Protein 9A7W (pdb70)

B-factor: mean 0.93, std 0.07, range [0.27, 0.99]

Solvent-accessible surface area: 30756 Å² total; per-residue (Å²): 247,124,96,151,191,76,37,8,45,24,38,33,127,125,60,147,96,16,48,107,22,9,188,48,5,38,110,19,1,101,118,61,50,14,70,45,23,144,113,54,62,82,1,44,20,0,4,1,1,17,20,34,37,24,0,10,16,0,0,31,82,2,98,13,43,64,95,2,35,1,19,1,9,9,97,133,76,157,37,30,28,11,2,6,9,29,24,84,36,150,146,82,10,44,66,16,33,77,104,128,89,24,63,68,68,126,22,6,0,0,28,0,27,2,56,176,17,37,66,30,35,0,0,15,17,0,8,0,93,24,54,93,195,75,30,0,12,0,38,0,11,27,62,116,127,95,83,11,36,0,65,0,72,0,0,0,0,0,0,1,2,0,0,17,37,76,0,74,94,38,86,7,58,40,11,39,17,122,103,66,8,2,3,0,1,20,18,72,37,81,97,74,141,113,48,170,13,94,37,60,46,25,80,16,57,41,131,111,71,0,7,0,119,8,58,85,66,54,3,38,72,3,67,4,10,3,20,51,23,12,16,6,58,38,54,0,125,33,0,58,0,86,19,7,155,82,86,0,58,8,12,16,15,115,108,15,41,24,129,88,8,19,128,123,63,82,184,179,30,35,4,0,2,2,45,4,26,91,35,37,0,87,1,20,0,0,36,8,114,70,58,67,63,58,4,110,12,58,0,78,112,8,53,89,68,92,0,36,2,30,1,21,23,155,71,131,170,53,86,66,96,48,110,0,81,64,11,29,57,0,0,101,25,0,2,100,27,0,48,118,70,59,28,2,186,64,61,132,46,3,66,0,2,0,3,45,0,20,0,0,1,81,125,14,74,58,12,35,72,22,61,107,126,17,11,131,33,0,65,100,28,13,143,36,7,89,150,85,0,56,10,6,10,71,0,2,100,7,1,79,126,33,11,94,144,26,44,16,0,0,7,4,5,0,9,27,0,29,64,7,46,81,148,10,26,52,78,127,96,75,107,93,93,42,121,134,126,22,48,8,32,4,0,10,26,0,8,0,0,50,31,0,1,49,79,0,6,112,55,35,59,28,46,45,148,28,2,28,0,0,0,0,14,0,9,104,18,0,0,0,0,0,0,69,29,24,121,0,22,20,1,6,0,1,62,58,35,26,28,1,0,5,0,1,33,66,19,4,90,65,86,100,62,74,53,80,129,47,61,127,127,81,68,50,76,53,117,85,0,90,78,35,12,41,134,132,18,6,1,51,33,53,5,49,92,16,33,49,10,179,68,0,15,113,13,26,149,147,59,56,146,128,0,59,71,0,2,75,39,0,1,38,88,0,51,135,38,0,26,64,6,5,80,102,5,90,21,5,3,0,0,0,0,0,8,49,18,0,22,53,11,20,34,1,0,48,55,0,0,159,40,2,70,171,42,9,0,86,37,16,73,73,64,0,118,29,144,38,112,70,24,51,0,9,66,43,102,0,23,4,18,0,0,1,1,37,34,44,27,29,8,6,4,0,81,9,0,43,116,52,32,228

Radius of gyration: 29.08 Å; Cα contacts (8 Å, |Δi|>4): 1491; chains: 2; bounding box: 64×82×67 Å

Secondary structure (DSSP, 8-state):
---TT-EEEEEE-SSHHHHHHHHHHHHHHHHTT-EE-SSGGG-SEEEEESSHHHHHHHHHHTT--SSSEEEEEE-TTS--SSEEEETT-HHHHHHHHTTSSEEEEEEEEEEEEETTSPPEEESSEEEEE-SSSS-EEEEEEETTEEEEEEEESEEEEE-TTGGGTHHHHTTPPP--TTS-EEEEEEES---SSS-----S-EEEETT-EEEEEE--SS----EEEETTEEPPP---SEEEEEEEEEEEEEEEETT--HHHHHHHHH-/-EEEEEEEEETTEEEEEEEEETTTEEEEEEEEESTTSSSEEEEEEETTEEEEEEE---SHHHHHHHHHHHHHHTTS-SSGGGEEEEEEEES--TTT-SS-EE--HHHHHHHHHTGGGSTTTHHHHHHHHHHHHHH-TTS-EEEEETTGGGGG--HHHH--SS-THHHHHH--S---S-HHHHHHHHHHHHHHHTS-GGG-EEEEEEESSSEEEEEEETTEEEEES--SSTTSSS--SS---S--TTHHHHHHHHH---HHHHHHHHHHS-HHHHHHSS-S-HHHHHHHHHTT-HHHHHHHHHHHHHHHHHHHHHHHHTTS-SEEEEEHHHHHH-HHHHHHHHTT-GGGT--B-HHHH---SS-EE-B-TT-SSEEEE----HHHHHHHHHHHH--

Foldseek 3Di:
DQPQLQEEEEQEDPDPVQVVLVVLVCVLSVVLRHHYDHDLVSHQEYEYEAAPLSQQVSCVVSPVDQNHAYEYEYDPDAQGQQHAHYSVPSVVVSVVSVVPFKDKDWFWWKWKDFPNPDIDTARFKKWWFFPDPAWWWKQKDKQNHGDFTWTGGTKIKTGLSNCLPVVVVQVRDNHARVFAKIKIADHGTDDDPVGHDPNDIDIGHQVMKIKIATDPPPRQFIFIDRHPDTDDTDRTGMMIMHIDPRIHMYMHGPPCHSVNSSVVNPD/DAKEKEWEFAPFKIWIWIADPPVRDTLKTWMWGRALHAQIKTWMAHPNDIDIDTDHHRALLSVVVVVQVVCCVSPSDVHPVSHQEYFFEAADPALPALFKDWDDPVVLVSLVVCCVLPVRGSVRSSSNVVSCCVVPVPHIYMYGYQQNLQSLADPVAWDDPDPCVCCVVPVFTFRDGNSLQVLQVLCVVCVVVVHQLQCFFEWEWAADLQTKIFTAHRSGTHHMQGISHSLAGAFHLQAAHDDDPVVQVVVCVVPVDDSVVSVCNRRGCHQLCVQQVHGSDLVVLVVVVVVPRPSSVVSLLSRLVRLLVVVVVSCVVNVAGQEYEFEHDCSQAPLPSVCSNQPPCVVRQFAFASVQSPHHPDWGWGHDPSGSYTYIYDYTDSSSSSRVVRVVHSD

Nearest PDB structures (foldseek):
  5eji-assembly1_A  TM=9.200E-01  e=9.888E-30  Listeria monocytogenes
  5dhp-assembly1_B  TM=9.185E-01  e=3.950E-29  Listeria monocytogenes EGD-e
  5ejh-assembly1_A  TM=9.186E-01  e=4.732E-29  Listeria monocytogenes
  6rc1-assembly1_A  TM=9.201E-01  e=4.392E-28  Listeria monocytogenes EGD-e
  5dhq-assembly1_D  TM=9.274E-01  e=1.084E-27  Listeria monocytogenes EGD-e

Sequence (662 aa):
MTDQRRNVYFFHKQDQETNEQARSLTQLAEEHGFTVVNQHSDANIIASIGGDGTFLQAVRKTNFRDDCLYVGITKKGKAHLYCDFHSDEREKMVDAMTFEQIEVRKYPLIEVTVDQASPFHCLNEVSIRSSIIKTFVMDVLIDDLHFETFRGDGMIISTPTGSTAYNKSVAGAVVDPLLPCMQVSELASLNNNTYRTLGSPFVLSSDRKLTLRVVQDGNEHPIIGLDNEALSTRNVKTIEIKLSNKKIKTVKLKDNSFWEKVKRTFLMSKIIAINAGSSSLKFQLFEMPSETVLTKGLVERIGIADSVFTISVNGEKNTEVTDIPDHAVAVKMLLNKLTEFGIIKDLNEIDGIGHRVVHGGEKFSDSVLLTDETIKEIEDISELAPLHNPANIVGIKAFKEVLPNVPAVAVFDTAFHQTMPEQSYLYSLPYEYYEKFGIRKYGFHGTSHKYVTERAAELLGRPLKDLRLISCHLGNGASIAAVEGGKSIDTSMGFTPLAGVAMGTRSGNIDPALIPYIMEKTGQTADEVLNTLNKKSGLLGISGFSSDLRDIVEATKEGNERAETALEVFASRIHKYIGSYAARMSGVDAIIFTAGIGENSVEVRERVLRGLEFMGVYWDPALNNVRGEEAFISYPHSPVKVMIIPTDEEVMIARDVVRLAK

Structure (mmCIF, N/CA/C/O backbone):
data_9A7W
#
_entry.id   9A7W
#
loop_
_entity.id
_entity.type
_entity.pdbx_description
1 POLYMER NADK2_BACSU
2 POLYMER ACKA_BACSU
#
loop_
_atom_site.group_PDB
_atom_site.id
_atom_site.type_symbol
_atom_site.label_atom_id
_atom_site.label_alt_id
_atom_site.label_comp_id
_atom_site.label_asym_id
_atom_site.label_entity_id
_atom_site.label_seq_id
_atom_site.pdbx_PDB_ins_code
_atom_site.Cartn_x
_atom_site.Cartn_y
_atom_site.Cartn_z
_atom_site.occupancy
_atom_site.B_iso_or_equiv
_atom_site.auth_seq_id
_atom_site.auth_comp_id
_atom_site.auth_asym_id
_atom_site.auth_atom_id
_atom_site.pdbx_PDB_model_num
ATOM 1 N N . MET A 1 1 ? 31.461 -1.788 -27.219 1.000 0.270 1 MET A N 1
ATOM 2 C CA . MET A 1 1 ? 30.002 -2.011 -27.221 1.000 0.270 1 MET A CA 1
ATOM 3 C C . MET A 1 1 ? 29.746 -3.213 -26.343 1.000 0.270 1 MET A C 1
ATOM 4 O O . MET A 1 1 ? 30.092 -4.313 -26.749 1.000 0.270 1 MET A O 1
ATOM 20 N N . THR A 1 2 ? 29.272 -2.998 -25.119 1.000 0.350 2 THR A N 1
ATOM 21 C CA . THR A 1 2 ? 28.808 -4.085 -24.252 1.000 0.350 2 THR A CA 1
ATOM 22 C C . THR A 1 2 ? 27.640 -4.776 -24.941 1.000 0.350 2 THR A C 1
ATOM 23 O O . THR A 1 2 ? 26.720 -4.112 -25.421 1.000 0.350 2 THR A O 1
ATOM 34 N N . ASP A 1 3 ? 27.713 -6.098 -25.061 1.000 0.440 3 ASP A N 1
ATOM 35 C CA . ASP A 1 3 ? 26.648 -6.885 -25.668 1.000 0.440 3 ASP A CA 1
ATOM 36 C C . ASP A 1 3 ? 25.416 -6.827 -24.747 1.000 0.440 3 ASP A C 1
ATOM 37 O O . ASP A 1 3 ? 25.366 -7.498 -23.715 1.000 0.440 3 ASP A O 1
ATOM 46 N N . GLN A 1 4 ? 24.443 -5.972 -25.095 1.000 0.560 4 GLN A N 1
ATOM 47 C CA . GLN A 1 4 ? 23.254 -5.605 -24.299 1.000 0.560 4 GLN A CA 1
ATOM 48 C C . GLN A 1 4 ? 22.314 -6.778 -23.953 1.000 0.560 4 GLN A C 1
ATOM 49 O O . GLN A 1 4 ? 21.232 -6.555 -23.424 1.000 0.560 4 GLN A O 1
ATOM 63 N N . ARG A 1 5 ? 22.686 -8.024 -24.270 1.000 0.750 5 ARG A N 1
ATOM 64 C CA . ARG A 1 5 ? 21.918 -9.245 -23.976 1.000 0.750 5 ARG A CA 1
ATOM 65 C C . ARG A 1 5 ? 22.420 -10.023 -22.759 1.000 0.750 5 ARG A C 1
ATOM 66 O O . ARG A 1 5 ? 21.892 -11.099 -22.484 1.000 0.750 5 ARG A O 1
ATOM 87 N N . ARG A 1 6 ? 23.436 -9.519 -22.053 1.000 0.860 6 ARG A N 1
ATOM 88 C CA . ARG A 1 6 ? 24.092 -10.204 -20.925 1.000 0.860 6 ARG A CA 1
ATOM 89 C C . ARG A 1 6 ? 23.812 -9.567 -19.557 1.000 0.860 6 ARG A C 1
ATOM 90 O O . ARG A 1 6 ? 24.588 -9.766 -18.624 1.000 0.860 6 ARG A O 1
ATOM 111 N N . ASN A 1 7 ? 22.704 -8.839 -19.411 1.000 0.930 7 ASN A N 1
ATOM 112 C CA . ASN A 1 7 ? 22.296 -8.302 -18.113 1.000 0.930 7 ASN A CA 1
ATOM 113 C C . ASN A 1 7 ? 21.485 -9.339 -17.325 1.000 0.930 7 ASN A C 1
ATOM 114 O O . ASN A 1 7 ? 20.478 -9.856 -17.826 1.000 0.930 7 ASN A O 1
ATOM 125 N N . VAL A 1 8 ? 21.899 -9.612 -16.087 1.000 0.940 8 VAL A N 1
ATOM 126 C CA . VAL A 1 8 ? 21.297 -10.613 -15.194 1.000 0.940 8 VAL A CA 1
ATOM 127 C C . VAL A 1 8 ? 20.761 -9.936 -13.936 1.000 0.940 8 VAL A C 1
ATOM 128 O O . VAL A 1 8 ? 21.474 -9.176 -13.292 1.000 0.940 8 VAL A O 1
ATOM 141 N N . TYR A 1 9 ? 19.527 -10.246 -13.552 1.000 0.960 9 TYR A N 1
ATOM 142 C CA . TYR A 1 9 ? 18.951 -9.889 -12.255 1.000 0.960 9 TYR A CA 1
ATOM 143 C C . TYR A 1 9 ? 18.752 -11.159 -11.429 1.000 0.960 9 TYR A C 1
ATOM 144 O O . TYR A 1 9 ? 18.101 -12.101 -11.891 1.000 0.960 9 TYR A O 1
ATOM 162 N N . PHE A 1 10 ? 19.294 -11.192 -10.213 1.000 0.950 10 PHE A N 1
ATOM 163 C CA . PHE A 1 10 ? 19.084 -12.299 -9.286 1.000 0.950 10 PHE A CA 1
ATOM 164 C C . PHE A 1 10 ? 17.891 -12.013 -8.379 1.000 0.950 10 PHE A C 1
ATOM 165 O O . PHE A 1 10 ? 17.871 -11.028 -7.649 1.000 0.950 10 PHE A O 1
ATOM 182 N N . PHE A 1 11 ? 16.910 -12.908 -8.396 1.000 0.950 11 PHE A N 1
ATOM 183 C CA . PHE A 1 11 ? 15.784 -12.887 -7.476 1.000 0.950 11 PHE A CA 1
ATOM 184 C C . PHE A 1 11 ? 15.940 -14.007 -6.453 1.000 0.950 11 PHE A C 1
ATOM 185 O O . PHE A 1 11 ? 16.007 -15.183 -6.814 1.000 0.950 11 PHE A O 1
ATOM 202 N N . HIS A 1 12 ? 15.940 -13.670 -5.171 1.000 0.900 12 HIS A N 1
ATOM 203 C CA . HIS A 1 12 ? 16.059 -14.649 -4.098 1.000 0.900 12 HIS A CA 1
ATOM 204 C C . HIS A 1 12 ? 15.364 -14.161 -2.831 1.000 0.900 12 HIS A C 1
ATOM 205 O O . HIS A 1 12 ? 15.030 -12.982 -2.698 1.000 0.900 12 HIS A O 1
ATOM 219 N N . LYS A 1 13 ? 15.126 -15.085 -1.897 1.000 0.830 13 LYS A N 1
ATOM 220 C CA . LYS A 1 13 ? 14.732 -14.696 -0.542 1.000 0.830 13 LYS A CA 1
ATOM 221 C C . LYS A 1 13 ? 15.895 -13.983 0.140 1.000 0.830 13 LYS A C 1
ATOM 222 O O . LYS A 1 13 ? 17.049 -14.247 -0.157 1.000 0.830 13 LYS A O 1
ATOM 241 N N . GLN A 1 14 ? 15.589 -13.062 1.042 1.000 0.780 14 GLN A N 1
ATOM 242 C CA . GLN A 1 14 ? 16.606 -12.347 1.808 1.000 0.780 14 GLN A CA 1
ATOM 243 C C . GLN A 1 14 ? 16.916 -13.129 3.087 1.000 0.780 14 GLN A C 1
ATOM 244 O O . GLN A 1 14 ? 16.458 -12.781 4.171 1.000 0.780 14 GLN A O 1
ATOM 258 N N . ASP A 1 15 ? 17.661 -14.222 2.951 1.000 0.800 15 ASP A N 1
ATOM 259 C CA . ASP A 1 15 ? 18.197 -14.988 4.076 1.000 0.800 15 ASP A CA 1
ATOM 260 C C . ASP A 1 15 ? 19.702 -15.219 3.903 1.000 0.800 15 ASP A C 1
ATOM 261 O O . ASP A 1 15 ? 20.262 -15.030 2.824 1.000 0.800 15 ASP A O 1
ATOM 270 N N . GLN A 1 16 ? 20.389 -15.582 4.988 1.000 0.800 16 GLN A N 1
ATOM 271 C CA . GLN A 1 16 ? 21.846 -15.716 4.980 1.000 0.800 16 GLN A CA 1
ATOM 272 C C . GLN A 1 16 ? 22.332 -16.742 3.940 1.000 0.800 16 GLN A C 1
ATOM 273 O O . GLN A 1 16 ? 23.320 -16.491 3.252 1.000 0.800 16 GLN A O 1
ATOM 287 N N . GLU A 1 17 ? 21.607 -17.854 3.782 1.000 0.830 17 GLU A N 1
ATOM 288 C CA . GLU A 1 17 ? 21.967 -18.951 2.880 1.000 0.830 17 GLU A CA 1
ATOM 289 C C . GLU A 1 17 ? 21.874 -18.532 1.407 1.000 0.830 17 GLU A C 1
ATOM 290 O O . GLU A 1 17 ? 22.830 -18.689 0.643 1.000 0.830 17 GLU A O 1
ATOM 302 N N . THR A 1 18 ? 20.740 -17.968 0.999 1.000 0.840 18 THR A N 1
ATOM 303 C CA . THR A 1 18 ? 20.533 -17.522 -0.383 1.000 0.840 18 THR A CA 1
ATOM 304 C C . THR A 1 18 ? 21.339 -16.269 -0.716 1.000 0.840 18 THR A C 1
ATOM 305 O O . THR A 1 18 ? 21.795 -16.141 -1.852 1.000 0.840 18 THR A O 1
ATOM 316 N N . ASN A 1 19 ? 21.627 -15.401 0.260 1.000 0.850 19 ASN A N 1
ATOM 317 C CA . ASN A 1 19 ? 22.523 -14.255 0.078 1.000 0.850 19 ASN A CA 1
ATOM 318 C C . ASN A 1 19 ? 23.969 -14.683 -0.223 1.000 0.850 19 ASN A C 1
ATOM 319 O O . ASN A 1 19 ? 24.618 -14.099 -1.094 1.000 0.850 19 ASN A O 1
ATOM 330 N N . GLU A 1 20 ? 24.486 -15.709 0.460 1.000 0.870 20 GLU A N 1
ATOM 331 C CA . GLU A 1 20 ? 25.814 -16.267 0.166 1.000 0.870 20 GLU A CA 1
ATOM 332 C C . GLU A 1 20 ? 25.869 -16.880 -1.239 1.000 0.870 20 GLU A C 1
ATOM 333 O O . GLU A 1 20 ? 26.818 -16.635 -1.991 1.000 0.870 20 GLU A O 1
ATOM 345 N N . GLN A 1 21 ? 24.826 -17.617 -1.635 1.000 0.870 21 GLN A N 1
ATOM 346 C CA . GLN A 1 21 ? 24.724 -18.151 -2.994 1.000 0.870 21 GLN A CA 1
ATOM 347 C C . GLN A 1 21 ? 24.664 -17.041 -4.043 1.000 0.870 21 GLN A C 1
ATOM 348 O O . GLN A 1 21 ? 25.380 -17.120 -5.040 1.000 0.870 21 GLN A O 1
ATOM 362 N N . ALA A 1 22 ? 23.860 -16.000 -3.812 1.000 0.880 22 ALA A N 1
ATOM 363 C CA . ALA A 1 22 ? 23.746 -14.859 -4.712 1.000 0.880 22 ALA A CA 1
ATOM 364 C C . ALA A 1 22 ? 25.101 -14.172 -4.913 1.000 0.880 22 ALA A C 1
ATOM 365 O O . ALA A 1 22 ? 25.499 -13.959 -6.052 1.000 0.880 22 ALA A O 1
ATOM 372 N N . ARG A 1 23 ? 25.878 -13.931 -3.845 1.000 0.900 23 ARG A N 1
ATOM 373 C CA . ARG A 1 23 ? 27.240 -13.371 -3.962 1.000 0.900 23 ARG A CA 1
ATOM 374 C C . ARG A 1 23 ? 28.167 -14.251 -4.792 1.000 0.900 23 ARG A C 1
ATOM 375 O O . ARG A 1 23 ? 28.875 -13.741 -5.658 1.000 0.900 23 ARG A O 1
ATOM 396 N N . SER A 1 24 ? 28.150 -15.564 -4.556 1.000 0.890 24 SER A N 1
ATOM 397 C CA . SER A 1 24 ? 28.978 -16.484 -5.341 1.000 0.890 24 SER A CA 1
ATOM 398 C C . SER A 1 24 ? 28.566 -16.519 -6.813 1.000 0.890 24 SER A C 1
ATOM 399 O O . SER A 1 24 ? 29.430 -16.677 -7.673 1.000 0.890 24 SER A O 1
ATOM 407 N N . LEU A 1 25 ? 27.270 -16.422 -7.109 1.000 0.900 25 LEU A N 1
ATOM 408 C CA . LEU A 1 25 ? 26.751 -16.418 -8.475 1.000 0.900 25 LEU A CA 1
ATOM 409 C C . LEU A 1 25 ? 27.024 -15.091 -9.183 1.000 0.900 25 LEU A C 1
ATOM 410 O O . LEU A 1 25 ? 27.358 -15.115 -10.363 1.000 0.900 25 LEU A O 1
ATOM 426 N N . THR A 1 26 ? 26.953 -13.965 -8.469 1.000 0.910 26 THR A N 1
ATOM 427 C CA . THR A 1 26 ? 27.352 -12.642 -8.967 1.000 0.910 26 THR A CA 1
ATOM 428 C C . THR A 1 26 ? 28.810 -12.649 -9.401 1.000 0.910 26 THR A C 1
ATOM 429 O O . THR A 1 26 ? 29.095 -12.314 -10.546 1.000 0.910 26 THR A O 1
ATOM 440 N N . GLN A 1 27 ? 29.719 -13.128 -8.543 1.000 0.900 27 GLN A N 1
ATOM 441 C CA . GLN A 1 27 ? 31.137 -13.212 -8.894 1.000 0.900 27 GLN A CA 1
ATOM 442 C C . GLN A 1 27 ? 31.364 -14.113 -10.120 1.000 0.900 27 GLN A C 1
ATOM 443 O O . GLN A 1 27 ? 32.074 -13.729 -11.047 1.000 0.900 27 GLN A O 1
ATOM 457 N N . LEU A 1 28 ? 30.712 -15.284 -10.168 1.000 0.870 28 LEU A N 1
ATOM 458 C CA . LEU A 1 28 ? 30.826 -16.190 -11.313 1.000 0.870 28 LEU A CA 1
ATOM 459 C C . LEU A 1 28 ? 30.305 -15.549 -12.610 1.000 0.870 28 LEU A C 1
ATOM 460 O O . LEU A 1 28 ? 30.907 -15.730 -13.666 1.000 0.870 28 LEU A O 1
ATOM 476 N N . ALA A 1 29 ? 29.198 -14.808 -12.544 1.000 0.880 29 ALA A N 1
ATOM 477 C CA . ALA A 1 29 ? 28.598 -14.140 -13.693 1.000 0.880 29 ALA A CA 1
ATOM 478 C C . ALA A 1 29 ? 29.511 -13.027 -14.239 1.000 0.880 29 ALA A C 1
ATOM 479 O O . ALA A 1 29 ? 29.728 -12.950 -15.450 1.000 0.880 29 ALA A O 1
ATOM 486 N N . GLU A 1 30 ? 30.094 -12.211 -13.360 1.000 0.890 30 GLU A N 1
ATOM 487 C CA . GLU A 1 30 ? 31.019 -11.134 -13.733 1.000 0.890 30 GLU A CA 1
ATOM 488 C C . GLU A 1 30 ? 32.319 -11.676 -14.345 1.000 0.890 30 GLU A C 1
ATOM 489 O O . GLU A 1 30 ? 32.757 -11.181 -15.386 1.000 0.890 30 GLU A O 1
ATOM 501 N N . GLU A 1 31 ? 32.885 -12.752 -13.781 1.000 0.870 31 GLU A N 1
ATOM 502 C CA . GLU A 1 31 ? 34.056 -13.452 -14.338 1.000 0.870 31 GLU A CA 1
ATOM 503 C C . GLU A 1 31 ? 33.807 -13.982 -15.764 1.000 0.870 31 GLU A C 1
ATOM 504 O O . GLU A 1 31 ? 34.737 -14.076 -16.564 1.000 0.870 31 GLU A O 1
ATOM 516 N N . HIS A 1 32 ? 32.547 -14.268 -16.112 1.000 0.860 32 HIS A N 1
ATOM 517 C CA . HIS A 1 32 ? 32.133 -14.756 -17.434 1.000 0.860 32 HIS A CA 1
ATOM 518 C C . HIS A 1 32 ? 31.461 -13.671 -18.300 1.000 0.860 32 HIS A C 1
ATOM 519 O O . HIS A 1 32 ? 30.814 -13.970 -19.312 1.000 0.860 32 HIS A O 1
ATOM 533 N N . GLY A 1 33 ? 31.641 -12.395 -17.943 1.000 0.860 33 GLY A N 1
ATOM 534 C CA . GLY A 1 33 ? 31.249 -11.245 -18.758 1.000 0.860 33 GLY A CA 1
ATOM 535 C C . GLY A 1 33 ? 29.753 -10.920 -18.759 1.000 0.860 33 GLY A C 1
ATOM 536 O O . GLY A 1 33 ? 29.275 -10.310 -19.717 1.000 0.860 33 GLY A O 1
ATOM 540 N N . PHE A 1 34 ? 29.003 -11.335 -17.737 1.000 0.900 34 PHE A N 1
ATOM 541 C CA . PHE A 1 34 ? 27.648 -10.839 -17.480 1.000 0.900 34 PHE A CA 1
ATOM 542 C C . PHE A 1 34 ? 27.691 -9.587 -16.605 1.000 0.900 34 PHE A C 1
ATOM 543 O O . PHE A 1 34 ? 28.619 -9.378 -15.830 1.000 0.900 34 PHE A O 1
ATOM 560 N N . THR A 1 35 ? 26.665 -8.748 -16.722 1.000 0.930 35 THR A N 1
ATOM 561 C CA . THR A 1 35 ? 26.486 -7.574 -15.862 1.000 0.930 35 THR A CA 1
ATOM 562 C C . THR A 1 35 ? 25.319 -7.827 -14.920 1.000 0.930 35 THR A C 1
ATOM 563 O O . THR A 1 35 ? 24.193 -8.041 -15.376 1.000 0.930 35 THR A O 1
ATOM 574 N N . VAL A 1 36 ? 25.573 -7.816 -13.610 1.000 0.940 36 VAL A N 1
ATOM 575 C CA . VAL A 1 36 ? 24.508 -7.943 -12.610 1.000 0.940 36 VAL A CA 1
ATOM 576 C C . VAL A 1 36 ? 23.825 -6.590 -12.430 1.000 0.940 36 VAL A C 1
ATOM 577 O O . VAL A 1 36 ? 24.472 -5.593 -12.120 1.000 0.940 36 VAL A O 1
ATOM 590 N N . VAL A 1 37 ? 22.515 -6.550 -12.659 1.000 0.940 37 VAL A N 1
ATOM 591 C CA . VAL A 1 37 ? 21.690 -5.340 -12.542 1.000 0.940 37 VAL A CA 1
ATOM 592 C C . VAL A 1 37 ? 20.792 -5.413 -11.310 1.000 0.940 37 VAL A C 1
ATOM 593 O O . VAL A 1 37 ? 20.386 -6.495 -10.892 1.000 0.940 37 VAL A O 1
ATOM 606 N N . ASN A 1 38 ? 20.449 -4.254 -10.743 1.000 0.910 38 ASN A N 1
ATOM 607 C CA . ASN A 1 38 ? 19.623 -4.160 -9.530 1.000 0.910 38 ASN A CA 1
ATOM 608 C C . ASN A 1 38 ? 18.123 -4.095 -9.819 1.000 0.910 38 ASN A C 1
ATOM 609 O O . ASN A 1 38 ? 17.311 -4.401 -8.949 1.000 0.910 38 ASN A O 1
ATOM 620 N N . GLN A 1 39 ? 17.745 -3.686 -11.028 1.000 0.920 39 GLN A N 1
ATOM 621 C CA . GLN A 1 39 ? 16.355 -3.645 -11.444 1.000 0.920 39 GLN A CA 1
ATOM 622 C C . GLN A 1 39 ? 16.093 -4.742 -12.454 1.000 0.920 39 GLN A C 1
ATOM 623 O O . GLN A 1 39 ? 16.822 -4.911 -13.433 1.000 0.920 39 GLN A O 1
ATOM 637 N N . HIS A 1 40 ? 15.005 -5.473 -12.237 1.000 0.930 40 HIS A N 1
ATOM 638 C CA . HIS A 1 40 ? 14.623 -6.514 -13.171 1.000 0.930 40 HIS A CA 1
ATOM 639 C C . HIS A 1 40 ? 14.330 -5.936 -14.557 1.000 0.930 40 HIS A C 1
ATOM 640 O O . HIS A 1 40 ? 14.561 -6.657 -15.515 1.000 0.930 40 HIS A O 1
ATOM 654 N N . SER A 1 41 ? 13.849 -4.687 -14.682 1.000 0.930 41 SER A N 1
ATOM 655 C CA . SER A 1 41 ? 13.558 -3.984 -15.949 1.000 0.930 41 SER A CA 1
ATOM 656 C C . SER A 1 41 ? 14.750 -3.972 -16.906 1.000 0.930 41 SER A C 1
ATOM 657 O O . SER A 1 41 ? 14.574 -4.261 -18.089 1.000 0.930 41 SER A O 1
ATOM 665 N N . ASP A 1 42 ? 15.959 -3.777 -16.385 1.000 0.940 42 ASP A N 1
ATOM 666 C CA . ASP A 1 42 ? 17.195 -3.691 -17.174 1.000 0.940 42 ASP A CA 1
ATOM 667 C C . ASP A 1 42 ? 17.797 -5.061 -17.524 1.000 0.940 42 ASP A C 1
ATOM 668 O O . ASP A 1 42 ? 18.802 -5.154 -18.236 1.000 0.940 42 ASP A O 1
ATOM 677 N N . ALA A 1 43 ? 17.195 -6.139 -17.014 1.000 0.950 43 ALA A N 1
ATOM 678 C CA . ALA A 1 43 ? 17.684 -7.494 -17.186 1.000 0.950 43 ALA A CA 1
ATOM 679 C C . ALA A 1 43 ? 17.146 -8.154 -18.457 1.000 0.950 43 ALA A C 1
ATOM 680 O O . ALA A 1 43 ? 15.961 -8.072 -18.789 1.000 0.950 43 ALA A O 1
ATOM 687 N N . ASN A 1 44 ? 18.016 -8.917 -19.112 1.000 0.940 44 ASN A N 1
ATOM 688 C CA . ASN A 1 44 ? 17.635 -9.863 -20.159 1.000 0.940 44 ASN A CA 1
ATOM 689 C C . ASN A 1 44 ? 17.499 -11.280 -19.604 1.000 0.940 44 ASN A C 1
ATOM 690 O O . ASN A 1 44 ? 16.906 -12.137 -20.256 1.000 0.940 44 ASN A O 1
ATOM 701 N N . ILE A 1 45 ? 18.057 -11.528 -18.419 1.000 0.930 45 ILE A N 1
ATOM 702 C CA . ILE A 1 45 ? 18.027 -12.811 -17.732 1.000 0.930 45 ILE A CA 1
ATOM 703 C C . ILE A 1 45 ? 17.607 -12.568 -16.281 1.000 0.930 45 ILE A C 1
ATOM 704 O O . ILE A 1 45 ? 18.231 -11.789 -15.569 1.000 0.930 45 ILE A O 1
ATOM 720 N N . ILE A 1 46 ? 16.558 -13.244 -15.832 1.000 0.960 46 ILE A N 1
ATOM 721 C CA . ILE A 1 46 ? 16.077 -13.218 -14.452 1.000 0.960 46 ILE A CA 1
ATOM 722 C C . ILE A 1 46 ? 16.374 -14.584 -13.843 1.000 0.960 46 ILE A C 1
ATOM 723 O O . ILE A 1 46 ? 15.737 -15.587 -14.175 1.000 0.960 46 ILE A O 1
ATOM 739 N N . ALA A 1 47 ? 17.370 -14.626 -12.968 1.000 0.950 47 ALA A N 1
ATOM 740 C CA . ALA A 1 47 ? 17.821 -15.836 -12.303 1.000 0.950 47 ALA A CA 1
ATOM 741 C C . ALA A 1 47 ? 17.197 -15.936 -10.905 1.000 0.950 47 ALA A C 1
ATOM 742 O O . ALA A 1 47 ? 17.501 -15.147 -10.016 1.000 0.950 47 ALA A O 1
ATOM 749 N N . SER A 1 48 ? 16.314 -16.910 -10.700 1.000 0.950 48 SER A N 1
ATOM 750 C CA . SER A 1 48 ? 15.723 -17.212 -9.399 1.000 0.950 48 SER A CA 1
ATOM 751 C C . SER A 1 48 ? 16.615 -18.171 -8.616 1.000 0.950 48 SER A C 1
ATOM 752 O O . SER A 1 48 ? 16.915 -19.252 -9.117 1.000 0.950 48 SER A O 1
ATOM 760 N N . ILE A 1 49 ? 17.009 -17.806 -7.394 1.000 0.930 49 ILE A N 1
ATOM 761 C CA . ILE A 1 49 ? 17.791 -18.669 -6.498 1.000 0.930 49 ILE A CA 1
ATOM 762 C C . ILE A 1 49 ? 16.864 -19.213 -5.406 1.000 0.930 49 ILE A C 1
ATOM 763 O O . ILE A 1 49 ? 16.379 -18.469 -4.551 1.000 0.930 49 ILE A O 1
ATOM 779 N N . GLY A 1 50 ? 16.592 -20.516 -5.451 1.000 0.900 50 GLY A N 1
ATOM 780 C CA . GLY A 1 50 ? 15.707 -21.219 -4.529 1.000 0.900 50 GLY A CA 1
ATOM 781 C C . GLY A 1 50 ? 15.044 -22.440 -5.167 1.000 0.900 50 GLY A C 1
ATOM 782 O O . GLY A 1 50 ? 15.613 -23.108 -6.027 1.000 0.900 50 GLY A O 1
ATOM 786 N N . GLY A 1 51 ? 13.832 -22.769 -4.724 1.000 0.900 51 GLY A N 1
ATOM 787 C CA . GLY A 1 51 ? 13.028 -23.845 -5.318 1.000 0.900 51 GLY A CA 1
ATOM 788 C C . GLY A 1 51 ? 11.975 -23.323 -6.295 1.000 0.900 51 GLY A C 1
ATOM 789 O O . GLY A 1 51 ? 11.866 -22.120 -6.533 1.000 0.900 51 GLY A O 1
ATOM 793 N N . ASP A 1 52 ? 11.114 -24.223 -6.773 1.000 0.920 52 ASP A N 1
ATOM 794 C CA . ASP A 1 52 ? 9.998 -23.883 -7.673 1.000 0.920 52 ASP A CA 1
ATOM 795 C C . ASP A 1 52 ? 9.084 -22.782 -7.107 1.000 0.920 52 ASP A C 1
ATOM 796 O O . ASP A 1 52 ? 8.630 -21.906 -7.838 1.000 0.920 52 ASP A O 1
ATOM 805 N N . GLY A 1 53 ? 8.855 -22.769 -5.789 1.000 0.930 53 GLY A N 1
ATOM 806 C CA . GLY A 1 53 ? 8.090 -21.702 -5.136 1.000 0.930 53 GLY A CA 1
ATOM 807 C C . GLY A 1 53 ? 8.740 -20.319 -5.273 1.000 0.930 53 GLY A C 1
ATOM 808 O O . GLY A 1 53 ? 8.039 -19.328 -5.486 1.000 0.930 53 GLY A O 1
ATOM 812 N N . THR A 1 54 ? 10.072 -20.243 -5.198 1.000 0.930 54 THR A N 1
ATOM 813 C CA . THR A 1 54 ? 10.820 -18.998 -5.428 1.000 0.930 54 THR A CA 1
ATOM 814 C C . THR A 1 54 ? 10.791 -18.619 -6.904 1.000 0.930 54 THR A C 1
ATOM 815 O O . THR A 1 54 ? 10.629 -17.443 -7.215 1.000 0.930 54 THR A O 1
ATOM 826 N N . PHE A 1 55 ? 10.862 -19.600 -7.808 1.000 0.950 55 PHE A N 1
ATOM 827 C CA . PHE A 1 55 ? 10.766 -19.368 -9.248 1.000 0.950 55 PHE A CA 1
ATOM 828 C C . PHE A 1 55 ? 9.420 -18.748 -9.641 1.000 0.950 55 PHE A C 1
ATOM 829 O O . PHE A 1 55 ? 9.386 -17.749 -10.357 1.000 0.950 55 PHE A O 1
ATOM 846 N N . LEU A 1 56 ? 8.311 -19.278 -9.114 1.000 0.960 56 LEU A N 1
ATOM 847 C CA . LEU A 1 56 ? 6.972 -18.713 -9.326 1.000 0.960 56 LEU A CA 1
ATOM 848 C C . LEU A 1 56 ? 6.888 -17.259 -8.840 1.000 0.960 56 LEU A C 1
ATOM 849 O O . LEU A 1 56 ? 6.349 -16.400 -9.538 1.000 0.960 56 LEU A O 1
ATOM 865 N N . GLN A 1 57 ? 7.477 -16.963 -7.677 1.000 0.940 57 GLN A N 1
ATOM 866 C CA . GLN A 1 57 ? 7.555 -15.596 -7.159 1.000 0.940 57 GLN A CA 1
ATOM 867 C C . GLN A 1 57 ? 8.438 -14.699 -8.033 1.000 0.940 57 GLN A C 1
ATOM 868 O O . GLN A 1 57 ? 8.034 -13.579 -8.320 1.000 0.940 57 GLN A O 1
ATOM 882 N N . ALA A 1 58 ? 9.583 -15.181 -8.525 1.000 0.960 58 ALA A N 1
ATOM 883 C CA . ALA A 1 58 ? 10.450 -14.419 -9.423 1.000 0.960 58 ALA A CA 1
ATOM 884 C C . ALA A 1 58 ? 9.713 -14.029 -10.711 1.000 0.960 58 ALA A C 1
ATOM 885 O O . ALA A 1 58 ? 9.721 -12.864 -11.104 1.000 0.960 58 ALA A O 1
ATOM 892 N N . VAL A 1 59 ? 9.023 -14.983 -11.342 1.000 0.960 59 VAL A N 1
ATOM 893 C CA . VAL A 1 59 ? 8.217 -14.745 -12.548 1.000 0.960 59 VAL A CA 1
ATOM 894 C C . VAL A 1 59 ? 7.117 -13.715 -12.273 1.000 0.960 59 VAL A C 1
ATOM 895 O O . VAL A 1 59 ? 6.946 -12.769 -13.044 1.000 0.960 59 VAL A O 1
ATOM 908 N N . ARG A 1 60 ? 6.409 -13.856 -11.146 1.000 0.950 60 ARG A N 1
ATOM 909 C CA . ARG A 1 60 ? 5.316 -12.959 -10.758 1.000 0.950 60 ARG A CA 1
ATOM 910 C C . ARG A 1 60 ? 5.791 -11.546 -10.430 1.000 0.950 60 ARG A C 1
ATOM 911 O O . ARG A 1 60 ? 5.266 -10.593 -10.994 1.000 0.950 60 ARG A O 1
ATOM 932 N N . LYS A 1 61 ? 6.795 -11.398 -9.561 1.000 0.920 61 LYS A N 1
ATOM 933 C CA . LYS A 1 61 ? 7.334 -10.097 -9.115 1.000 0.920 61 LYS A CA 1
ATOM 934 C C . LYS A 1 61 ? 8.046 -9.325 -10.223 1.000 0.920 61 LYS A C 1
ATOM 935 O O . LYS A 1 61 ? 8.236 -8.126 -10.097 1.000 0.920 61 LYS A O 1
ATOM 954 N N . THR A 1 62 ? 8.395 -9.994 -11.319 1.000 0.950 62 THR A N 1
ATOM 955 C CA . THR A 1 62 ? 8.966 -9.363 -12.515 1.000 0.950 62 THR A CA 1
ATOM 956 C C . THR A 1 62 ? 7.962 -9.260 -13.669 1.000 0.950 62 THR A C 1
ATOM 957 O O . THR A 1 62 ? 8.363 -9.029 -14.806 1.000 0.950 62 THR A O 1
ATOM 968 N N . ASN A 1 63 ? 6.658 -9.382 -13.382 1.000 0.930 63 ASN A N 1
ATOM 969 C CA . ASN A 1 63 ? 5.534 -9.140 -14.297 1.000 0.930 63 ASN A CA 1
ATOM 970 C C . ASN A 1 63 ? 5.427 -10.080 -15.512 1.000 0.930 63 ASN A C 1
ATOM 971 O O . ASN A 1 63 ? 4.938 -9.665 -16.568 1.000 0.930 63 ASN A O 1
ATOM 982 N N . PHE A 1 64 ? 5.825 -11.352 -15.367 1.000 0.960 64 PHE A N 1
ATOM 983 C CA . PHE A 1 64 ? 5.677 -12.377 -16.413 1.000 0.960 64 PHE A CA 1
ATOM 984 C C . PHE A 1 64 ? 6.219 -11.901 -17.774 1.000 0.960 64 PHE A C 1
ATOM 985 O O . PHE A 1 64 ? 5.524 -11.934 -18.796 1.000 0.960 64 PHE A O 1
ATOM 1002 N N . ARG A 1 65 ? 7.448 -11.380 -17.770 1.000 0.950 65 ARG A N 1
ATOM 1003 C CA . ARG A 1 65 ? 8.087 -10.798 -18.953 1.000 0.950 65 ARG A CA 1
ATOM 1004 C C . ARG A 1 65 ? 8.312 -11.844 -20.045 1.000 0.950 65 ARG A C 1
ATOM 1005 O O . ARG A 1 65 ? 8.753 -12.961 -19.785 1.000 0.950 65 ARG A O 1
ATOM 1026 N N . ASP A 1 66 ? 8.016 -11.478 -21.286 1.000 0.940 66 ASP A N 1
ATOM 1027 C CA . ASP A 1 66 ? 8.198 -12.320 -22.474 1.000 0.940 66 ASP A CA 1
ATOM 1028 C C . ASP A 1 66 ? 9.410 -11.897 -23.325 1.000 0.940 66 ASP A C 1
ATOM 1029 O O . ASP A 1 66 ? 9.767 -12.572 -24.297 1.000 0.940 66 ASP A O 1
ATOM 1038 N N . ASP A 1 67 ? 10.088 -10.817 -22.943 1.000 0.940 67 ASP A N 1
ATOM 1039 C CA . ASP A 1 67 ? 11.264 -10.233 -23.589 1.000 0.940 67 ASP A CA 1
ATOM 1040 C C . ASP A 1 67 ? 12.601 -10.654 -22.947 1.000 0.940 67 ASP A C 1
ATOM 1041 O O . ASP A 1 67 ? 13.657 -10.419 -23.533 1.000 0.940 67 ASP A O 1
ATOM 1050 N N . CYS A 1 68 ? 12.567 -11.345 -21.805 1.000 0.950 68 CYS A N 1
ATOM 1051 C CA . CYS A 1 68 ? 13.738 -11.863 -21.093 1.000 0.950 68 CYS A CA 1
ATOM 1052 C C . CYS A 1 68 ? 13.732 -13.404 -20.982 1.000 0.950 68 CYS A C 1
ATOM 1053 O O . CYS A 1 68 ? 12.821 -14.085 -21.463 1.000 0.950 68 CYS A O 1
ATOM 1061 N N . LEU A 1 69 ? 14.784 -13.963 -20.382 1.000 0.940 69 LEU A N 1
ATOM 1062 C CA . LEU A 1 69 ? 14.928 -15.379 -20.051 1.000 0.940 69 LEU A CA 1
ATOM 1063 C C . LEU A 1 69 ? 14.835 -15.583 -18.539 1.000 0.940 69 LEU A C 1
ATOM 1064 O O . LEU A 1 69 ? 15.522 -14.908 -17.784 1.000 0.940 69 LEU A O 1
ATOM 1080 N N . TYR A 1 70 ? 14.058 -16.562 -18.098 1.000 0.960 70 TYR A N 1
ATOM 1081 C CA . TYR A 1 70 ? 14.021 -17.004 -16.709 1.000 0.960 70 TYR A CA 1
ATOM 1082 C C . TYR A 1 70 ? 14.915 -18.225 -16.499 1.000 0.960 70 TYR A C 1
ATOM 1083 O O . TYR A 1 70 ? 14.903 -19.171 -17.293 1.000 0.960 70 TYR A O 1
ATOM 1101 N N . VAL A 1 71 ? 15.665 -18.222 -15.403 1.000 0.930 71 VAL A N 1
ATOM 1102 C CA . VAL A 1 71 ? 16.555 -19.319 -15.007 1.000 0.930 71 VAL A CA 1
ATOM 1103 C C . VAL A 1 71 ? 16.259 -19.687 -13.561 1.000 0.930 71 VAL A C 1
ATOM 1104 O O . VAL A 1 71 ? 16.242 -18.813 -12.703 1.000 0.930 71 VAL A O 1
ATOM 1117 N N . GLY A 1 72 ? 16.010 -20.964 -13.280 1.000 0.920 72 GLY A N 1
ATOM 1118 C CA . GLY A 1 72 ? 15.883 -21.456 -11.909 1.000 0.920 72 GLY A CA 1
ATOM 1119 C C . GLY A 1 72 ? 17.184 -22.107 -11.444 1.000 0.920 72 GLY A C 1
ATOM 1120 O O . GLY A 1 72 ? 17.672 -23.045 -12.080 1.000 0.920 72 GLY A O 1
ATOM 1124 N N . ILE A 1 73 ? 17.727 -21.612 -10.335 1.000 0.910 73 ILE A N 1
ATOM 1125 C CA . ILE A 1 73 ? 18.951 -22.084 -9.689 1.000 0.910 73 ILE A CA 1
ATOM 1126 C C . ILE A 1 73 ? 18.585 -22.567 -8.288 1.000 0.910 73 ILE A C 1
ATOM 1127 O O . ILE A 1 73 ? 17.928 -21.857 -7.534 1.000 0.910 73 ILE A O 1
ATOM 1143 N N . THR A 1 74 ? 19.011 -23.769 -7.920 1.000 0.880 74 THR A N 1
ATOM 1144 C CA . THR A 1 74 ? 18.715 -24.379 -6.618 1.000 0.880 74 THR A CA 1
ATOM 1145 C C . THR A 1 74 ? 19.962 -25.022 -6.004 1.000 0.880 74 THR A C 1
ATOM 1146 O O . THR A 1 74 ? 21.022 -25.051 -6.628 1.000 0.880 74 THR A O 1
ATOM 1157 N N . LYS A 1 75 ? 19.875 -25.522 -4.768 1.000 0.800 75 LYS A N 1
ATOM 1158 C CA . LYS A 1 75 ? 20.902 -26.421 -4.214 1.000 0.800 75 LYS A CA 1
ATOM 1159 C C . LYS A 1 75 ? 20.603 -27.852 -4.627 1.000 0.800 75 LYS A C 1
ATOM 1160 O O . LYS A 1 75 ? 19.445 -28.249 -4.734 1.000 0.800 75 LYS A O 1
ATOM 1179 N N . LYS A 1 76 ? 21.641 -28.660 -4.798 1.000 0.700 76 LYS A N 1
ATOM 1180 C CA . LYS A 1 76 ? 21.485 -30.091 -5.057 1.000 0.700 76 LYS A CA 1
ATOM 1181 C C . LYS A 1 76 ? 20.731 -30.813 -3.932 1.000 0.700 76 LYS A C 1
ATOM 1182 O O . LYS A 1 76 ? 20.854 -30.482 -2.757 1.000 0.700 76 LYS A O 1
ATOM 1201 N N . GLY A 1 77 ? 19.967 -31.840 -4.309 1.000 0.670 77 GLY A N 1
ATOM 1202 C CA . GLY A 1 77 ? 19.307 -32.774 -3.386 1.000 0.670 77 GLY A CA 1
ATOM 1203 C C . GLY A 1 77 ? 17.784 -32.843 -3.513 1.000 0.670 77 GLY A C 1
ATOM 1204 O O . GLY A 1 77 ? 17.219 -33.907 -3.266 1.000 0.670 77 GLY A O 1
ATOM 1208 N N . LYS A 1 78 ? 17.111 -31.766 -3.946 1.000 0.680 78 LYS A N 1
ATOM 1209 C CA . LYS A 1 78 ? 15.672 -31.797 -4.257 1.000 0.680 78 LYS A CA 1
ATOM 1210 C C . LYS A 1 78 ? 15.425 -31.621 -5.748 1.000 0.680 78 LYS A C 1
ATOM 1211 O O . LYS A 1 78 ? 16.001 -30.749 -6.389 1.000 0.680 78 LYS A O 1
ATOM 1230 N N . ALA A 1 79 ? 14.562 -32.475 -6.291 1.000 0.700 79 ALA A N 1
ATOM 1231 C CA . ALA A 1 79 ? 14.114 -32.362 -7.666 1.000 0.700 79 ALA A CA 1
ATOM 1232 C C . ALA A 1 79 ? 13.107 -31.212 -7.782 1.000 0.700 79 ALA A C 1
ATOM 1233 O O . ALA A 1 79 ? 12.127 -31.149 -7.039 1.000 0.700 79 ALA A O 1
ATOM 1240 N N . HIS A 1 80 ? 13.370 -30.324 -8.730 1.000 0.820 80 HIS A N 1
ATOM 1241 C CA . HIS A 1 80 ? 12.537 -29.177 -9.052 1.000 0.820 80 HIS A CA 1
ATOM 1242 C C . HIS A 1 80 ? 12.154 -29.225 -10.532 1.000 0.820 80 HIS A C 1
ATOM 1243 O O . HIS A 1 80 ? 12.876 -29.804 -11.351 1.000 0.820 80 HIS A O 1
ATOM 1257 N N . LEU A 1 81 ? 10.995 -28.663 -10.873 1.000 0.860 81 LEU A N 1
ATOM 1258 C CA . LEU A 1 81 ? 10.509 -28.644 -12.255 1.000 0.860 81 LEU A CA 1
ATOM 1259 C C . LEU A 1 81 ? 11.081 -27.453 -13.039 1.000 0.860 81 LEU A C 1
ATOM 1260 O O . LEU A 1 81 ? 11.438 -27.598 -14.214 1.000 0.860 81 LEU A O 1
ATOM 1276 N N . TYR A 1 82 ? 11.178 -26.292 -12.388 1.000 0.900 82 TYR A N 1
ATOM 1277 C CA . TYR A 1 82 ? 11.609 -25.027 -12.984 1.000 0.900 82 TYR A CA 1
ATOM 1278 C C . TYR A 1 82 ? 13.082 -24.693 -12.729 1.000 0.900 82 TYR A C 1
ATOM 1279 O O . TYR A 1 82 ? 13.657 -23.895 -13.469 1.000 0.900 82 TYR A O 1
ATOM 1297 N N . CYS A 1 83 ? 13.707 -25.305 -11.723 1.000 0.870 83 CYS A N 1
ATOM 1298 C CA . CYS A 1 83 ? 15.135 -25.137 -11.463 1.000 0.870 83 CYS A CA 1
ATOM 1299 C C . CYS A 1 83 ? 15.946 -26.255 -12.121 1.000 0.870 83 CYS A C 1
ATOM 1300 O O . CYS A 1 83 ? 15.831 -27.413 -11.727 1.000 0.870 83 CYS A O 1
ATOM 1308 N N . ASP A 1 84 ? 16.778 -25.897 -13.100 1.000 0.820 84 ASP A N 1
ATOM 1309 C CA . ASP A 1 84 ? 17.650 -26.842 -13.816 1.000 0.820 84 ASP A CA 1
ATOM 1310 C C . ASP A 1 84 ? 19.121 -26.737 -13.444 1.000 0.820 84 ASP A C 1
ATOM 1311 O O . ASP A 1 84 ? 19.901 -27.630 -13.773 1.000 0.820 84 ASP A O 1
ATOM 1320 N N . PHE A 1 85 ? 19.495 -25.670 -12.748 1.000 0.860 85 PHE A N 1
ATOM 1321 C CA . PHE A 1 85 ? 20.875 -25.403 -12.392 1.000 0.860 85 PHE A CA 1
ATOM 1322 C C . PHE A 1 85 ? 21.078 -25.588 -10.898 1.000 0.860 85 PHE A C 1
ATOM 1323 O O . PHE A 1 85 ? 20.240 -25.190 -10.086 1.000 0.860 85 PHE A O 1
ATOM 1340 N N . HIS A 1 86 ? 22.221 -26.166 -10.545 1.000 0.840 86 HIS A N 1
ATOM 1341 C CA . HIS A 1 86 ? 22.635 -26.329 -9.162 1.000 0.840 86 HIS A CA 1
ATOM 1342 C C . HIS A 1 86 ? 23.818 -25.412 -8.879 1.000 0.840 86 HIS A C 1
ATOM 1343 O O . HIS A 1 86 ? 24.807 -25.436 -9.610 1.000 0.840 86 HIS A O 1
ATOM 1357 N N . SER A 1 87 ? 23.741 -24.617 -7.812 1.000 0.780 87 SER A N 1
ATOM 1358 C CA . SER A 1 87 ? 24.805 -23.660 -7.465 1.000 0.780 87 SER A CA 1
ATOM 1359 C C . SER A 1 87 ? 26.159 -24.329 -7.190 1.000 0.780 87 SER A C 1
ATOM 1360 O O . SER A 1 87 ? 27.208 -23.710 -7.340 1.000 0.780 87 SER A O 1
ATOM 1368 N N . ASP A 1 88 ? 26.132 -25.590 -6.762 1.000 0.780 88 ASP A N 1
ATOM 1369 C CA . ASP A 1 88 ? 27.301 -26.427 -6.502 1.000 0.780 88 ASP A CA 1
ATOM 1370 C C . ASP A 1 88 ? 27.868 -27.095 -7.769 1.000 0.780 88 ASP A C 1
ATOM 1371 O O . ASP A 1 88 ? 29.023 -27.515 -7.774 1.000 0.780 88 ASP A O 1
ATOM 1380 N N . GLU A 1 89 ? 27.115 -27.136 -8.873 1.000 0.780 89 GLU A N 1
ATOM 1381 C CA . GLU A 1 89 ? 27.578 -27.651 -10.169 1.000 0.780 89 GLU A CA 1
ATOM 1382 C C . GLU A 1 89 ? 28.171 -26.521 -11.029 1.000 0.780 89 GLU A C 1
ATOM 1383 O O . GLU A 1 89 ? 27.623 -26.150 -12.070 1.000 0.780 89 GLU A O 1
ATOM 1395 N N . ARG A 1 90 ? 29.314 -25.971 -10.589 1.000 0.750 90 ARG A N 1
ATOM 1396 C CA . ARG A 1 90 ? 29.977 -24.830 -11.253 1.000 0.750 90 ARG A CA 1
ATOM 1397 C C . ARG A 1 90 ? 30.244 -25.058 -12.740 1.000 0.750 90 ARG A C 1
ATOM 1398 O O . ARG A 1 90 ? 29.895 -24.189 -13.528 1.000 0.750 90 ARG A O 1
ATOM 1419 N N . GLU A 1 91 ? 30.803 -26.205 -13.126 1.000 0.750 91 GLU A N 1
ATOM 1420 C CA . GLU A 1 91 ? 31.099 -26.514 -14.537 1.000 0.750 91 GLU A CA 1
ATOM 1421 C C . GLU A 1 91 ? 29.850 -26.392 -15.423 1.000 0.750 91 GLU A C 1
ATOM 1422 O O . GLU A 1 91 ? 29.873 -25.679 -16.419 1.000 0.750 91 GLU A O 1
ATOM 1434 N N . LYS A 1 92 ? 28.710 -26.960 -15.002 1.000 0.750 92 LYS A N 1
ATOM 1435 C CA . LYS A 1 92 ? 27.455 -26.873 -15.770 1.000 0.750 92 LYS A CA 1
ATOM 1436 C C . LYS A 1 92 ? 26.919 -25.451 -15.895 1.000 0.750 92 LYS A C 1
ATOM 1437 O O . LYS A 1 92 ? 26.293 -25.126 -16.901 1.000 0.750 92 LYS A O 1
ATOM 1456 N N . MET A 1 93 ? 27.114 -24.608 -14.881 1.000 0.770 93 MET A N 1
ATOM 1457 C CA . MET A 1 93 ? 26.739 -23.196 -14.990 1.000 0.770 93 MET A CA 1
ATOM 1458 C C . MET A 1 93 ? 27.649 -22.452 -15.966 1.000 0.770 93 MET A C 1
ATOM 1459 O O . MET A 1 93 ? 27.146 -21.661 -16.760 1.000 0.770 93 MET A O 1
ATOM 1473 N N . VAL A 1 94 ? 28.952 -22.744 -15.953 1.000 0.750 94 VAL A N 1
ATOM 1474 C CA . VAL A 1 94 ? 29.910 -22.189 -16.920 1.000 0.750 94 VAL A CA 1
ATOM 1475 C C . VAL A 1 94 ? 29.546 -22.624 -18.349 1.000 0.750 94 VAL A C 1
ATOM 1476 O O . VAL A 1 94 ? 29.450 -21.776 -19.235 1.000 0.750 94 VAL A O 1
ATOM 1489 N N . ASP A 1 95 ? 29.203 -23.896 -18.565 1.000 0.750 95 ASP A N 1
ATOM 1490 C CA . ASP A 1 95 ? 28.753 -24.410 -19.871 1.000 0.750 95 ASP A CA 1
ATOM 1491 C C . ASP A 1 95 ? 27.423 -23.794 -20.336 1.000 0.750 95 ASP A C 1
ATOM 1492 O O . ASP A 1 95 ? 27.155 -23.643 -21.532 1.000 0.750 95 ASP A O 1
ATOM 1501 N N . ALA A 1 96 ? 26.554 -23.419 -19.395 1.000 0.730 96 ALA A N 1
ATOM 1502 C CA . ALA A 1 96 ? 25.305 -22.738 -19.712 1.000 0.730 96 ALA A CA 1
ATOM 1503 C C . ALA A 1 96 ? 25.532 -21.285 -20.144 1.000 0.730 96 ALA A C 1
ATOM 1504 O O . ALA A 1 96 ? 24.838 -20.775 -21.027 1.000 0.730 96 ALA A O 1
ATOM 1511 N N . MET A 1 97 ? 26.535 -20.636 -19.552 1.000 0.730 97 MET A N 1
ATOM 1512 C CA . MET A 1 97 ? 26.935 -19.261 -19.846 1.000 0.730 97 MET A CA 1
ATOM 1513 C C . MET A 1 97 ? 27.570 -19.098 -21.238 1.000 0.730 97 MET A C 1
ATOM 1514 O O . MET A 1 97 ? 27.527 -18.003 -21.803 1.000 0.730 97 MET A O 1
ATOM 1528 N N . THR A 1 98 ? 28.112 -20.170 -21.824 1.000 0.700 98 THR A N 1
ATOM 1529 C CA . THR A 1 98 ? 28.688 -20.174 -23.183 1.000 0.700 98 THR A CA 1
ATOM 1530 C C . THR A 1 98 ? 27.677 -20.507 -24.288 1.000 0.700 98 THR A C 1
ATOM 1531 O O . THR A 1 98 ? 28.035 -20.491 -25.462 1.000 0.700 98 THR A O 1
ATOM 1542 N N . PHE A 1 99 ? 26.403 -20.746 -23.948 1.000 0.660 99 PHE A N 1
ATOM 1543 C CA . PHE A 1 99 ? 25.311 -21.126 -24.863 1.000 0.660 99 PHE A CA 1
ATOM 1544 C C . PHE A 1 99 ? 25.460 -22.492 -25.566 1.000 0.660 99 PHE A C 1
ATOM 1545 O O . PHE A 1 99 ? 24.587 -22.862 -26.355 1.000 0.660 99 PHE A O 1
ATOM 1562 N N . GLU A 1 100 ? 26.493 -23.289 -25.277 1.000 0.660 100 GLU A N 1
ATOM 1563 C CA . GLU A 1 100 ? 26.700 -24.574 -25.964 1.000 0.660 100 GLU A CA 1
ATOM 1564 C C . GLU A 1 100 ? 25.697 -25.660 -25.526 1.000 0.660 100 GLU A C 1
ATOM 1565 O O . GLU A 1 100 ? 25.223 -26.441 -26.361 1.000 0.660 100 GLU A O 1
ATOM 1577 N N . GLN A 1 101 ? 25.302 -25.696 -24.245 1.000 0.730 101 GLN A N 1
ATOM 1578 C CA . GLN A 1 101 ? 24.501 -26.787 -23.651 1.000 0.730 101 GLN A CA 1
ATOM 1579 C C . GLN A 1 101 ? 23.075 -26.408 -23.217 1.000 0.730 101 GLN A C 1
ATOM 1580 O O . GLN A 1 101 ? 22.415 -27.163 -22.499 1.000 0.730 101 GLN A O 1
ATOM 1594 N N . ILE A 1 102 ? 22.556 -25.271 -23.688 1.000 0.790 102 ILE A N 1
ATOM 1595 C CA . ILE A 1 102 ? 21.231 -24.786 -23.278 1.000 0.790 102 ILE A CA 1
ATOM 1596 C C . ILE A 1 102 ? 20.188 -24.846 -24.393 1.000 0.790 102 ILE A C 1
ATOM 1597 O O . ILE A 1 102 ? 20.501 -24.781 -25.582 1.000 0.790 102 ILE A O 1
ATOM 1613 N N . GLU A 1 103 ? 18.922 -24.934 -23.992 1.000 0.860 103 GLU A N 1
ATOM 1614 C CA . GLU A 1 103 ? 17.756 -24.790 -24.862 1.000 0.860 103 GLU A CA 1
ATOM 1615 C C . GLU A 1 103 ? 16.744 -23.829 -24.212 1.000 0.860 103 GLU A C 1
ATOM 1616 O O . GLU A 1 103 ? 16.488 -23.908 -23.008 1.000 0.860 103 GLU A O 1
ATOM 1628 N N . VAL A 1 104 ? 16.150 -22.922 -24.998 1.000 0.890 104 VAL A N 1
ATOM 1629 C CA . VAL A 1 104 ? 15.087 -22.020 -24.527 1.000 0.890 104 VAL A CA 1
ATOM 1630 C C . VAL A 1 104 ? 13.732 -22.684 -24.731 1.000 0.890 104 VAL A C 1
ATOM 1631 O O . VAL A 1 104 ? 13.354 -23.025 -25.852 1.000 0.890 104 VAL A O 1
ATOM 1644 N N . ARG A 1 105 ? 12.958 -22.811 -23.658 1.000 0.890 105 ARG A N 1
ATOM 1645 C CA . ARG A 1 105 ? 11.580 -23.304 -23.693 1.000 0.890 105 ARG A CA 1
ATOM 1646 C C . ARG A 1 105 ? 10.605 -22.180 -23.421 1.000 0.890 105 ARG A C 1
ATOM 1647 O O . ARG A 1 105 ? 10.919 -21.238 -22.708 1.000 0.890 105 ARG A O 1
ATOM 1668 N N . LYS A 1 106 ? 9.424 -22.272 -24.025 1.000 0.930 106 LYS A N 1
ATOM 1669 C CA . LYS A 1 106 ? 8.342 -21.310 -23.828 1.000 0.930 106 LYS A CA 1
ATOM 1670 C C . LYS A 1 106 ? 7.216 -22.006 -23.094 1.000 0.930 106 LYS A C 1
ATOM 1671 O O . LYS A 1 106 ? 6.676 -22.967 -23.637 1.000 0.930 106 LYS A O 1
ATOM 1690 N N . TYR A 1 107 ? 6.853 -21.510 -21.920 1.000 0.930 107 TYR A N 1
ATOM 1691 C CA . TYR A 1 107 ? 5.711 -22.041 -21.186 1.000 0.930 107 TYR A CA 1
ATOM 1692 C C . TYR A 1 107 ? 4.494 -21.137 -21.344 1.000 0.930 107 TYR A C 1
ATOM 1693 O O . TYR A 1 107 ? 4.639 -19.908 -21.312 1.000 0.930 107 TYR A O 1
ATOM 1711 N N . PRO A 1 108 ? 3.307 -21.727 -21.570 1.000 0.940 108 PRO A N 1
ATOM 1712 C CA . PRO A 1 108 ? 2.073 -20.968 -21.590 1.000 0.940 108 PRO A CA 1
ATOM 1713 C C . PRO A 1 108 ? 1.733 -20.487 -20.178 1.000 0.940 108 PRO A C 1
ATOM 1714 O O . PRO A 1 108 ? 2.083 -21.125 -19.187 1.000 0.940 108 PRO A O 1
ATOM 1725 N N . LEU A 1 109 ? 1.022 -19.369 -20.112 1.000 0.960 109 LEU A N 1
ATOM 1726 C CA . LEU A 1 109 ? 0.417 -18.864 -18.888 1.000 0.960 109 LEU A CA 1
ATOM 1727 C C . LEU A 1 109 ? -1.096 -19.000 -19.001 1.000 0.960 109 LEU A C 1
ATOM 1728 O O . LEU A 1 109 ? -1.645 -18.955 -20.102 1.000 0.960 109 LEU A O 1
ATOM 1744 N N . ILE A 1 110 ? -1.770 -19.110 -17.869 1.000 0.960 110 ILE A N 1
ATOM 1745 C CA . ILE A 1 110 ? -3.214 -18.905 -17.806 1.000 0.960 110 ILE A CA 1
ATOM 1746 C C . ILE A 1 110 ? -3.469 -17.445 -17.439 1.000 0.960 110 ILE A C 1
ATOM 1747 O O . ILE A 1 110 ? -2.780 -16.894 -16.582 1.000 0.960 110 ILE A O 1
ATOM 1763 N N . GLU A 1 111 ? -4.447 -16.832 -18.095 1.000 0.970 111 GLU A N 1
ATOM 1764 C CA . GLU A 1 111 ? -5.015 -15.536 -17.744 1.000 0.970 111 GLU A CA 1
ATOM 1765 C C . GLU A 1 111 ? -6.321 -15.758 -16.970 1.000 0.970 111 GLU A C 1
ATOM 1766 O O . GLU A 1 111 ? -7.189 -16.505 -17.425 1.000 0.970 111 GLU A O 1
ATOM 1778 N N . VAL A 1 112 ? -6.444 -15.124 -15.804 1.000 0.970 112 VAL A N 1
ATOM 1779 C CA . VAL A 1 112 ? -7.584 -15.250 -14.888 1.000 0.970 112 VAL A CA 1
ATOM 1780 C C . VAL A 1 112 ? -8.180 -13.874 -14.626 1.000 0.970 112 VAL A C 1
ATOM 1781 O O . VAL A 1 112 ? -7.509 -13.000 -14.080 1.000 0.970 112 VAL A O 1
ATOM 1794 N N . THR A 1 113 ? -9.454 -13.692 -14.944 1.000 0.970 113 THR A N 1
ATOM 1795 C CA . THR A 1 113 ? -10.201 -12.454 -14.700 1.000 0.970 113 THR A CA 1
ATOM 1796 C C . THR A 1 113 ? -11.322 -12.723 -13.703 1.000 0.970 113 THR A C 1
ATOM 1797 O O . THR A 1 113 ? -12.169 -13.576 -13.945 1.000 0.970 113 THR A O 1
ATOM 1808 N N . VAL A 1 114 ? -11.353 -11.987 -12.590 1.000 0.950 114 VAL A N 1
ATOM 1809 C CA . VAL A 1 114 ? -12.393 -12.100 -11.551 1.000 0.950 114 VAL A CA 1
ATOM 1810 C C . VAL A 1 114 ? -13.308 -10.882 -11.638 1.000 0.950 114 VAL A C 1
ATOM 1811 O O . VAL A 1 114 ? -12.816 -9.763 -11.532 1.000 0.950 114 VAL A O 1
ATOM 1824 N N . ASP A 1 115 ? -14.612 -11.081 -11.838 1.000 0.920 115 ASP A N 1
ATOM 1825 C CA . ASP A 1 115 ? -15.639 -10.021 -11.866 1.000 0.920 115 ASP A CA 1
ATOM 1826 C C . ASP A 1 115 ? -15.258 -8.758 -12.667 1.000 0.920 115 ASP A C 1
ATOM 1827 O O . ASP A 1 115 ? -15.446 -7.634 -12.211 1.000 0.920 115 ASP A O 1
ATOM 1836 N N . GLN A 1 116 ? -14.718 -8.930 -13.879 1.000 0.830 116 GLN A N 1
ATOM 1837 C CA . GLN A 1 116 ? -14.292 -7.837 -14.778 1.000 0.830 116 GLN A CA 1
ATOM 1838 C C . GLN A 1 116 ? -13.143 -6.950 -14.259 1.000 0.830 116 GLN A C 1
ATOM 1839 O O . GLN A 1 116 ? -12.820 -5.936 -14.885 1.000 0.830 116 GLN A O 1
ATOM 1853 N N . ALA A 1 117 ? -12.502 -7.324 -13.151 1.000 0.890 117 ALA A N 1
ATOM 1854 C CA . ALA A 1 117 ? -11.278 -6.680 -12.694 1.000 0.890 117 ALA A CA 1
ATOM 1855 C C . ALA A 1 117 ? -10.115 -6.938 -13.667 1.000 0.890 117 ALA A C 1
ATOM 1856 O O . ALA A 1 117 ? -10.207 -7.751 -14.593 1.000 0.890 117 ALA A O 1
ATOM 1863 N N . SER A 1 118 ? -8.984 -6.271 -13.441 1.000 0.890 118 SER A N 1
ATOM 1864 C CA . SER A 1 118 ? -7.772 -6.549 -14.219 1.000 0.890 118 SER A CA 1
ATOM 1865 C C . SER A 1 118 ? -7.353 -8.030 -14.159 1.000 0.890 118 SER A C 1
ATOM 1866 O O . SER A 1 118 ? -7.419 -8.647 -13.092 1.000 0.890 118 SER A O 1
ATOM 1874 N N . PRO A 1 119 ? -6.895 -8.607 -15.286 1.000 0.930 119 PRO A N 1
ATOM 1875 C CA . PRO A 1 119 ? -6.512 -10.009 -15.361 1.000 0.930 119 PRO A CA 1
ATOM 1876 C C . PRO A 1 119 ? -5.215 -10.306 -14.602 1.000 0.930 119 PRO A C 1
ATOM 1877 O O . PRO A 1 119 ? -4.261 -9.526 -14.615 1.000 0.930 119 PRO A O 1
ATOM 1888 N N . PHE A 1 120 ? -5.151 -11.498 -14.021 1.000 0.950 120 PHE A N 1
ATOM 1889 C CA . PHE A 1 120 ? -3.957 -12.081 -13.426 1.000 0.950 120 PHE A CA 1
ATOM 1890 C C . PHE A 1 120 ? -3.355 -13.134 -14.343 1.000 0.950 120 PHE A C 1
ATOM 1891 O O . PHE A 1 120 ? -4.065 -13.797 -15.093 1.000 0.950 120 PHE A O 1
ATOM 1908 N N . HIS A 1 121 ? -2.048 -13.338 -14.223 1.000 0.970 121 HIS A N 1
ATOM 1909 C CA . HIS A 1 121 ? -1.365 -14.451 -14.869 1.000 0.970 121 HIS A CA 1
ATOM 1910 C C . HIS A 1 121 ? -0.989 -15.522 -13.845 1.000 0.970 121 HIS A C 1
ATOM 1911 O O . HIS A 1 121 ? -0.711 -15.218 -12.677 1.000 0.970 121 HIS A O 1
ATOM 1925 N N . CYS A 1 122 ? -0.988 -16.776 -14.286 1.000 0.970 122 CYS A N 1
ATOM 1926 C CA . CYS A 1 122 ? -0.502 -17.923 -13.524 1.000 0.970 122 CYS A CA 1
ATOM 1927 C C . CYS A 1 122 ? 0.403 -18.786 -14.397 1.000 0.970 122 CYS A C 1
ATOM 1928 O O . CYS A 1 122 ? 0.106 -19.017 -15.573 1.000 0.970 122 CYS A O 1
ATOM 1936 N N . LEU A 1 123 ? 1.502 -19.258 -13.810 1.000 0.970 123 LEU A N 1
ATOM 1937 C CA . LEU A 1 123 ? 2.419 -20.189 -14.465 1.000 0.970 123 LEU A CA 1
ATOM 1938 C C . LEU A 1 123 ? 2.078 -21.649 -14.149 1.000 0.970 123 LEU A C 1
ATOM 1939 O O . LEU A 1 123 ? 2.239 -22.505 -15.012 1.000 0.970 123 LEU A O 1
ATOM 1955 N N . ASN A 1 124 ? 1.613 -21.940 -12.939 1.000 0.960 124 ASN A N 1
ATOM 1956 C CA . ASN A 1 124 ? 1.169 -23.261 -12.522 1.000 0.960 124 ASN A CA 1
ATOM 1957 C C . ASN A 1 124 ? -0.337 -23.394 -12.674 1.000 0.960 124 ASN A C 1
ATOM 1958 O O . ASN A 1 124 ? -0.813 -24.154 -13.510 1.000 0.960 124 ASN A O 1
ATOM 1969 N N . GLU A 1 125 ? -1.088 -22.703 -11.829 1.000 0.970 125 GLU A N 1
ATOM 1970 C CA . GLU A 1 125 ? -2.504 -22.988 -11.660 1.000 0.970 125 GLU A CA 1
ATOM 1971 C C . GLU A 1 125 ? -3.232 -21.833 -10.985 1.000 0.970 125 GLU A C 1
ATOM 1972 O O . GLU A 1 125 ? -2.642 -21.042 -10.246 1.000 0.970 125 GLU A O 1
ATOM 1984 N N . VAL A 1 126 ? -4.538 -21.784 -11.215 1.000 0.980 126 VAL A N 1
ATOM 1985 C CA . VAL A 1 126 ? -5.472 -21.095 -10.333 1.000 0.980 126 VAL A CA 1
ATOM 1986 C C . VAL A 1 126 ? -6.258 -22.134 -9.547 1.000 0.980 126 VAL A C 1
ATOM 1987 O O . VAL A 1 126 ? -6.733 -23.126 -10.101 1.000 0.980 126 VAL A O 1
ATOM 2000 N N . SER A 1 127 ? -6.385 -21.910 -8.245 1.000 0.970 127 SER A N 1
ATOM 2001 C CA . SER A 1 127 ? -7.184 -22.738 -7.346 1.000 0.970 127 SER A CA 1
ATOM 2002 C C . SER A 1 127 ? -8.294 -21.900 -6.734 1.000 0.970 127 SER A C 1
ATOM 2003 O O . SER A 1 127 ? -8.054 -20.786 -6.277 1.000 0.970 127 SER A O 1
ATOM 2011 N N . ILE A 1 128 ? -9.508 -22.433 -6.725 1.000 0.960 128 ILE A N 1
ATOM 2012 C CA . ILE A 1 128 ? -10.697 -21.784 -6.169 1.000 0.960 128 ILE A CA 1
ATOM 2013 C C . ILE A 1 128 ? -11.267 -22.743 -5.142 1.000 0.960 128 ILE A C 1
ATOM 2014 O O . ILE A 1 128 ? -11.533 -23.896 -5.475 1.000 0.960 128 ILE A O 1
ATOM 2030 N N . ARG A 1 129 ? -11.408 -22.301 -3.892 1.000 0.950 129 ARG A N 1
ATOM 2031 C CA . ARG A 1 129 ? -11.789 -23.173 -2.774 1.000 0.950 129 ARG A CA 1
ATOM 2032 C C . ARG A 1 129 ? -12.765 -22.502 -1.824 1.000 0.950 129 ARG A C 1
ATOM 2033 O O . ARG A 1 129 ? -12.737 -21.285 -1.645 1.000 0.950 129 ARG A O 1
ATOM 2054 N N . SER A 1 130 ? -13.573 -23.322 -1.161 1.000 0.930 130 SER A N 1
ATOM 2055 C CA . SER A 1 130 ? -14.391 -22.888 -0.030 1.000 0.930 130 SER A CA 1
ATOM 2056 C C . SER A 1 130 ? -13.549 -22.339 1.117 1.000 0.930 130 SER A C 1
ATOM 2057 O O . SER A 1 130 ? -12.517 -22.905 1.473 1.000 0.930 130 SER A O 1
ATOM 2065 N N . SER A 1 131 ? -14.005 -21.230 1.698 1.000 0.880 131 SER A N 1
ATOM 2066 C CA . SER A 1 131 ? -13.454 -20.650 2.928 1.000 0.880 131 SER A CA 1
ATOM 2067 C C . SER A 1 131 ? -14.153 -21.169 4.191 1.000 0.880 131 SER A C 1
ATOM 2068 O O . SER A 1 131 ? -13.698 -20.899 5.300 1.000 0.880 131 SER A O 1
ATOM 2076 N N . ILE A 1 132 ? -15.248 -21.923 4.040 1.000 0.900 132 ILE A N 1
ATOM 2077 C CA . ILE A 1 132 ? -16.106 -22.407 5.130 1.000 0.900 132 ILE A CA 1
ATOM 2078 C C . ILE A 1 132 ? -16.459 -23.890 4.945 1.000 0.900 132 ILE A C 1
ATOM 2079 O O . ILE A 1 132 ? -16.303 -24.448 3.861 1.000 0.900 132 ILE A O 1
ATOM 2095 N N . ILE A 1 133 ? -16.991 -24.542 5.988 1.000 0.910 133 ILE A N 1
ATOM 2096 C CA . ILE A 1 133 ? -17.471 -25.942 5.940 1.000 0.910 133 ILE A CA 1
ATOM 2097 C C . ILE A 1 133 ? -18.836 -26.008 5.221 1.000 0.910 133 ILE A C 1
ATOM 2098 O O . ILE A 1 133 ? -19.858 -26.411 5.774 1.000 0.910 133 ILE A O 1
ATOM 2114 N N . LYS A 1 134 ? -18.862 -25.535 3.975 1.000 0.900 134 LYS A N 1
ATOM 2115 C CA . LYS A 1 134 ? -19.989 -25.588 3.045 1.000 0.900 134 LYS A CA 1
ATOM 2116 C C . LYS A 1 134 ? -19.426 -25.774 1.642 1.000 0.900 134 LYS A C 1
ATOM 2117 O O . LYS A 1 134 ? -18.448 -25.130 1.272 1.000 0.900 134 LYS A O 1
ATOM 2136 N N . THR A 1 135 ? -20.070 -26.624 0.855 1.000 0.880 135 THR A N 1
ATOM 2137 C CA . THR A 1 135 ? -19.711 -26.830 -0.551 1.000 0.880 135 THR A CA 1
ATOM 2138 C C . THR A 1 135 ? -20.018 -25.590 -1.385 1.000 0.880 135 THR A C 1
ATOM 2139 O O . THR A 1 135 ? -21.058 -24.961 -1.186 1.000 0.880 135 THR A O 1
ATOM 2150 N N . PHE A 1 136 ? -19.159 -25.288 -2.350 1.000 0.860 136 PHE A N 1
ATOM 2151 C CA . PHE A 1 136 ? -19.412 -24.363 -3.448 1.000 0.860 136 PHE A CA 1
ATOM 2152 C C . PHE A 1 136 ? -20.442 -24.926 -4.421 1.000 0.860 136 PHE A C 1
ATOM 2153 O O . PHE A 1 136 ? -20.496 -26.139 -4.613 1.000 0.860 136 PHE A O 1
ATOM 2170 N N . VAL A 1 137 ? -21.208 -24.045 -5.065 1.000 0.900 137 VAL A N 1
ATOM 2171 C CA . VAL A 1 137 ? -21.992 -24.361 -6.264 1.000 0.900 137 VAL A CA 1
ATOM 2172 C C . VAL A 1 137 ? -21.557 -23.398 -7.368 1.000 0.900 137 VAL A C 1
ATOM 2173 O O . VAL A 1 137 ? -21.606 -22.181 -7.177 1.000 0.900 137 VAL A O 1
ATOM 2186 N N . MET A 1 138 ? -21.097 -23.930 -8.498 1.000 0.930 138 MET A N 1
ATOM 2187 C CA . MET A 1 138 ? -20.630 -23.143 -9.639 1.000 0.930 138 MET A CA 1
ATOM 2188 C C . MET A 1 138 ? -21.155 -23.728 -10.945 1.000 0.930 138 MET A C 1
ATOM 2189 O O . MET A 1 138 ? -21.038 -24.928 -11.176 1.000 0.930 138 MET A O 1
ATOM 2203 N N . ASP A 1 139 ? -21.681 -22.879 -11.820 1.000 0.950 139 ASP A N 1
ATOM 2204 C CA . ASP A 1 139 ? -21.926 -23.261 -13.207 1.000 0.950 139 ASP A CA 1
ATOM 2205 C C . ASP A 1 139 ? -20.620 -23.153 -13.995 1.000 0.950 139 ASP A C 1
ATOM 2206 O O . ASP A 1 139 ? -19.957 -22.111 -13.986 1.000 0.950 139 ASP A O 1
ATOM 2215 N N . VAL A 1 140 ? -20.257 -24.238 -14.674 1.000 0.970 140 VAL A N 1
ATOM 2216 C CA . VAL A 1 140 ? -19.057 -24.356 -15.501 1.000 0.970 140 VAL A CA 1
ATOM 2217 C C . VAL A 1 140 ? -19.477 -24.159 -16.949 1.000 0.970 140 VAL A C 1
ATOM 2218 O O . VAL A 1 140 ? -20.238 -24.958 -17.494 1.000 0.970 140 VAL A O 1
ATOM 2231 N N . LEU A 1 141 ? -18.995 -23.092 -17.580 1.000 0.980 141 LEU A N 1
ATOM 2232 C CA . LEU A 1 141 ? -19.263 -22.795 -18.982 1.000 0.980 141 LEU A CA 1
ATOM 2233 C C . LEU A 1 141 ? -17.973 -22.911 -19.802 1.000 0.980 141 LEU A C 1
ATOM 2234 O O . LEU A 1 141 ? -16.939 -22.371 -19.411 1.000 0.980 141 LEU A O 1
ATOM 2250 N N . ILE A 1 142 ? -18.043 -23.581 -20.952 1.000 0.980 142 ILE A N 1
ATOM 2251 C CA . ILE A 1 142 ? -16.960 -23.686 -21.942 1.000 0.980 142 ILE A CA 1
ATOM 2252 C C . ILE A 1 142 ? -17.430 -22.958 -23.205 1.000 0.980 142 ILE A C 1
ATOM 2253 O O . ILE A 1 142 ? -18.422 -23.367 -23.795 1.000 0.980 142 ILE A O 1
ATOM 2269 N N . ASP A 1 143 ? -16.747 -21.889 -23.623 1.000 0.970 143 ASP A N 1
ATOM 2270 C CA . ASP A 1 143 ? -17.149 -21.039 -24.762 1.000 0.970 143 ASP A CA 1
ATOM 2271 C C . ASP A 1 143 ? -18.638 -20.623 -24.699 1.000 0.970 143 ASP A C 1
ATOM 2272 O O . ASP A 1 143 ? -19.400 -20.817 -25.644 1.000 0.970 143 ASP A O 1
ATOM 2281 N N . ASP A 1 144 ? -19.068 -20.113 -23.537 1.000 0.950 144 ASP A N 1
ATOM 2282 C CA . ASP A 1 144 ? -20.452 -19.719 -23.204 1.000 0.950 144 ASP A CA 1
ATOM 2283 C C . ASP A 1 144 ? -21.495 -20.856 -23.171 1.000 0.950 144 ASP A C 1
ATOM 2284 O O . ASP A 1 144 ? -22.636 -20.635 -22.754 1.000 0.950 144 ASP A O 1
ATOM 2293 N N . LEU A 1 145 ? -21.117 -22.090 -23.519 1.000 0.970 145 LEU A N 1
ATOM 2294 C CA . LEU A 1 145 ? -21.956 -23.274 -23.359 1.000 0.970 145 LEU A CA 1
ATOM 2295 C C . LEU A 1 145 ? -21.893 -23.766 -21.912 1.000 0.970 145 LEU A C 1
ATOM 2296 O O . LEU A 1 145 ? -20.823 -24.133 -21.429 1.000 0.970 145 LEU A O 1
ATOM 2312 N N . HIS A 1 146 ? -23.043 -23.831 -21.237 1.000 0.960 146 HIS A N 1
ATOM 2313 C CA . HIS A 1 146 ? -23.154 -24.522 -19.948 1.000 0.960 146 HIS A CA 1
ATOM 2314 C C . HIS A 1 146 ? -22.767 -25.993 -20.123 1.000 0.960 146 HIS A C 1
ATOM 2315 O O . HIS A 1 146 ? -23.379 -26.713 -20.912 1.000 0.960 146 HIS A O 1
ATOM 2329 N N . PHE A 1 147 ? -21.710 -26.399 -19.427 1.000 0.950 147 PHE A N 1
ATOM 2330 C CA . PHE A 1 147 ? -21.162 -27.746 -19.481 1.000 0.950 147 PHE A CA 1
ATOM 2331 C C . PHE A 1 147 ? -21.682 -28.592 -18.316 1.000 0.950 147 PHE A C 1
ATOM 2332 O O . PHE A 1 147 ? -22.214 -29.678 -18.535 1.000 0.950 147 PHE A O 1
ATOM 2349 N N . GLU A 1 148 ? -21.576 -28.078 -17.089 1.000 0.920 148 GLU A N 1
ATOM 2350 C CA . GLU A 1 148 ? -22.069 -28.733 -15.876 1.000 0.920 148 GLU A CA 1
ATOM 2351 C C . GLU A 1 148 ? -22.332 -27.722 -14.748 1.000 0.920 148 GLU A C 1
ATOM 2352 O O . GLU A 1 148 ? -21.888 -26.574 -14.801 1.000 0.920 148 GLU A O 1
ATOM 2364 N N . THR A 1 149 ? -23.018 -28.170 -13.693 1.000 0.930 149 THR A N 1
ATOM 2365 C CA . THR A 1 149 ? -23.134 -27.434 -12.425 1.000 0.930 149 THR A CA 1
ATOM 2366 C C . THR A 1 149 ? -22.359 -28.194 -11.351 1.000 0.930 149 THR A C 1
ATOM 2367 O O . THR A 1 149 ? -22.841 -29.190 -10.805 1.000 0.930 149 THR A O 1
ATOM 2378 N N . PHE A 1 150 ? -21.152 -27.717 -11.045 1.000 0.930 150 PHE A N 1
ATOM 2379 C CA . PHE A 1 150 ? -20.276 -28.287 -10.029 1.000 0.930 150 PHE A CA 1
ATOM 2380 C C . PHE A 1 150 ? -20.780 -27.965 -8.624 1.000 0.930 150 PHE A C 1
ATOM 2381 O O . PHE A 1 150 ? -21.076 -26.811 -8.304 1.000 0.930 150 PHE A O 1
ATOM 2398 N N . ARG A 1 151 ? -20.810 -28.981 -7.755 1.000 0.920 151 ARG A N 1
ATOM 2399 C CA . ARG A 1 151 ? -20.973 -28.806 -6.312 1.000 0.920 151 ARG A CA 1
ATOM 2400 C C . ARG A 1 151 ? -19.890 -29.567 -5.561 1.000 0.920 151 ARG A C 1
ATOM 2401 O O . ARG A 1 151 ? -19.828 -30.782 -5.683 1.000 0.920 151 ARG A O 1
ATOM 2422 N N . GLY A 1 152 ? -19.085 -28.889 -4.751 1.000 0.930 152 GLY A N 1
ATOM 2423 C CA . GLY A 1 152 ? -17.970 -29.520 -4.033 1.000 0.930 152 GLY A CA 1
ATOM 2424 C C . GLY A 1 152 ? -17.101 -28.512 -3.293 1.000 0.930 152 GLY A C 1
ATOM 2425 O O . GLY A 1 152 ? -17.561 -27.414 -2.987 1.000 0.930 152 GLY A O 1
ATOM 2429 N N . ASP A 1 153 ? -15.851 -28.859 -3.009 1.000 0.940 153 ASP A N 1
ATOM 2430 C CA . ASP A 1 153 ? -14.947 -27.996 -2.236 1.000 0.940 153 ASP A CA 1
ATOM 2431 C C . ASP A 1 153 ? -14.285 -26.908 -3.088 1.000 0.940 153 ASP A C 1
ATOM 2432 O O . ASP A 1 153 ? -13.914 -25.854 -2.563 1.000 0.940 153 ASP A O 1
ATOM 2441 N N . GLY A 1 154 ? -14.139 -27.139 -4.396 1.000 0.950 154 GLY A N 1
ATOM 2442 C CA . GLY A 1 154 ? -13.476 -26.199 -5.292 1.000 0.950 154 GLY A CA 1
ATOM 2443 C C . GLY A 1 154 ? -13.037 -26.773 -6.638 1.000 0.950 154 GLY A C 1
ATOM 2444 O O . GLY A 1 154 ? -13.372 -27.899 -6.995 1.000 0.950 154 GLY A O 1
ATOM 2448 N N . MET A 1 155 ? -12.250 -25.993 -7.374 1.000 0.960 155 MET A N 1
ATOM 2449 C CA . MET A 1 155 ? -11.676 -26.374 -8.667 1.000 0.960 155 MET A CA 1
ATOM 2450 C C . MET A 1 155 ? -10.238 -25.882 -8.804 1.000 0.960 155 MET A C 1
ATOM 2451 O O . MET A 1 155 ? -9.847 -24.867 -8.222 1.000 0.960 155 MET A O 1
ATOM 2465 N N . ILE A 1 156 ? -9.461 -26.607 -9.602 1.000 0.980 156 ILE A N 1
ATOM 2466 C CA . ILE A 1 156 ? -8.094 -26.262 -9.982 1.000 0.980 156 ILE A CA 1
ATOM 2467 C C . ILE A 1 156 ? -8.022 -26.223 -11.502 1.000 0.980 156 ILE A C 1
ATOM 2468 O O . ILE A 1 156 ? -8.472 -27.152 -12.172 1.000 0.980 156 ILE A O 1
ATOM 2484 N N . ILE A 1 157 ? -7.446 -25.148 -12.039 1.000 0.980 157 ILE A N 1
ATOM 2485 C CA . ILE A 1 157 ? -7.189 -25.002 -13.465 1.000 0.980 157 ILE A CA 1
ATOM 2486 C C . ILE A 1 157 ? -5.693 -24.804 -13.645 1.000 0.980 157 ILE A C 1
ATOM 2487 O O . ILE A 1 157 ? -5.155 -23.773 -13.242 1.000 0.980 157 ILE A O 1
ATOM 2503 N N . SER A 1 158 ? -5.018 -25.795 -14.224 1.000 0.980 158 SER A N 1
ATOM 2504 C CA . SER A 1 158 ? -3.560 -25.814 -14.338 1.000 0.980 158 SER A CA 1
ATOM 2505 C C . SER A 1 158 ? -3.081 -25.662 -15.778 1.000 0.980 158 SER A C 1
ATOM 2506 O O . SER A 1 158 ? -3.694 -26.165 -16.724 1.000 0.980 158 SER A O 1
ATOM 2514 N N . THR A 1 159 ? -1.925 -25.022 -15.944 1.000 0.970 159 THR A N 1
ATOM 2515 C CA . THR A 1 159 ? -1.120 -25.118 -17.164 1.000 0.970 159 THR A CA 1
ATOM 2516 C C . THR A 1 159 ? -0.556 -26.543 -17.293 1.000 0.970 159 THR A C 1
ATOM 2517 O O . 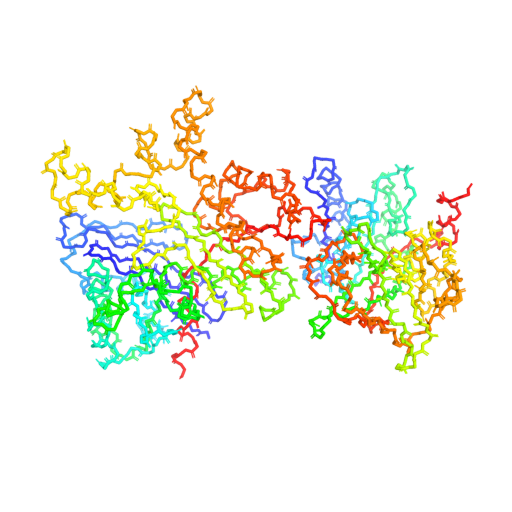THR A 1 159 ? -0.617 -27.338 -16.344 1.000 0.970 159 THR A O 1
ATOM 2528 N N . PRO A 1 160 ? 0.057 -26.894 -18.435 1.000 0.960 160 PRO A N 1
ATOM 2529 C CA . PRO A 1 160 ? 0.768 -28.156 -18.577 1.000 0.960 160 PRO A CA 1
ATOM 2530 C C . PRO A 1 160 ? 1.913 -28.318 -17.574 1.000 0.960 160 PRO A C 1
ATOM 2531 O O . PRO A 1 160 ? 2.070 -29.383 -16.989 1.000 0.960 160 PRO A O 1
ATOM 2542 N N . THR A 1 161 ? 2.687 -27.265 -17.302 1.000 0.930 161 THR A N 1
ATOM 2543 C CA . THR A 1 161 ? 3.763 -27.327 -16.302 1.000 0.930 161 THR A CA 1
ATOM 2544 C C . THR A 1 161 ? 3.211 -27.394 -14.879 1.000 0.930 161 THR A C 1
ATOM 2545 O O . THR A 1 161 ? 3.744 -28.130 -14.054 1.000 0.930 161 THR A O 1
ATOM 2556 N N . GLY A 1 162 ? 2.086 -26.729 -14.602 1.000 0.960 162 GLY A N 1
ATOM 2557 C CA . GLY A 1 162 ? 1.355 -26.871 -13.341 1.000 0.960 162 GLY A CA 1
ATOM 2558 C C . GLY A 1 162 ? 0.723 -28.249 -13.132 1.000 0.960 162 GLY A C 1
ATOM 2559 O O . GLY A 1 162 ? 0.421 -28.616 -11.999 1.000 0.960 162 GLY A O 1
ATOM 2563 N N . SER A 1 163 ? 0.579 -29.063 -14.186 1.000 0.960 163 SER A N 1
ATOM 2564 C CA . SER A 1 163 ? -0.063 -30.381 -14.099 1.000 0.960 163 SER A CA 1
ATOM 2565 C C . SER A 1 163 ? 0.631 -31.345 -13.131 1.000 0.960 163 SER A C 1
ATOM 2566 O O . SER A 1 163 ? -0.024 -32.238 -12.601 1.000 0.960 163 SER A O 1
ATOM 2574 N N . THR A 1 164 ? 1.927 -31.147 -12.857 1.000 0.940 164 THR A N 1
ATOM 2575 C CA . THR A 1 164 ? 2.717 -31.950 -11.910 1.000 0.940 164 THR A CA 1
ATOM 2576 C C . THR A 1 164 ? 2.597 -31.488 -10.457 1.000 0.940 164 THR A C 1
ATOM 2577 O O . THR A 1 164 ? 3.121 -32.164 -9.574 1.000 0.940 164 THR A O 1
ATOM 2588 N N . ALA A 1 165 ? 1.982 -30.331 -10.205 1.000 0.940 165 ALA A N 1
ATOM 2589 C CA . ALA A 1 165 ? 1.875 -29.719 -8.886 1.000 0.940 165 ALA A CA 1
ATOM 2590 C C . ALA A 1 165 ? 0.578 -30.155 -8.182 1.000 0.940 165 ALA A C 1
ATOM 2591 O O . ALA A 1 165 ? 0.321 -31.355 -8.047 1.000 0.940 165 ALA A O 1
ATOM 2598 N N . TYR A 1 166 ? -0.243 -29.208 -7.716 1.000 0.940 166 TYR A N 1
ATOM 2599 C CA . TYR A 1 166 ? -1.457 -29.521 -6.964 1.000 0.940 166 TYR A CA 1
ATOM 2600 C C . TYR A 1 166 ? -2.433 -30.344 -7.809 1.000 0.940 166 TYR A C 1
ATOM 2601 O O . TYR A 1 166 ? -3.012 -31.312 -7.317 1.000 0.940 166 TYR A O 1
ATOM 2619 N N . ASN A 1 167 ? -2.520 -30.039 -9.103 1.000 0.950 167 ASN A N 1
ATOM 2620 C CA . ASN A 1 167 ? -3.333 -30.786 -10.054 1.000 0.950 167 ASN A CA 1
ATOM 2621 C C . ASN A 1 167 ? -3.052 -32.310 -10.050 1.000 0.950 167 ASN A C 1
ATOM 2622 O O . ASN A 1 167 ? -3.991 -33.103 -10.046 1.000 0.950 167 ASN A O 1
ATOM 2633 N N . LYS A 1 168 ? -1.789 -32.757 -9.956 1.000 0.940 168 LYS A N 1
ATOM 2634 C CA . LYS A 1 168 ? -1.452 -34.194 -9.854 1.000 0.940 168 LYS A CA 1
ATOM 2635 C C . LYS A 1 168 ? -1.959 -34.820 -8.552 1.000 0.940 168 LYS A C 1
ATOM 2636 O O . LYS A 1 168 ? -2.371 -35.979 -8.546 1.000 0.940 168 LYS A O 1
ATOM 2655 N N . SER A 1 169 ? -1.923 -34.074 -7.447 1.000 0.940 169 SER A N 1
ATOM 2656 C CA . SER A 1 169 ? -2.386 -34.540 -6.130 1.000 0.940 169 SER A CA 1
ATOM 2657 C C . SER A 1 169 ? -3.896 -34.786 -6.076 1.000 0.940 169 SER A C 1
ATOM 2658 O O . SER A 1 169 ? -4.364 -35.465 -5.168 1.000 0.940 169 SER A O 1
ATOM 2666 N N . VAL A 1 170 ? -4.646 -34.272 -7.052 1.000 0.940 170 VAL A N 1
ATOM 2667 C CA . VAL A 1 170 ? -6.100 -34.453 -7.190 1.000 0.940 170 VAL A CA 1
ATOM 2668 C C . VAL A 1 170 ? -6.451 -35.303 -8.412 1.000 0.940 170 VAL A C 1
ATOM 2669 O O . VAL A 1 170 ? -7.509 -35.153 -9.008 1.000 0.940 170 VAL A O 1
ATOM 2682 N N . ALA A 1 171 ? -5.536 -36.204 -8.782 1.000 0.930 171 ALA A N 1
ATOM 2683 C CA . ALA A 1 171 ? -5.675 -37.152 -9.886 1.000 0.930 171 ALA A CA 1
ATOM 2684 C C . ALA A 1 171 ? -5.776 -36.530 -11.291 1.000 0.930 171 ALA A C 1
ATOM 2685 O O . ALA A 1 171 ? -6.133 -37.224 -12.242 1.000 0.930 171 ALA A O 1
ATOM 2692 N N . GLY A 1 172 ? -5.388 -35.263 -11.448 1.000 0.950 172 GLY A N 1
ATOM 2693 C CA . GLY A 1 172 ? -5.123 -34.673 -12.752 1.000 0.950 172 GLY A CA 1
ATOM 2694 C C . GLY A 1 172 ? -3.985 -35.395 -13.479 1.000 0.950 172 GLY A C 1
ATOM 2695 O O . GLY A 1 172 ? -3.014 -35.860 -12.872 1.000 0.950 172 GLY A O 1
ATOM 2699 N N . ALA A 1 173 ? -4.093 -35.484 -14.801 1.000 0.960 173 ALA A N 1
ATOM 2700 C CA . ALA A 1 173 ? -3.053 -36.052 -15.644 1.000 0.960 173 ALA A CA 1
ATOM 2701 C C . ALA A 1 173 ? -1.807 -35.156 -15.645 1.000 0.960 173 ALA A C 1
ATOM 2702 O O . ALA A 1 173 ? -1.916 -33.930 -15.618 1.000 0.960 173 ALA A O 1
ATOM 2709 N N . VAL A 1 174 ? -0.625 -35.767 -15.755 1.000 0.960 174 VAL A N 1
ATOM 2710 C CA . VAL A 1 174 ? 0.599 -35.039 -16.110 1.000 0.960 174 VAL A CA 1
ATOM 2711 C C . VAL A 1 174 ? 0.568 -34.768 -17.611 1.000 0.960 174 VAL A C 1
ATOM 2712 O O . VAL A 1 174 ? 0.472 -35.699 -18.411 1.000 0.960 174 VAL A O 1
ATOM 2725 N N . VAL A 1 175 ? 0.632 -33.495 -17.987 1.000 0.960 175 VAL A N 1
ATOM 2726 C CA . VAL A 1 175 ? 0.450 -33.027 -19.364 1.000 0.960 175 VAL A CA 1
ATOM 2727 C C . VAL A 1 175 ? 1.783 -32.570 -19.945 1.000 0.960 175 VAL A C 1
ATOM 2728 O O . VAL A 1 175 ? 2.539 -31.851 -19.293 1.000 0.960 175 VAL A O 1
ATOM 2741 N N . ASP A 1 176 ? 2.060 -32.970 -21.189 1.000 0.930 176 ASP A N 1
ATOM 2742 C CA . ASP A 1 176 ? 3.265 -32.547 -21.904 1.000 0.930 176 ASP A CA 1
ATOM 2743 C C . ASP A 1 176 ? 3.271 -31.016 -22.099 1.000 0.930 176 ASP A C 1
ATOM 2744 O O . ASP A 1 176 ? 2.300 -30.462 -22.626 1.000 0.930 176 ASP A O 1
ATOM 2753 N N . PRO A 1 177 ? 4.351 -30.306 -21.722 1.000 0.900 177 PRO A N 1
ATOM 2754 C CA . PRO A 1 177 ? 4.420 -28.851 -21.814 1.000 0.900 177 PRO A CA 1
ATOM 2755 C C . PRO A 1 177 ? 4.399 -28.293 -23.241 1.000 0.900 177 PRO A C 1
ATOM 2756 O O . PRO A 1 177 ? 4.259 -27.082 -23.410 1.000 0.900 177 PRO A O 1
ATOM 2767 N N . LEU A 1 178 ? 4.539 -29.138 -24.268 1.000 0.880 178 LEU A N 1
ATOM 2768 C CA . LEU A 1 178 ? 4.404 -28.744 -25.671 1.000 0.880 178 LEU A CA 1
ATOM 2769 C C . LEU A 1 178 ? 2.952 -28.646 -26.137 1.000 0.880 178 LEU A C 1
ATOM 2770 O O . LEU A 1 178 ? 2.710 -28.083 -27.205 1.000 0.880 178 LEU A O 1
ATOM 2786 N N . LEU A 1 179 ? 1.996 -29.154 -25.356 1.000 0.920 179 LEU A N 1
ATOM 2787 C CA . LEU A 1 179 ? 0.573 -29.053 -25.653 1.000 0.920 179 LEU A CA 1
ATOM 2788 C C . LEU A 1 179 ? 0.021 -27.739 -25.075 1.000 0.920 179 LEU A C 1
ATOM 2789 O O . LEU A 1 179 ? -0.055 -27.593 -23.857 1.000 0.920 179 LEU A O 1
ATOM 2805 N N . PRO A 1 180 ? -0.365 -26.754 -25.908 1.000 0.930 180 PRO A N 1
ATOM 2806 C CA . PRO A 1 180 ? -0.935 -25.505 -25.425 1.000 0.930 180 PRO A CA 1
ATOM 2807 C C . PRO A 1 180 ? -2.387 -25.742 -25.005 1.000 0.930 180 PRO A C 1
ATOM 2808 O O . PRO A 1 180 ? -3.318 -25.683 -25.809 1.000 0.930 180 PRO A O 1
ATOM 2819 N N . CYS A 1 181 ? -2.571 -26.042 -23.732 1.000 0.970 181 CYS A N 1
ATOM 2820 C CA . CYS A 1 181 ? -3.867 -26.361 -23.167 1.000 0.970 181 CYS A CA 1
ATOM 2821 C C . CYS A 1 181 ? -3.945 -25.929 -21.705 1.000 0.970 181 CYS A C 1
ATOM 2822 O O . CYS A 1 181 ? -2.950 -25.532 -21.098 1.000 0.970 181 CYS A O 1
ATOM 2830 N N . MET A 1 182 ? -5.130 -26.062 -21.133 1.000 0.980 182 MET A N 1
ATOM 2831 C CA . MET A 1 182 ? -5.360 -25.982 -19.697 1.000 0.980 182 MET A CA 1
ATOM 2832 C C . MET A 1 182 ? -6.142 -27.210 -19.250 1.000 0.980 182 MET A C 1
ATOM 2833 O O . MET A 1 182 ? -6.972 -27.726 -19.999 1.000 0.980 182 MET A O 1
ATOM 2847 N N . GLN A 1 183 ? -5.859 -27.687 -18.045 1.000 0.980 183 GLN A N 1
ATOM 2848 C CA . GLN A 1 183 ? -6.555 -28.822 -17.453 1.000 0.980 183 GLN A CA 1
ATOM 2849 C C . GLN A 1 183 ? -7.428 -28.344 -16.306 1.000 0.980 183 GLN A C 1
ATOM 2850 O O . GLN A 1 183 ? -6.962 -27.576 -15.468 1.000 0.980 183 GLN A O 1
ATOM 2864 N N . VAL A 1 184 ? -8.669 -28.816 -16.280 1.000 0.980 184 VAL A N 1
ATOM 2865 C CA . VAL A 1 184 ? -9.633 -28.541 -15.219 1.000 0.980 184 VAL A CA 1
ATOM 2866 C C . VAL A 1 184 ? -9.790 -29.796 -14.378 1.000 0.980 184 VAL A C 1
ATOM 2867 O O . VAL A 1 184 ? -10.061 -30.873 -14.912 1.000 0.980 184 VAL A O 1
ATOM 2880 N N . SER A 1 185 ? -9.621 -29.633 -13.070 1.000 0.970 185 SER A N 1
ATOM 2881 C CA . SER A 1 185 ? -9.755 -30.689 -12.072 1.000 0.970 185 SER A CA 1
ATOM 2882 C C . SER A 1 185 ? -10.675 -30.231 -10.943 1.000 0.970 185 SER A C 1
ATOM 2883 O O . SER A 1 185 ? -10.580 -29.107 -10.444 1.000 0.970 185 SER A O 1
ATOM 2891 N N . GLU A 1 186 ? -11.565 -31.119 -10.526 1.000 0.950 186 GLU A N 1
ATOM 2892 C CA . GLU A 1 186 ? -12.536 -30.901 -9.455 1.000 0.950 186 GLU A CA 1
ATOM 2893 C C . GLU A 1 186 ? -11.945 -31.252 -8.079 1.000 0.950 186 GLU A C 1
ATOM 2894 O O . GLU A 1 186 ? -11.141 -32.173 -7.947 1.000 0.950 186 GLU A O 1
ATOM 2906 N N . LEU A 1 187 ? -12.378 -30.554 -7.026 1.000 0.940 187 LEU A N 1
ATOM 2907 C CA . LEU A 1 187 ? -12.061 -30.890 -5.637 1.000 0.940 187 LEU A CA 1
ATOM 2908 C C . LEU A 1 187 ? -13.313 -31.398 -4.929 1.000 0.940 187 LEU A C 1
ATOM 2909 O O . LEU A 1 187 ? -14.239 -30.627 -4.679 1.000 0.940 187 LEU A O 1
ATOM 2925 N N . ALA A 1 188 ? -13.314 -32.683 -4.574 1.000 0.890 188 ALA A N 1
ATOM 2926 C CA . ALA A 1 188 ? -14.374 -33.318 -3.788 1.000 0.890 188 ALA A CA 1
ATOM 2927 C C . ALA A 1 188 ? -15.795 -33.015 -4.314 1.000 0.890 188 ALA A C 1
ATOM 2928 O O . ALA A 1 188 ? -16.661 -32.550 -3.570 1.000 0.890 188 ALA A O 1
ATOM 2935 N N . SER A 1 189 ? -16.041 -33.259 -5.606 1.000 0.890 189 SER A N 1
ATOM 2936 C CA . SER A 1 189 ? -17.380 -33.107 -6.177 1.000 0.890 189 SER A CA 1
ATOM 2937 C C . SER A 1 189 ? -18.390 -34.058 -5.540 1.000 0.890 189 SER A C 1
ATOM 2938 O O . SER A 1 189 ? -18.173 -35.261 -5.390 1.000 0.890 189 SER A O 1
ATOM 2946 N N . LEU A 1 190 ? -19.552 -33.508 -5.201 1.000 0.840 190 LEU A N 1
ATOM 2947 C CA . LEU A 1 190 ? -20.748 -34.268 -4.885 1.000 0.840 190 LEU A CA 1
ATOM 2948 C C . LEU A 1 190 ? -21.419 -34.684 -6.190 1.000 0.840 190 LEU A C 1
ATOM 2949 O O . LEU A 1 190 ? -21.933 -33.839 -6.918 1.000 0.840 190 LEU A O 1
ATOM 2965 N N . ASN A 1 191 ? -21.475 -35.988 -6.443 1.000 0.810 191 ASN A N 1
ATOM 2966 C CA . ASN A 1 191 ? -22.135 -36.537 -7.622 1.000 0.810 191 ASN A CA 1
ATOM 2967 C C . ASN A 1 191 ? -23.384 -37.319 -7.199 1.000 0.810 191 ASN A C 1
ATOM 2968 O O . ASN A 1 191 ? -23.300 -38.377 -6.573 1.000 0.810 191 ASN A O 1
ATOM 2979 N N . ASN A 1 192 ? -24.559 -36.759 -7.470 1.000 0.780 192 ASN A N 1
ATOM 2980 C CA . ASN A 1 192 ? -25.848 -37.348 -7.125 1.000 0.780 192 ASN A CA 1
ATOM 2981 C C . ASN A 1 192 ? -26.921 -37.009 -8.178 1.000 0.780 192 ASN A C 1
ATOM 2982 O O . ASN A 1 192 ? -26.639 -36.455 -9.236 1.000 0.780 192 ASN A O 1
ATOM 2993 N N . ASN A 1 193 ? -28.182 -37.373 -7.918 1.000 0.710 193 ASN A N 1
ATOM 2994 C CA . ASN A 1 193 ? -29.264 -37.159 -8.886 1.000 0.710 193 ASN A CA 1
ATOM 2995 C C . ASN A 1 193 ? -29.567 -35.676 -9.187 1.000 0.710 193 ASN A C 1
ATOM 2996 O O . ASN A 1 193 ? -30.152 -35.410 -10.232 1.000 0.710 193 ASN A O 1
ATOM 3007 N N . THR A 1 194 ? -29.175 -34.734 -8.320 1.000 0.710 194 THR A N 1
ATOM 3008 C CA . THR A 1 194 ? -29.401 -33.285 -8.498 1.000 0.710 194 THR A CA 1
ATOM 3009 C C . THR A 1 194 ? -28.180 -32.576 -9.084 1.000 0.710 194 THR A C 1
ATOM 3010 O O . THR A 1 194 ? -28.335 -31.656 -9.880 1.000 0.710 194 THR A O 1
ATOM 3021 N N . TYR A 1 195 ? -26.976 -33.007 -8.702 1.000 0.740 195 TYR A N 1
ATOM 3022 C CA . TYR A 1 195 ? -25.709 -32.439 -9.163 1.000 0.740 195 TYR A CA 1
ATOM 3023 C C . TYR A 1 195 ? -24.884 -33.525 -9.832 1.000 0.740 195 TYR A C 1
ATOM 3024 O O . TYR A 1 195 ? -24.467 -34.479 -9.177 1.000 0.740 195 TYR A O 1
ATOM 3042 N N . ARG A 1 196 ? -24.664 -33.375 -11.137 1.000 0.770 196 ARG A N 1
ATOM 3043 C CA . ARG A 1 196 ? -23.840 -34.281 -11.932 1.000 0.770 196 ARG A CA 1
ATOM 3044 C C . ARG A 1 196 ? -22.688 -33.494 -12.522 1.000 0.770 196 ARG A C 1
ATOM 3045 O O . ARG A 1 196 ? -22.920 -32.530 -13.247 1.000 0.770 196 ARG A O 1
ATOM 3066 N N . THR A 1 197 ? -21.483 -33.939 -12.214 1.000 0.870 197 THR A N 1
ATOM 3067 C CA . THR A 1 197 ? -20.246 -33.448 -12.814 1.000 0.870 197 THR A CA 1
ATOM 3068 C C . THR A 1 197 ? -19.603 -34.570 -13.608 1.000 0.870 197 THR A C 1
ATOM 3069 O O . THR A 1 197 ? -19.904 -35.753 -13.390 1.000 0.870 197 THR A O 1
ATOM 3080 N N . LEU A 1 198 ? -18.734 -34.209 -14.545 1.000 0.870 198 LEU A N 1
ATOM 3081 C CA . LEU A 1 198 ? -17.921 -35.166 -15.277 1.000 0.870 198 LEU A CA 1
ATOM 3082 C C . LEU A 1 198 ? -17.039 -35.965 -14.307 1.000 0.870 198 LEU A C 1
ATOM 3083 O O . LEU A 1 198 ? -16.857 -37.169 -14.501 1.000 0.870 198 LEU A O 1
ATOM 3099 N N . GLY A 1 199 ? -16.512 -35.312 -13.263 1.000 0.870 199 GLY A N 1
ATOM 3100 C CA . GLY A 1 199 ? -15.715 -35.913 -12.192 1.000 0.870 199 GLY A CA 1
ATOM 3101 C C . GLY A 1 199 ? -14.295 -36.297 -12.613 1.000 0.870 199 GLY A C 1
ATOM 3102 O O . GLY A 1 199 ? -13.361 -36.187 -11.820 1.000 0.870 199 GLY A O 1
ATOM 3106 N N . SER A 1 200 ? -14.101 -36.733 -13.860 1.000 0.910 200 SER A N 1
ATOM 3107 C CA . SER A 1 200 ? -12.773 -36.888 -14.445 1.000 0.910 200 SER A CA 1
ATOM 3108 C C . SER A 1 200 ? -12.203 -35.526 -14.851 1.000 0.910 200 SER A C 1
ATOM 3109 O O . SER A 1 200 ? -12.929 -34.748 -15.475 1.000 0.910 200 SER A O 1
ATOM 3117 N N . PRO A 1 201 ? -10.906 -35.266 -14.614 1.000 0.960 201 PRO A N 1
ATOM 3118 C CA . PRO A 1 201 ? -10.231 -34.107 -15.178 1.000 0.960 201 PRO A CA 1
ATOM 3119 C C . PRO A 1 201 ? -10.380 -34.053 -16.697 1.000 0.960 201 PRO A C 1
ATOM 3120 O O . PRO A 1 201 ? -10.392 -35.086 -17.374 1.000 0.960 201 PRO A O 1
ATOM 3131 N N . PHE A 1 202 ? -10.447 -32.848 -17.246 1.000 0.960 202 PHE A N 1
ATOM 3132 C CA . PHE A 1 202 ? -10.583 -32.639 -18.684 1.000 0.960 202 PHE A CA 1
ATOM 3133 C C . PHE A 1 202 ? -9.658 -31.530 -19.180 1.000 0.960 202 PHE A C 1
ATOM 3134 O O . PHE A 1 202 ? -9.222 -30.667 -18.419 1.000 0.960 202 PHE A O 1
ATOM 3151 N N . VAL A 1 203 ? -9.326 -31.569 -20.474 1.000 0.980 203 VAL A N 1
ATOM 3152 C CA . VAL A 1 203 ? -8.329 -30.687 -21.096 1.000 0.980 203 VAL A CA 1
ATOM 3153 C C . VAL A 1 203 ? -8.982 -29.830 -22.171 1.000 0.980 203 VAL A C 1
ATOM 3154 O O . VAL A 1 203 ? -9.635 -30.338 -23.082 1.000 0.980 203 VAL A O 1
ATOM 3167 N N . LEU A 1 204 ? -8.768 -28.523 -22.077 1.000 0.970 204 LEU A N 1
ATOM 3168 C CA . LEU A 1 204 ? -9.254 -27.527 -23.022 1.000 0.970 204 LEU A CA 1
ATOM 3169 C C . LEU A 1 204 ? -8.083 -26.976 -23.842 1.000 0.970 204 LEU A C 1
ATOM 3170 O O . LEU A 1 204 ? -7.011 -26.714 -23.298 1.000 0.970 204 LEU A O 1
ATOM 3186 N N . SER A 1 205 ? -8.272 -26.813 -25.153 1.000 0.950 205 SER A N 1
ATOM 3187 C CA . SER A 1 205 ? -7.245 -26.271 -26.054 1.000 0.950 205 SER A CA 1
ATOM 3188 C C . SER A 1 205 ? -7.024 -24.770 -25.849 1.000 0.950 205 SER A C 1
ATOM 3189 O O . SER A 1 205 ? -7.802 -24.100 -25.173 1.000 0.950 205 SER A O 1
ATOM 3197 N N . SER A 1 206 ? -5.971 -24.238 -26.471 1.000 0.920 206 SER A N 1
ATOM 3198 C CA . SER A 1 206 ? -5.573 -22.827 -26.383 1.000 0.920 206 SER A CA 1
ATOM 3199 C C . SER A 1 206 ? -6.681 -21.812 -26.659 1.000 0.920 206 SER A C 1
ATOM 3200 O O . SER A 1 206 ? -6.657 -20.733 -26.079 1.000 0.920 206 SER A O 1
ATOM 3208 N N . ASP A 1 207 ? -7.635 -22.152 -27.523 1.000 0.940 207 ASP A N 1
ATOM 3209 C CA . ASP A 1 207 ? -8.640 -21.209 -28.026 1.000 0.940 207 ASP A CA 1
ATOM 3210 C C . ASP A 1 207 ? -9.933 -21.226 -27.194 1.000 0.940 207 ASP A C 1
ATOM 3211 O O . ASP A 1 207 ? -10.877 -20.503 -27.500 1.000 0.940 207 ASP A O 1
ATOM 3220 N N . ARG A 1 208 ? -9.987 -22.072 -26.156 1.000 0.960 208 ARG A N 1
ATOM 3221 C CA . ARG A 1 208 ? -11.158 -22.234 -25.292 1.000 0.960 208 ARG A CA 1
ATOM 3222 C C . ARG A 1 208 ? -11.147 -21.214 -24.165 1.000 0.960 208 ARG A C 1
ATOM 3223 O O . ARG A 1 208 ? -10.110 -20.961 -23.547 1.000 0.960 208 ARG A O 1
ATOM 3244 N N . LYS A 1 209 ? -12.331 -20.714 -23.828 1.000 0.980 209 LYS A N 1
ATOM 3245 C CA . LYS A 1 209 ? -12.574 -19.913 -22.628 1.000 0.980 209 LYS A CA 1
ATOM 3246 C C . LYS A 1 209 ? -13.392 -20.727 -21.633 1.000 0.980 209 LYS A C 1
ATOM 3247 O O . LYS A 1 209 ? -14.486 -21.188 -21.950 1.000 0.980 209 LYS A O 1
ATOM 3266 N N . LEU A 1 210 ? -12.878 -20.872 -20.418 1.000 0.990 210 LEU A N 1
ATOM 3267 C CA . LEU A 1 210 ? -13.613 -21.424 -19.287 1.000 0.990 210 LEU A CA 1
ATOM 3268 C C . LEU A 1 210 ? -14.191 -20.266 -18.471 1.000 0.990 210 LEU A C 1
ATOM 3269 O O . LEU A 1 210 ? -13.480 -19.321 -18.138 1.000 0.990 210 LEU A O 1
ATOM 3285 N N . THR A 1 211 ? -15.471 -20.332 -18.139 1.000 0.980 211 THR A N 1
ATOM 3286 C CA . THR A 1 211 ? -16.130 -19.359 -17.267 1.000 0.980 211 THR A CA 1
ATOM 3287 C C . THR A 1 211 ? -16.784 -20.099 -16.116 1.000 0.980 211 THR A C 1
ATOM 3288 O O . THR A 1 211 ? -17.614 -20.976 -16.334 1.000 0.980 211 THR A O 1
ATOM 3299 N N . LEU A 1 212 ? -16.420 -19.741 -14.891 1.000 0.970 212 LEU A N 1
ATOM 3300 C CA . LEU A 1 212 ? -17.002 -20.282 -13.670 1.000 0.970 212 LEU A CA 1
ATOM 3301 C C . LEU A 1 212 ? -17.919 -19.224 -13.074 1.000 0.970 212 LEU A C 1
ATOM 3302 O O . LEU A 1 212 ? -17.443 -18.165 -12.662 1.000 0.970 212 LEU A O 1
ATOM 3318 N N . ARG A 1 213 ? -19.225 -19.488 -13.035 1.000 0.960 213 ARG A N 1
ATOM 3319 C CA . ARG A 1 213 ? -20.200 -18.606 -12.384 1.000 0.960 213 ARG A CA 1
ATOM 3320 C C . ARG A 1 213 ? -20.542 -19.154 -11.011 1.000 0.960 213 ARG A C 1
ATOM 3321 O O . ARG A 1 213 ? -21.149 -20.212 -10.894 1.000 0.960 213 ARG A O 1
ATOM 3342 N N . VAL A 1 214 ? -20.159 -18.423 -9.976 1.000 0.950 214 VAL A N 1
ATOM 3343 C CA . VAL A 1 214 ? -20.447 -18.758 -8.584 1.000 0.950 214 VAL A CA 1
ATOM 3344 C C . VAL A 1 214 ? -21.905 -18.448 -8.282 1.000 0.950 214 VAL A C 1
ATOM 3345 O O . VAL A 1 214 ? -22.360 -17.304 -8.397 1.000 0.950 214 VAL A O 1
ATOM 3358 N N . VAL A 1 215 ? -22.638 -19.466 -7.848 1.000 0.920 215 VAL A N 1
ATOM 3359 C CA . VAL A 1 215 ? -24.023 -19.295 -7.423 1.000 0.920 215 VAL A CA 1
ATOM 3360 C C . VAL A 1 215 ? -24.052 -18.548 -6.090 1.000 0.920 215 VAL A C 1
ATOM 3361 O O . VAL A 1 215 ? -23.376 -18.926 -5.134 1.000 0.920 215 VAL A O 1
ATOM 3374 N N . GLN A 1 216 ? -24.859 -17.489 -6.028 1.000 0.910 216 GLN A N 1
ATOM 3375 C CA . GLN A 1 216 ? -24.974 -16.606 -4.865 1.000 0.910 216 GLN A CA 1
ATOM 3376 C C . GLN A 1 216 ? -25.918 -17.212 -3.807 1.000 0.910 216 GLN A C 1
ATOM 3377 O O . GLN A 1 216 ? -27.051 -16.767 -3.622 1.000 0.910 216 GLN A O 1
ATOM 3391 N N . ASP A 1 217 ? -25.484 -18.311 -3.178 1.000 0.860 217 ASP A N 1
ATOM 3392 C CA . ASP A 1 217 ? -26.257 -19.093 -2.193 1.000 0.860 217 ASP A CA 1
ATOM 3393 C C . ASP A 1 217 ? -25.741 -18.948 -0.741 1.000 0.860 217 ASP A C 1
ATOM 3394 O O . ASP A 1 217 ? -26.143 -19.696 0.161 1.000 0.860 217 ASP A O 1
ATOM 3403 N N . GLY A 1 218 ? -24.806 -18.019 -0.518 1.000 0.890 218 GLY A N 1
ATOM 3404 C CA . GLY A 1 218 ? -24.151 -17.770 0.768 1.000 0.890 218 GLY A CA 1
ATOM 3405 C C . GLY A 1 218 ? -22.719 -18.309 0.904 1.000 0.890 218 GLY A C 1
ATOM 3406 O O . GLY A 1 218 ? -22.074 -18.002 1.902 1.000 0.890 218 GLY A O 1
ATOM 3410 N N . ASN A 1 219 ? -22.187 -19.068 -0.065 1.000 0.890 219 ASN A N 1
ATOM 3411 C CA . ASN A 1 219 ? -20.747 -19.371 -0.154 1.000 0.890 219 ASN A CA 1
ATOM 3412 C C . ASN A 1 219 ? -20.118 -18.685 -1.368 1.000 0.890 219 ASN A C 1
ATOM 3413 O O . ASN A 1 219 ? -19.775 -19.309 -2.361 1.000 0.890 219 ASN A O 1
ATOM 3424 N N . GLU A 1 220 ? -20.024 -17.368 -1.290 1.000 0.900 220 GLU A N 1
ATOM 3425 C CA . GLU A 1 220 ? -19.654 -16.502 -2.414 1.000 0.900 220 GLU A CA 1
ATOM 3426 C C . GLU A 1 220 ? -18.328 -15.766 -2.183 1.000 0.900 220 GLU A C 1
ATOM 3427 O O . GLU A 1 220 ? -17.949 -14.908 -2.969 1.000 0.900 220 GLU A O 1
ATOM 3439 N N . HIS A 1 221 ? -17.594 -16.141 -1.128 1.000 0.910 221 HIS A N 1
ATOM 3440 C CA . HIS A 1 221 ? -16.283 -15.591 -0.768 1.000 0.910 221 HIS A CA 1
ATOM 3441 C C . HIS A 1 221 ? -15.196 -16.680 -0.834 1.000 0.910 221 HIS A C 1
ATOM 3442 O O . HIS A 1 221 ? -14.714 -17.134 0.213 1.000 0.910 221 HIS A O 1
ATOM 3456 N N . PRO A 1 222 ? -14.838 -17.157 -2.044 1.000 0.930 222 PRO A N 1
ATOM 3457 C CA . PRO A 1 222 ? -13.838 -18.203 -2.206 1.000 0.930 222 PRO A CA 1
ATOM 3458 C C . PRO A 1 222 ? -12.450 -17.727 -1.791 1.000 0.930 222 PRO A C 1
ATOM 3459 O O . PRO A 1 222 ? -12.096 -16.554 -1.920 1.000 0.930 222 PRO A O 1
ATOM 3470 N N . ILE A 1 223 ? -11.617 -18.685 -1.402 1.000 0.940 223 ILE A N 1
ATOM 3471 C CA . ILE A 1 223 ? -10.168 -18.514 -1.411 1.000 0.940 223 ILE A CA 1
ATOM 3472 C C . ILE A 1 223 ? -9.698 -18.777 -2.837 1.000 0.940 223 ILE A C 1
ATOM 3473 O O . ILE A 1 223 ? -9.864 -19.888 -3.348 1.000 0.940 223 ILE A O 1
ATOM 3489 N N . ILE A 1 224 ? -9.090 -17.770 -3.459 1.000 0.960 224 ILE A N 1
ATOM 3490 C CA . ILE A 1 224 ? -8.489 -17.888 -4.788 1.000 0.960 224 ILE A CA 1
ATOM 3491 C C . ILE A 1 224 ? -6.967 -17.847 -4.642 1.000 0.960 224 ILE A C 1
ATOM 3492 O O . ILE A 1 224 ? -6.404 -16.857 -4.171 1.000 0.960 224 ILE A O 1
ATOM 3508 N N . GLY A 1 225 ? -6.303 -18.930 -5.036 1.000 0.970 225 GLY A N 1
ATOM 3509 C CA . GLY A 1 225 ? -4.849 -19.011 -5.150 1.000 0.970 225 GLY A CA 1
ATOM 3510 C C . GLY A 1 225 ? -4.417 -18.866 -6.605 1.000 0.970 225 GLY A C 1
ATOM 3511 O O . GLY A 1 225 ? -4.906 -19.600 -7.458 1.000 0.970 225 GLY A O 1
ATOM 3515 N N . LEU A 1 226 ? -3.507 -17.935 -6.875 1.000 0.970 226 LEU A N 1
ATOM 3516 C CA . LEU A 1 226 ? -2.865 -17.695 -8.164 1.000 0.970 226 LEU A CA 1
ATOM 3517 C C . LEU A 1 226 ? -1.399 -18.120 -8.037 1.000 0.970 226 LEU A C 1
ATOM 3518 O O . LEU A 1 226 ? -0.583 -17.403 -7.454 1.000 0.970 226 LEU A O 1
ATOM 3534 N N . ASP A 1 227 ? -1.064 -19.306 -8.538 1.000 0.970 227 ASP A N 1
ATOM 3535 C CA . ASP A 1 227 ? 0.170 -20.006 -8.181 1.000 0.970 227 ASP A CA 1
ATOM 3536 C C . ASP A 1 227 ? 0.311 -20.139 -6.647 1.000 0.970 227 ASP A C 1
ATOM 3537 O O . ASP A 1 227 ? -0.567 -20.673 -5.973 1.000 0.970 227 ASP A O 1
ATOM 3546 N N . ASN A 1 228 ? 1.403 -19.632 -6.070 1.000 0.940 228 ASN A N 1
ATOM 3547 C CA . ASN A 1 228 ? 1.637 -19.585 -4.628 1.000 0.940 228 ASN A CA 1
ATOM 3548 C C . ASN A 1 228 ? 1.266 -18.237 -3.989 1.000 0.940 228 ASN A C 1
ATOM 3549 O O . ASN A 1 228 ? 1.758 -17.915 -2.905 1.000 0.940 228 ASN A O 1
ATOM 3560 N N . GLU A 1 229 ? 0.419 -17.449 -4.650 1.000 0.940 229 GLU A N 1
ATOM 3561 C CA . GLU A 1 229 ? -0.043 -16.159 -4.156 1.000 0.940 229 GLU A CA 1
ATOM 3562 C C . GLU A 1 229 ? -1.552 -16.167 -3.910 1.000 0.940 229 GLU A C 1
ATOM 3563 O O . GLU A 1 229 ? -2.338 -16.510 -4.789 1.000 0.940 229 GLU A O 1
ATOM 3575 N N . ALA A 1 230 ? -1.972 -15.776 -2.708 1.000 0.950 230 ALA A N 1
ATOM 3576 C CA . ALA A 1 230 ? -3.391 -15.640 -2.400 1.000 0.950 230 ALA A CA 1
ATOM 3577 C C . ALA A 1 230 ? -3.929 -14.297 -2.909 1.000 0.950 230 ALA A C 1
ATOM 3578 O O . ALA A 1 230 ? -3.280 -13.257 -2.736 1.000 0.950 230 ALA A O 1
ATOM 3585 N N . LEU A 1 231 ? -5.124 -14.328 -3.499 1.000 0.940 231 LEU A N 1
ATOM 3586 C CA . LEU A 1 231 ? -5.929 -13.140 -3.760 1.000 0.940 231 LEU A CA 1
ATOM 3587 C C . LEU A 1 231 ? -6.737 -12.774 -2.506 1.000 0.940 231 LEU A C 1
ATOM 3588 O O . LEU A 1 231 ? -7.075 -13.638 -1.694 1.000 0.940 231 LEU A O 1
ATOM 3604 N N . SER A 1 232 ? -7.056 -11.491 -2.355 1.000 0.900 232 SER A N 1
ATOM 3605 C CA . SER A 1 232 ? -7.874 -11.007 -1.246 1.000 0.900 232 SER A CA 1
ATOM 3606 C C . SER A 1 232 ? -9.296 -11.562 -1.301 1.000 0.900 232 SER A C 1
ATOM 3607 O O . SER A 1 232 ? -9.896 -11.710 -2.370 1.000 0.900 232 SER A O 1
ATOM 3615 N N . THR A 1 233 ? -9.863 -11.815 -0.124 1.000 0.870 233 THR A N 1
ATOM 3616 C CA . THR A 1 233 ? -11.243 -12.278 0.005 1.000 0.870 233 THR A CA 1
ATOM 3617 C C . THR A 1 233 ? -12.217 -11.210 -0.488 1.000 0.870 233 THR A C 1
ATOM 3618 O O . THR A 1 233 ? -12.126 -10.031 -0.126 1.000 0.870 233 THR A O 1
ATOM 3629 N N . ARG A 1 234 ? -13.176 -11.622 -1.316 1.000 0.900 234 ARG A N 1
ATOM 3630 C CA . ARG A 1 234 ? -14.241 -10.775 -1.864 1.000 0.900 234 ARG A CA 1
ATOM 3631 C C . ARG A 1 234 ? -15.414 -11.637 -2.301 1.000 0.900 234 ARG A C 1
ATOM 3632 O O . ARG A 1 234 ? -15.227 -12.831 -2.522 1.000 0.900 234 ARG A O 1
ATOM 3653 N N . ASN A 1 235 ? -16.584 -11.020 -2.438 1.000 0.920 235 ASN A N 1
ATOM 3654 C CA . ASN A 1 235 ? -17.675 -11.644 -3.171 1.000 0.920 235 ASN A CA 1
ATOM 3655 C C . ASN A 1 235 ? -17.205 -11.861 -4.616 1.000 0.920 235 ASN A C 1
ATOM 3656 O O . ASN A 1 235 ? -16.637 -10.945 -5.213 1.000 0.920 235 ASN A O 1
ATOM 3667 N N . VAL A 1 236 ? -17.388 -13.076 -5.124 1.000 0.950 236 VAL A N 1
ATOM 3668 C CA . VAL A 1 236 ? -17.060 -13.444 -6.499 1.000 0.950 236 VAL A CA 1
ATOM 3669 C C . VAL A 1 236 ? -18.319 -13.937 -7.189 1.000 0.950 236 VAL A C 1
ATOM 3670 O O . VAL A 1 236 ? -18.993 -14.833 -6.678 1.000 0.950 236 VAL A O 1
ATOM 3683 N N . LYS A 1 237 ? -18.620 -13.391 -8.370 1.000 0.960 237 LYS A N 1
ATOM 3684 C CA . LYS A 1 237 ? -19.726 -13.865 -9.217 1.000 0.960 237 LYS A CA 1
ATOM 3685 C C . LYS A 1 237 ? -19.226 -14.692 -10.384 1.000 0.960 237 LYS A C 1
ATOM 3686 O O . LYS A 1 237 ? -19.822 -15.713 -10.707 1.000 0.960 237 LYS A O 1
ATOM 3705 N N . THR A 1 238 ? -18.165 -14.248 -11.047 1.000 0.970 238 THR A N 1
ATOM 3706 C CA . THR A 1 238 ? -17.633 -14.876 -12.256 1.000 0.970 238 THR A CA 1
ATOM 3707 C C . THR A 1 238 ? -16.112 -14.876 -12.256 1.000 0.970 238 THR A C 1
ATOM 3708 O O . THR A 1 238 ? -15.473 -13.867 -11.955 1.000 0.970 238 THR A O 1
ATOM 3719 N N . ILE A 1 239 ? -15.535 -16.005 -12.658 1.000 0.970 239 ILE A N 1
ATOM 3720 C CA . ILE A 1 239 ? -14.107 -16.156 -12.927 1.000 0.970 239 ILE A CA 1
ATOM 3721 C C . ILE A 1 239 ? -13.960 -16.639 -14.366 1.000 0.970 239 ILE A C 1
ATOM 3722 O O . ILE A 1 239 ? -14.450 -17.709 -14.722 1.000 0.970 239 ILE A O 1
ATOM 3738 N N . GLU A 1 240 ? -13.292 -15.850 -15.194 1.000 0.980 240 GLU A N 1
ATOM 3739 C CA . GLU A 1 240 ? -12.986 -16.200 -16.576 1.000 0.980 240 GLU A CA 1
ATOM 3740 C C . GLU A 1 240 ? -11.531 -16.633 -16.685 1.000 0.980 240 GLU A C 1
ATOM 3741 O O . GLU A 1 240 ? -10.634 -15.974 -16.157 1.000 0.980 240 GLU A O 1
ATOM 3753 N N . ILE A 1 241 ? -11.304 -17.754 -17.361 1.000 0.980 241 ILE A N 1
ATOM 3754 C CA . ILE A 1 241 ? -10.008 -18.408 -17.449 1.000 0.980 241 ILE A CA 1
ATOM 3755 C C . ILE A 1 241 ? -9.747 -18.787 -18.901 1.000 0.980 241 ILE A C 1
ATOM 3756 O O . ILE A 1 241 ? -10.575 -19.418 -19.563 1.000 0.980 241 ILE A O 1
ATOM 3772 N N . LYS A 1 242 ? -8.582 -18.397 -19.406 1.000 0.980 242 LYS A N 1
ATOM 3773 C CA . LYS A 1 242 ? -8.134 -18.725 -20.763 1.000 0.980 242 LYS A CA 1
ATOM 3774 C C . LYS A 1 242 ? -6.619 -18.844 -20.806 1.000 0.980 242 LYS A C 1
ATOM 3775 O O . LYS A 1 242 ? -5.923 -18.361 -19.913 1.000 0.980 242 LYS A O 1
ATOM 3794 N N . LEU A 1 243 ? -6.088 -19.437 -21.869 1.000 0.970 243 LEU A N 1
ATOM 3795 C CA . LEU A 1 243 ? -4.653 -19.375 -22.116 1.000 0.970 243 LEU A CA 1
ATOM 3796 C C . LEU A 1 243 ? -4.263 -17.938 -22.494 1.000 0.970 243 LEU A C 1
ATOM 3797 O O . LEU A 1 243 ? -4.924 -17.293 -23.307 1.000 0.970 243 LEU A O 1
ATOM 3813 N N . SER A 1 244 ? -3.192 -17.427 -21.897 1.000 0.950 244 SER A N 1
ATOM 3814 C CA . SER A 1 244 ? -2.678 -16.099 -22.218 1.000 0.950 244 SER A CA 1
ATOM 3815 C C . SER A 1 244 ? -1.940 -16.101 -23.557 1.000 0.950 244 SER A C 1
ATOM 3816 O O . SER A 1 244 ? -1.312 -17.085 -23.962 1.000 0.950 244 SER A O 1
ATOM 3824 N N . ASN A 1 245 ? -1.940 -14.937 -24.204 1.000 0.920 245 ASN A N 1
ATOM 3825 C CA . ASN A 1 245 ? -1.071 -14.660 -25.345 1.000 0.920 245 ASN A CA 1
ATOM 3826 C C . ASN A 1 245 ? 0.401 -14.537 -24.918 1.000 0.920 245 ASN A C 1
ATOM 3827 O O . ASN A 1 245 ? 1.305 -14.793 -25.718 1.000 0.920 245 ASN A O 1
ATOM 3838 N N . LYS A 1 246 ? 0.647 -14.158 -23.656 1.000 0.920 246 LYS A N 1
ATOM 3839 C CA . LYS A 1 246 ? 1.990 -14.088 -23.085 1.000 0.920 246 LYS A CA 1
ATOM 3840 C C . LYS A 1 246 ? 2.528 -15.481 -22.786 1.000 0.920 246 LYS A C 1
ATOM 3841 O O . LYS A 1 246 ? 1.819 -16.379 -22.332 1.000 0.920 246 LYS A O 1
ATOM 3860 N N . LYS A 1 247 ? 3.832 -15.633 -23.006 1.000 0.940 247 LYS A N 1
ATOM 3861 C CA . LYS A 1 247 ? 4.594 -16.838 -22.677 1.000 0.940 247 LYS A CA 1
ATOM 3862 C C . LYS A 1 247 ? 5.893 -16.429 -22.019 1.000 0.940 247 LYS A C 1
ATOM 3863 O O . LYS A 1 247 ? 6.579 -15.542 -22.519 1.000 0.940 247 LYS A O 1
ATOM 3882 N N . ILE A 1 248 ? 6.267 -17.135 -20.966 1.000 0.950 248 ILE A N 1
ATOM 3883 C CA . ILE A 1 248 ? 7.590 -16.960 -20.375 1.000 0.950 248 ILE A CA 1
ATOM 3884 C C . ILE A 1 248 ? 8.598 -17.840 -21.104 1.000 0.950 248 ILE A C 1
ATOM 3885 O O . ILE A 1 248 ? 8.261 -18.932 -21.570 1.000 0.950 248 ILE A O 1
ATOM 3901 N N . LYS A 1 249 ? 9.841 -17.374 -21.206 1.000 0.950 249 LYS A N 1
ATOM 3902 C CA . LYS A 1 249 ? 10.951 -18.142 -21.773 1.000 0.950 249 LYS A CA 1
ATOM 3903 C C . LYS A 1 249 ? 11.835 -18.633 -20.637 1.000 0.950 249 LYS A C 1
ATOM 3904 O O . LYS A 1 249 ? 12.340 -17.815 -19.882 1.000 0.950 249 LYS A O 1
ATOM 3923 N N . THR A 1 250 ? 12.046 -19.934 -20.521 1.000 0.930 250 THR A N 1
ATOM 3924 C CA . THR A 1 250 ? 12.914 -20.528 -19.500 1.000 0.930 250 THR A CA 1
ATOM 3925 C C . THR A 1 250 ? 14.118 -21.191 -20.143 1.000 0.930 250 THR A C 1
ATOM 3926 O O . THR A 1 250 ? 13.995 -21.800 -21.208 1.000 0.930 250 THR A O 1
ATOM 3937 N N . VAL A 1 251 ? 15.267 -21.129 -19.484 1.000 0.880 251 VAL A N 1
ATOM 3938 C CA . VAL A 1 251 ? 16.468 -21.849 -19.920 1.000 0.880 251 VAL A CA 1
ATOM 3939 C C . VAL A 1 251 ? 16.512 -23.220 -19.255 1.000 0.880 251 VAL A C 1
ATOM 3940 O O . VAL A 1 251 ? 16.300 -23.319 -18.048 1.000 0.880 251 VAL A O 1
ATOM 3953 N N . LYS A 1 252 ? 16.810 -24.261 -20.036 1.000 0.830 252 LYS A N 1
ATOM 3954 C CA . LYS A 1 252 ? 17.073 -25.613 -19.531 1.000 0.830 252 LYS A CA 1
ATOM 3955 C C . LYS A 1 252 ? 18.352 -26.204 -20.109 1.000 0.830 252 LYS A C 1
ATOM 3956 O O . LYS A 1 252 ? 18.800 -25.787 -21.180 1.000 0.830 252 LYS A O 1
ATOM 3975 N N . LEU A 1 253 ? 18.866 -27.235 -19.447 1.000 0.810 253 LEU A N 1
ATOM 3976 C CA . LEU A 1 253 ? 19.908 -28.100 -19.996 1.000 0.810 253 LEU A CA 1
ATOM 3977 C C . LEU A 1 253 ? 19.335 -29.051 -21.063 1.000 0.810 253 LEU A C 1
ATOM 3978 O O . LEU A 1 253 ? 18.171 -29.482 -21.007 1.000 0.810 253 LEU A O 1
ATOM 3994 N N . LYS A 1 254 ? 20.155 -29.373 -22.069 1.000 0.800 254 LYS A N 1
ATOM 3995 C CA . LYS A 1 254 ? 19.763 -30.267 -23.172 1.000 0.800 254 LYS A CA 1
ATOM 3996 C C . LYS A 1 254 ? 19.449 -31.692 -22.699 1.000 0.800 254 LYS A C 1
ATOM 3997 O O . LYS A 1 254 ? 18.487 -32.273 -23.193 1.000 0.800 254 LYS A O 1
ATOM 4016 N N . ASP A 1 255 ? 20.183 -32.197 -21.713 1.000 0.770 255 ASP A N 1
ATOM 4017 C CA . ASP A 1 255 ? 20.093 -33.545 -21.124 1.000 0.770 255 ASP A CA 1
ATOM 4018 C C . ASP A 1 255 ? 19.064 -33.668 -19.982 1.000 0.770 255 ASP A C 1
ATOM 4019 O O . ASP A 1 255 ? 19.104 -34.608 -19.194 1.000 0.770 255 ASP A O 1
ATOM 4028 N N . ASN A 1 256 ? 18.158 -32.696 -19.857 1.000 0.800 256 ASN A N 1
ATOM 4029 C CA . ASN A 1 256 ? 17.178 -32.655 -18.776 1.000 0.800 256 ASN A CA 1
ATOM 4030 C C . ASN A 1 256 ? 15.792 -32.259 -19.314 1.000 0.800 256 ASN A C 1
ATOM 4031 O O . ASN A 1 256 ? 15.331 -31.116 -19.239 1.000 0.800 256 ASN A O 1
ATOM 4042 N N . SER A 1 257 ? 15.136 -33.205 -19.973 1.000 0.830 257 SER A N 1
ATOM 4043 C CA . SER A 1 257 ? 13.778 -33.088 -20.503 1.000 0.830 257 SER A CA 1
ATOM 4044 C C . SER A 1 257 ? 12.708 -33.076 -19.404 1.000 0.830 257 SER A C 1
ATOM 4045 O O . SER A 1 257 ? 12.941 -33.455 -18.259 1.000 0.830 257 SER A O 1
ATOM 4053 N N . PHE A 1 258 ? 11.482 -32.685 -19.764 1.000 0.870 258 PHE A N 1
ATOM 4054 C CA . PHE A 1 258 ? 10.342 -32.708 -18.842 1.000 0.870 258 PHE A CA 1
ATOM 4055 C C . PHE A 1 258 ? 10.092 -34.106 -18.258 1.000 0.870 258 PHE A C 1
ATOM 4056 O O . PHE A 1 258 ? 9.919 -34.244 -17.050 1.000 0.870 258 PHE A O 1
ATOM 4073 N N . TRP A 1 259 ? 10.138 -35.148 -19.092 1.000 0.890 259 TRP A N 1
ATOM 4074 C CA . TRP A 1 259 ? 9.872 -36.522 -18.666 1.000 0.890 259 TRP A CA 1
ATOM 4075 C C . TRP A 1 259 ? 10.969 -37.092 -17.757 1.000 0.890 259 TRP A C 1
ATOM 4076 O O . TRP A 1 259 ? 10.659 -37.861 -16.849 1.000 0.890 259 TRP A O 1
ATOM 4097 N N . GLU A 1 260 ? 12.225 -36.668 -17.915 1.000 0.870 260 GLU A N 1
ATOM 4098 C CA . GLU A 1 260 ? 13.301 -37.005 -16.971 1.000 0.870 260 GLU A CA 1
ATOM 4099 C C . GLU A 1 260 ? 13.082 -36.354 -15.604 1.000 0.870 260 GLU A C 1
ATOM 4100 O O . GLU A 1 260 ? 13.248 -37.025 -14.583 1.000 0.870 260 GLU A O 1
ATOM 4112 N N . LYS A 1 261 ? 12.635 -35.090 -15.566 1.000 0.880 261 LYS A N 1
ATOM 4113 C CA . LYS A 1 261 ? 12.267 -34.415 -14.311 1.000 0.880 261 LYS A CA 1
ATOM 4114 C C . LYS A 1 261 ? 11.085 -35.097 -13.636 1.000 0.880 261 LYS A C 1
ATOM 4115 O O . LYS A 1 261 ? 11.172 -35.422 -12.458 1.000 0.880 261 LYS A O 1
ATOM 4134 N N . VAL A 1 262 ? 10.005 -35.352 -14.382 1.000 0.900 262 VAL A N 1
ATOM 4135 C CA . VAL A 1 262 ? 8.820 -36.066 -13.879 1.000 0.900 262 VAL A CA 1
ATOM 4136 C C . VAL A 1 262 ? 9.229 -37.417 -13.295 1.000 0.900 262 VAL A C 1
ATOM 4137 O O . VAL A 1 262 ? 8.836 -37.723 -12.172 1.000 0.900 262 VAL A O 1
ATOM 4150 N N . LYS A 1 263 ? 10.067 -38.188 -14.005 1.000 0.890 263 LYS A N 1
ATOM 4151 C CA . LYS A 1 263 ? 10.621 -39.448 -13.498 1.000 0.890 263 LYS A CA 1
ATOM 4152 C C . LYS A 1 263 ? 11.383 -39.218 -12.193 1.000 0.890 263 LYS A C 1
ATOM 4153 O O . LYS A 1 263 ? 10.980 -39.767 -11.186 1.000 0.890 263 LYS A O 1
ATOM 4172 N N . ARG A 1 264 ? 12.389 -38.337 -12.166 1.000 0.850 264 ARG A N 1
ATOM 4173 C CA . ARG A 1 264 ? 13.221 -38.074 -10.973 1.000 0.850 264 ARG A CA 1
ATOM 4174 C C . ARG A 1 264 ? 12.426 -37.598 -9.751 1.000 0.850 264 ARG A C 1
ATOM 4175 O O . ARG A 1 264 ? 12.865 -37.800 -8.624 1.000 0.850 264 ARG A O 1
ATOM 4196 N N . THR A 1 265 ? 11.300 -36.929 -9.964 1.000 0.830 265 THR A N 1
ATOM 4197 C CA . THR A 1 265 ? 10.465 -36.414 -8.875 1.000 0.830 265 THR A CA 1
ATOM 4198 C C . THR A 1 265 ? 9.509 -37.469 -8.313 1.000 0.830 265 THR A C 1
ATOM 4199 O O . THR A 1 265 ? 9.189 -37.407 -7.127 1.000 0.830 265 THR A O 1
ATOM 4210 N N . PHE A 1 266 ? 9.028 -38.415 -9.129 1.000 0.870 266 PHE A N 1
ATOM 4211 C CA . PHE A 1 266 ? 7.929 -39.315 -8.746 1.000 0.870 266 PHE A CA 1
ATOM 4212 C C . PHE A 1 266 ? 8.241 -40.819 -8.830 1.000 0.870 266 PHE A C 1
ATOM 4213 O O . PHE A 1 266 ? 7.415 -41.601 -8.357 1.000 0.870 266 PHE A O 1
ATOM 4230 N N . LEU A 1 267 ? 9.367 -41.225 -9.430 1.000 0.850 267 LEU A N 1
ATOM 4231 C CA . LEU A 1 267 ? 9.771 -42.616 -9.686 1.000 0.850 267 LEU A CA 1
ATOM 4232 C C . LEU A 1 267 ? 11.222 -42.858 -9.250 1.000 0.850 267 LEU A C 1
ATOM 4233 O O . LEU A 1 267 ? 11.442 -43.890 -8.584 1.000 0.850 267 LEU A O 1
ATOM 4250 N N . MET B 2 1 ? 11.552 19.872 -20.107 1.000 0.840 1 MET B N 1
ATOM 4251 C CA . MET B 2 1 ? 11.533 19.588 -18.659 1.000 0.840 1 MET B CA 1
ATOM 4252 C C . MET B 2 1 ? 11.061 20.841 -17.976 1.000 0.840 1 MET B C 1
ATOM 4253 O O . MET B 2 1 ? 11.337 21.907 -18.513 1.000 0.840 1 MET B O 1
ATOM 4269 N N . SER B 2 2 ? 10.320 20.695 -16.885 1.000 0.920 2 SER B N 1
ATOM 4270 C CA . SER B 2 2 ? 9.791 21.832 -16.134 1.000 0.920 2 SER B CA 1
ATOM 4271 C C . SER B 2 2 ? 10.311 21.814 -14.705 1.000 0.920 2 SER B C 1
ATOM 4272 O O . SER B 2 2 ? 10.340 20.737 -14.100 1.000 0.920 2 SER B O 1
ATOM 4280 N N . LYS B 2 3 ? 10.688 22.969 -14.152 1.000 0.960 3 LYS B N 1
ATOM 4281 C CA . LYS B 2 3 ? 11.097 23.080 -12.750 1.000 0.960 3 LYS B CA 1
ATOM 4282 C C . LYS B 2 3 ? 9.956 23.589 -11.892 1.000 0.960 3 LYS B C 1
ATOM 4283 O O . LYS B 2 3 ? 9.438 24.682 -12.103 1.000 0.960 3 LYS B O 1
ATOM 4302 N N . ILE B 2 4 ? 9.591 22.791 -10.900 1.000 0.970 4 ILE B N 1
ATOM 4303 C CA . ILE B 2 4 ? 8.456 23.055 -10.022 1.000 0.970 4 ILE B CA 1
ATOM 4304 C C . ILE B 2 4 ? 8.952 23.174 -8.594 1.000 0.970 4 ILE B C 1
ATOM 4305 O O . ILE B 2 4 ? 9.671 22.298 -8.113 1.000 0.970 4 ILE B O 1
ATOM 4321 N N . ILE B 2 5 ? 8.561 24.237 -7.900 1.000 0.960 5 ILE B N 1
ATOM 4322 C CA . ILE B 2 5 ? 8.914 24.425 -6.495 1.000 0.960 5 ILE B CA 1
ATOM 4323 C C . ILE B 2 5 ? 7.716 24.111 -5.597 1.000 0.960 5 ILE B C 1
ATOM 4324 O O . ILE B 2 5 ? 6.647 24.697 -5.738 1.000 0.960 5 ILE B O 1
ATOM 4340 N N . ALA B 2 6 ? 7.890 23.174 -4.671 1.000 0.970 6 ALA B N 1
ATOM 4341 C CA . ALA B 2 6 ? 6.909 22.828 -3.652 1.000 0.970 6 ALA B CA 1
ATOM 4342 C C . ALA B 2 6 ? 7.219 23.581 -2.355 1.000 0.970 6 ALA B C 1
ATOM 4343 O O . ALA B 2 6 ? 8.358 23.576 -1.882 1.000 0.970 6 ALA B O 1
ATOM 4350 N N . ILE B 2 7 ? 6.199 24.207 -1.776 1.000 0.960 7 ILE B N 1
ATOM 4351 C CA . ILE B 2 7 ? 6.290 25.128 -0.648 1.000 0.960 7 ILE B CA 1
ATOM 4352 C C . ILE B 2 7 ? 5.363 24.680 0.478 1.000 0.960 7 ILE B C 1
ATOM 4353 O O . ILE B 2 7 ? 4.180 24.407 0.273 1.000 0.960 7 ILE B O 1
ATOM 4369 N N . ASN B 2 8 ? 5.892 24.690 1.698 1.000 0.950 8 ASN B N 1
ATOM 4370 C CA . ASN B 2 8 ? 5.127 24.516 2.926 1.000 0.950 8 ASN B CA 1
ATOM 4371 C C . ASN B 2 8 ? 5.503 25.625 3.924 1.000 0.950 8 ASN B C 1
ATOM 4372 O O . ASN B 2 8 ? 6.587 25.600 4.513 1.000 0.950 8 ASN B O 1
ATOM 4383 N N . ALA B 2 9 ? 4.621 26.616 4.076 1.000 0.930 9 ALA B N 1
ATOM 4384 C CA . ALA B 2 9 ? 4.823 27.774 4.946 1.000 0.930 9 ALA B CA 1
ATOM 4385 C C . ALA B 2 9 ? 4.109 27.585 6.293 1.000 0.930 9 ALA B C 1
ATOM 4386 O O . ALA B 2 9 ? 2.887 27.438 6.337 1.000 0.930 9 ALA B O 1
ATOM 4393 N N . GLY B 2 10 ? 4.875 27.614 7.386 1.000 0.900 10 GLY B N 1
ATOM 4394 C CA . GLY B 2 10 ? 4.372 27.694 8.759 1.000 0.900 10 GLY B CA 1
ATOM 4395 C C . GLY B 2 10 ? 4.406 29.131 9.288 1.000 0.900 10 GLY B C 1
ATOM 4396 O O . GLY B 2 10 ? 4.878 30.036 8.606 1.000 0.900 10 GLY B O 1
ATOM 4400 N N . SER B 2 11 ? 3.938 29.359 10.518 1.000 0.860 11 SER B N 1
ATOM 4401 C CA . SER B 2 11 ? 3.861 30.703 11.128 1.000 0.860 11 SER B CA 1
ATOM 4402 C C . SER B 2 11 ? 5.201 31.439 11.206 1.000 0.860 11 SER B C 1
ATOM 4403 O O . SER B 2 11 ? 5.238 32.660 11.160 1.000 0.860 11 SER B O 1
ATOM 4411 N N . SER B 2 12 ? 6.295 30.695 11.346 1.000 0.890 12 SER B N 1
ATOM 4412 C CA . SER B 2 12 ? 7.653 31.225 11.512 1.000 0.890 12 SER B CA 1
ATOM 4413 C C . SER B 2 12 ? 8.686 30.349 10.792 1.000 0.890 12 SER B C 1
ATOM 4414 O O . SER B 2 12 ? 9.854 30.284 11.177 1.000 0.890 12 SER B O 1
ATOM 4422 N N . SER B 2 13 ? 8.251 29.644 9.746 1.000 0.930 13 SER B N 1
ATOM 4423 C CA . SER B 2 13 ? 9.109 28.785 8.934 1.000 0.930 13 SER B CA 1
ATOM 4424 C C . SER B 2 13 ? 8.618 28.652 7.495 1.000 0.930 13 SER B C 1
ATOM 4425 O O . SER B 2 13 ? 7.446 28.883 7.189 1.000 0.930 13 SER B O 1
ATOM 4433 N N . LEU B 2 14 ? 9.525 28.253 6.606 1.000 0.940 14 LEU B N 1
ATOM 4434 C CA . LEU B 2 14 ? 9.252 28.011 5.192 1.000 0.940 14 LEU B CA 1
ATOM 4435 C C . LEU B 2 14 ? 10.097 26.829 4.701 1.000 0.940 14 LEU B C 1
ATOM 4436 O O . LEU B 2 14 ? 11.312 26.957 4.560 1.000 0.940 14 LEU B O 1
ATOM 4452 N N . LYS B 2 15 ? 9.470 25.677 4.443 1.000 0.960 15 LYS B N 1
ATOM 4453 C CA . LYS B 2 15 ? 10.124 24.502 3.842 1.000 0.960 15 LYS B CA 1
ATOM 4454 C C . LYS B 2 15 ? 9.904 24.517 2.332 1.000 0.960 15 LYS B C 1
ATOM 4455 O O . LYS B 2 15 ? 8.793 24.800 1.881 1.000 0.960 15 LYS B O 1
ATOM 4474 N N . PHE B 2 16 ? 10.943 24.190 1.568 1.000 0.960 16 PHE B N 1
ATOM 4475 C CA . PHE B 2 16 ? 10.885 24.170 0.108 1.000 0.960 16 PHE B CA 1
ATOM 4476 C C . PHE B 2 16 ? 11.629 22.971 -0.494 1.000 0.960 16 PHE B C 1
ATOM 4477 O O . PHE B 2 16 ? 12.651 22.532 0.041 1.000 0.960 16 PHE B O 1
ATOM 4494 N N . GLN B 2 17 ? 11.135 22.471 -1.628 1.000 0.970 17 GLN B N 1
ATOM 4495 C CA . GLN B 2 17 ? 11.832 21.526 -2.508 1.000 0.970 17 GLN B CA 1
ATOM 4496 C C . GLN B 2 17 ? 11.641 21.956 -3.966 1.000 0.970 17 GLN B C 1
ATOM 4497 O O . GLN B 2 17 ? 10.523 22.270 -4.365 1.000 0.970 17 GLN B O 1
ATOM 4511 N N . LEU B 2 18 ? 12.714 21.984 -4.754 1.000 0.960 18 LEU B N 1
ATOM 4512 C CA . LEU B 2 18 ? 12.664 22.253 -6.192 1.000 0.960 18 LEU B CA 1
ATOM 4513 C C . LEU B 2 18 ? 12.847 20.940 -6.950 1.000 0.960 18 LEU B C 1
ATOM 4514 O O . LEU B 2 18 ? 13.847 20.252 -6.746 1.000 0.960 18 LEU B O 1
ATOM 4530 N N . PHE B 2 19 ? 11.917 20.628 -7.842 1.000 0.960 19 PHE B N 1
ATOM 4531 C CA . PHE B 2 19 ? 11.894 19.402 -8.631 1.000 0.960 19 PHE B CA 1
ATOM 4532 C C . PHE B 2 19 ? 12.106 19.680 -10.113 1.000 0.960 19 PHE B C 1
ATOM 4533 O O . PHE B 2 19 ? 11.598 20.670 -10.635 1.000 0.960 19 PHE B O 1
ATOM 4550 N N . GLU B 2 20 ? 12.775 18.761 -10.803 1.000 0.950 20 GLU B N 1
ATOM 4551 C CA . GLU B 2 20 ? 12.704 18.628 -12.256 1.000 0.950 20 GLU B CA 1
ATOM 4552 C C . GLU B 2 20 ? 11.652 17.577 -12.626 1.000 0.950 20 GLU B C 1
ATOM 4553 O O . GLU B 2 20 ? 11.716 16.421 -12.205 1.000 0.950 20 GLU B O 1
ATOM 4565 N N . MET B 2 21 ? 10.662 17.988 -13.415 1.000 0.940 21 MET B N 1
ATOM 4566 C CA . MET B 2 21 ? 9.541 17.154 -13.839 1.000 0.940 21 MET B CA 1
ATOM 4567 C C . MET B 2 21 ? 9.640 16.850 -15.347 1.000 0.940 21 MET B C 1
ATOM 4568 O O . MET B 2 21 ? 10.065 17.712 -16.133 1.000 0.940 21 MET B O 1
ATOM 4582 N N . PRO B 2 22 ? 9.241 15.642 -15.801 1.000 0.920 22 PRO B N 1
ATOM 4583 C CA . PRO B 2 22 ? 8.499 14.604 -15.069 1.000 0.920 22 PRO B CA 1
ATOM 4584 C C . PRO B 2 22 ? 9.372 13.562 -14.343 1.000 0.920 22 PRO B C 1
ATOM 4585 O O . PRO B 2 22 ? 8.837 12.558 -13.892 1.000 0.920 22 PRO B O 1
ATOM 4596 N N . SER B 2 23 ? 10.694 13.744 -14.259 1.000 0.930 23 SER B N 1
ATOM 4597 C CA . SER B 2 23 ? 11.587 12.756 -13.632 1.000 0.930 23 SER B CA 1
ATOM 4598 C C . SER B 2 23 ? 11.504 12.707 -12.104 1.000 0.930 23 SER B C 1
ATOM 4599 O O . SER B 2 23 ? 12.063 11.788 -11.517 1.000 0.930 23 SER B O 1
ATOM 4607 N N . GLU B 2 24 ? 10.833 13.678 -11.473 1.000 0.940 24 GLU B N 1
ATOM 4608 C CA . GLU B 2 24 ? 10.677 13.800 -10.013 1.000 0.940 24 GLU B CA 1
ATOM 4609 C C . GLU B 2 24 ? 12.022 13.945 -9.284 1.000 0.940 24 GLU B C 1
ATOM 4610 O O . GLU B 2 24 ? 12.162 13.655 -8.098 1.000 0.940 24 GLU B O 1
ATOM 4622 N N . THR B 2 25 ? 13.031 14.452 -9.998 1.000 0.940 25 THR B N 1
ATOM 4623 C CA . THR B 2 25 ? 14.375 14.645 -9.455 1.000 0.940 25 THR B CA 1
ATOM 4624 C C . THR B 2 25 ? 14.389 15.874 -8.553 1.000 0.940 25 THR B C 1
ATOM 4625 O O . THR B 2 25 ? 14.151 16.987 -9.022 1.000 0.940 25 THR B O 1
ATOM 4636 N N . VAL B 2 26 ? 14.731 15.705 -7.275 1.000 0.950 26 VAL B N 1
ATOM 4637 C CA . VAL B 2 26 ? 14.941 16.833 -6.353 1.000 0.950 26 VAL B CA 1
ATOM 4638 C C . VAL B 2 26 ? 16.249 17.548 -6.711 1.000 0.950 26 VAL B C 1
ATOM 4639 O O . VAL B 2 26 ? 17.334 17.027 -6.456 1.000 0.950 26 VAL B O 1
ATOM 4652 N N . LEU B 2 27 ? 16.152 18.758 -7.269 1.000 0.940 27 LEU B N 1
ATOM 4653 C CA . LEU B 2 27 ? 17.298 19.617 -7.594 1.000 0.940 27 LEU B CA 1
ATOM 4654 C C . LEU B 2 27 ? 17.908 20.246 -6.337 1.000 0.940 27 LEU B C 1
ATOM 4655 O O . LEU B 2 27 ? 19.124 20.335 -6.190 1.000 0.940 27 LEU B O 1
ATOM 4671 N N . THR B 2 28 ? 17.055 20.696 -5.418 1.000 0.950 28 THR B N 1
ATOM 4672 C CA . THR B 2 28 ? 17.464 21.208 -4.109 1.000 0.950 28 THR B CA 1
ATOM 4673 C C . THR B 2 28 ? 16.300 21.147 -3.128 1.000 0.950 28 THR B C 1
ATOM 4674 O O . THR B 2 28 ? 15.134 21.072 -3.517 1.000 0.950 28 THR B O 1
ATOM 4685 N N . LYS B 2 29 ? 16.614 21.207 -1.838 1.000 0.960 29 LYS B N 1
ATOM 4686 C CA . LYS B 2 29 ? 15.643 21.335 -0.754 1.000 0.960 29 LYS B CA 1
ATOM 4687 C C . LYS B 2 29 ? 16.228 22.137 0.390 1.000 0.960 29 LYS B C 1
ATOM 4688 O O . LYS B 2 29 ? 17.443 22.125 0.605 1.000 0.960 29 LYS B O 1
ATOM 4707 N N . GLY B 2 30 ? 15.362 22.779 1.157 1.000 0.950 30 GLY B N 1
ATOM 4708 C CA . GLY B 2 30 ? 15.790 23.588 2.281 1.000 0.950 30 GLY B CA 1
ATOM 4709 C C . GLY B 2 30 ? 14.664 24.001 3.210 1.000 0.950 30 GLY B C 1
ATOM 4710 O O . GLY B 2 30 ? 13.513 23.566 3.092 1.000 0.950 30 GLY B O 1
ATOM 4714 N N . LEU B 2 31 ? 15.054 24.810 4.185 1.000 0.950 31 LEU B N 1
ATOM 4715 C CA . LEU B 2 31 ? 14.204 25.268 5.266 1.000 0.950 31 LEU B CA 1
ATOM 4716 C C . LEU B 2 31 ? 14.676 26.642 5.743 1.000 0.950 31 LEU B C 1
ATOM 4717 O O . LEU B 2 31 ? 15.871 26.861 5.939 1.000 0.950 31 LEU B O 1
ATOM 4733 N N . VAL B 2 32 ? 13.719 27.538 5.954 1.000 0.940 32 VAL B N 1
ATOM 4734 C CA . VAL B 2 32 ? 13.896 28.782 6.703 1.000 0.940 32 VAL B CA 1
ATOM 4735 C C . VAL B 2 32 ? 13.186 28.627 8.039 1.000 0.940 32 VAL B C 1
ATOM 4736 O O . VAL B 2 32 ? 12.024 28.219 8.065 1.000 0.940 32 VAL B O 1
ATOM 4749 N N . GLU B 2 33 ? 13.859 28.943 9.137 1.000 0.940 33 GLU B N 1
ATOM 4750 C CA . GLU B 2 33 ? 13.321 28.841 10.496 1.000 0.940 33 GLU B CA 1
ATOM 4751 C C . GLU B 2 33 ? 13.429 30.176 11.229 1.000 0.940 33 GLU B C 1
ATOM 4752 O O . GLU B 2 33 ? 14.298 30.995 10.924 1.000 0.940 33 GLU B O 1
ATOM 4764 N N . ARG B 2 34 ? 12.570 30.361 12.240 1.000 0.920 34 ARG B N 1
ATOM 4765 C CA . ARG B 2 34 ? 12.543 31.549 13.107 1.000 0.920 34 ARG B CA 1
ATOM 4766 C C . ARG B 2 34 ? 12.304 32.849 12.322 1.000 0.920 34 ARG B C 1
ATOM 4767 O O . ARG B 2 34 ? 12.870 33.880 12.651 1.000 0.920 34 ARG B O 1
ATOM 4788 N N . ILE B 2 35 ? 11.439 32.810 11.306 1.000 0.920 35 ILE B N 1
ATOM 4789 C CA . ILE B 2 35 ? 10.987 34.014 10.586 1.000 0.920 35 ILE B CA 1
ATOM 4790 C C . ILE B 2 35 ? 10.250 34.942 11.566 1.000 0.920 35 ILE B C 1
ATOM 4791 O O . ILE B 2 35 ? 9.403 34.474 12.331 1.000 0.920 35 ILE B O 1
ATOM 4807 N N . GLY B 2 36 ? 10.577 36.236 11.549 1.000 0.910 36 GLY B N 1
ATOM 4808 C CA . GLY B 2 36 ? 10.048 37.244 12.476 1.000 0.910 36 GLY B CA 1
ATOM 4809 C C . GLY B 2 36 ? 10.583 37.123 13.909 1.000 0.910 36 GLY B C 1
ATOM 4810 O O . GLY B 2 36 ? 10.070 37.773 14.819 1.000 0.910 36 GLY B O 1
ATOM 4814 N N . ILE B 2 37 ? 11.592 36.273 14.127 1.000 0.910 37 ILE B N 1
ATOM 4815 C CA . ILE B 2 37 ? 12.248 36.020 15.412 1.000 0.910 37 ILE B CA 1
ATOM 4816 C C . ILE B 2 37 ? 13.758 36.193 15.203 1.000 0.910 37 ILE B C 1
ATOM 4817 O O . ILE B 2 37 ? 14.288 35.844 14.154 1.000 0.910 37 ILE B O 1
ATOM 4833 N N . ALA B 2 38 ? 14.467 36.687 16.219 1.000 0.870 38 ALA B N 1
ATOM 4834 C CA . ALA B 2 38 ? 15.921 36.813 16.165 1.000 0.870 38 ALA B CA 1
ATOM 4835 C C . ALA B 2 38 ? 16.623 35.471 15.874 1.000 0.870 38 ALA B C 1
ATOM 4836 O O . ALA B 2 38 ? 16.141 34.400 16.277 1.000 0.870 38 ALA B O 1
ATOM 4843 N N . ASP B 2 39 ? 17.795 35.565 15.243 1.000 0.910 39 ASP B N 1
ATOM 4844 C CA . ASP B 2 39 ? 18.621 34.442 14.789 1.000 0.910 39 ASP B CA 1
ATOM 4845 C C . ASP B 2 39 ? 17.861 33.515 13.831 1.000 0.910 39 ASP B C 1
ATOM 4846 O O . ASP B 2 39 ? 17.754 32.304 14.061 1.000 0.910 39 ASP B O 1
ATOM 4855 N N . SER B 2 40 ? 17.284 34.088 12.769 1.000 0.930 40 SER B N 1
ATOM 4856 C CA . SER B 2 40 ? 16.674 33.293 11.707 1.000 0.930 40 SER B CA 1
ATOM 4857 C C . SER B 2 40 ? 17.736 32.464 10.989 1.000 0.930 40 SER B C 1
ATOM 4858 O O . SER B 2 40 ? 18.865 32.908 10.769 1.000 0.930 40 SER B O 1
ATOM 4866 N N . VAL B 2 41 ? 17.376 31.232 10.631 1.000 0.940 41 VAL B N 1
ATOM 4867 C CA . VAL B 2 41 ? 18.303 30.270 10.026 1.000 0.940 41 VAL B CA 1
ATOM 4868 C C . VAL B 2 41 ? 17.782 29.889 8.654 1.000 0.940 41 VAL B C 1
ATOM 4869 O O . VAL B 2 41 ? 16.690 29.337 8.529 1.000 0.940 41 VAL B O 1
ATOM 4882 N N . PHE B 2 42 ? 18.574 30.161 7.622 1.000 0.940 42 PHE B N 1
ATOM 4883 C CA . PHE B 2 42 ? 18.328 29.688 6.268 1.000 0.940 42 PHE B CA 1
ATOM 4884 C C . PHE B 2 42 ? 19.217 28.483 6.000 1.000 0.940 42 PHE B C 1
ATOM 4885 O O . PHE B 2 42 ? 20.431 28.556 6.170 1.000 0.940 42 PHE B O 1
ATOM 4902 N N . THR B 2 43 ? 18.631 27.375 5.561 1.000 0.950 43 THR B N 1
ATOM 4903 C CA . THR B 2 43 ? 19.376 26.179 5.167 1.000 0.950 43 THR B CA 1
ATOM 4904 C C . THR B 2 43 ? 18.949 25.716 3.783 1.000 0.950 43 THR B C 1
ATOM 4905 O O . THR B 2 43 ? 17.758 25.568 3.520 1.000 0.950 43 THR B O 1
ATOM 4916 N N . ILE B 2 44 ? 19.916 25.417 2.915 1.000 0.940 44 ILE B N 1
ATOM 4917 C CA . ILE B 2 44 ? 19.695 24.863 1.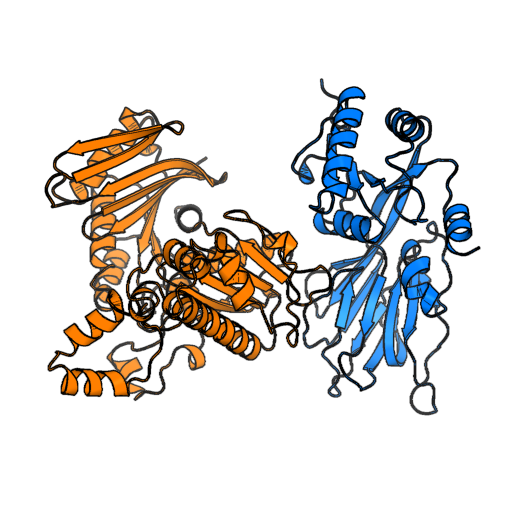575 1.000 0.940 44 ILE B CA 1
ATOM 4918 C C . ILE B 2 44 ? 20.699 23.752 1.277 1.000 0.940 44 ILE B C 1
ATOM 4919 O O . ILE B 2 44 ? 21.860 23.820 1.672 1.000 0.940 44 ILE B O 1
ATOM 4935 N N . SER B 2 45 ? 20.256 22.706 0.586 1.000 0.930 45 SER B N 1
ATOM 4936 C CA . SER B 2 45 ? 21.132 21.626 0.137 1.000 0.930 45 SER B CA 1
ATOM 4937 C C . SER B 2 45 ? 21.600 21.857 -1.298 1.000 0.930 45 SER B C 1
ATOM 4938 O O . SER B 2 45 ? 20.783 22.070 -2.190 1.000 0.930 45 SER B O 1
ATOM 4946 N N . VAL B 2 46 ? 22.909 21.788 -1.531 1.000 0.840 46 VAL B N 1
ATOM 4947 C CA . VAL B 2 46 ? 23.550 22.008 -2.834 1.000 0.840 46 VAL B CA 1
ATOM 4948 C C . VAL B 2 46 ? 24.530 20.864 -3.076 1.000 0.840 46 VAL B C 1
ATOM 4949 O O . VAL B 2 46 ? 25.434 20.664 -2.273 1.000 0.840 46 VAL B O 1
ATOM 4962 N N . ASN B 2 47 ? 24.347 20.080 -4.145 1.000 0.800 47 ASN B N 1
ATOM 4963 C CA . ASN B 2 47 ? 25.191 18.911 -4.461 1.000 0.800 47 ASN B CA 1
ATOM 4964 C C . ASN B 2 47 ? 25.393 17.938 -3.278 1.000 0.800 47 ASN B C 1
ATOM 4965 O O . ASN B 2 47 ? 26.455 17.345 -3.118 1.000 0.800 47 ASN B O 1
ATOM 4976 N N . GLY B 2 48 ? 24.373 17.790 -2.428 1.000 0.830 48 GLY B N 1
ATOM 4977 C CA . GLY B 2 48 ? 24.420 16.947 -1.231 1.000 0.830 48 GLY B CA 1
ATOM 4978 C C . GLY B 2 48 ? 25.001 17.622 0.018 1.000 0.830 48 GLY B C 1
ATOM 4979 O O . GLY B 2 48 ? 24.753 17.136 1.120 1.000 0.830 48 GLY B O 1
ATOM 4983 N N . GLU B 2 49 ? 25.680 18.766 -0.102 1.000 0.880 49 GLU B N 1
ATOM 4984 C CA . GLU B 2 49 ? 26.158 19.540 1.048 1.000 0.880 49 GLU B CA 1
ATOM 4985 C C . GLU B 2 49 ? 25.070 20.486 1.570 1.000 0.880 49 GLU B C 1
ATOM 4986 O O . GLU B 2 49 ? 24.325 21.100 0.804 1.000 0.880 49 GLU B O 1
ATOM 4998 N N . LYS B 2 50 ? 24.938 20.593 2.897 1.000 0.920 50 LYS B N 1
ATOM 4999 C CA . LYS B 2 50 ? 24.027 21.551 3.537 1.000 0.920 50 LYS B CA 1
ATOM 5000 C C . LYS B 2 50 ? 24.752 22.874 3.759 1.000 0.920 50 LYS B C 1
ATOM 5001 O O . LYS B 2 50 ? 25.722 22.921 4.506 1.000 0.920 50 LYS B O 1
ATOM 5020 N N . ASN B 2 51 ? 24.228 23.937 3.167 1.000 0.920 51 ASN B N 1
ATOM 5021 C CA . ASN B 2 51 ? 24.650 25.309 3.404 1.000 0.920 51 ASN B CA 1
ATOM 5022 C C . ASN B 2 51 ? 23.679 25.977 4.372 1.000 0.920 51 ASN B C 1
ATOM 5023 O O . ASN B 2 51 ? 22.470 25.963 4.132 1.000 0.920 51 ASN B O 1
ATOM 5034 N N . THR B 2 52 ? 24.211 26.565 5.443 1.000 0.940 52 THR B N 1
ATOM 5035 C CA . THR B 2 52 ? 23.428 27.234 6.485 1.000 0.940 52 THR B CA 1
ATOM 5036 C C . THR B 2 52 ? 23.946 28.649 6.712 1.000 0.940 52 THR B C 1
ATOM 5037 O O . THR B 2 52 ? 25.150 28.858 6.838 1.000 0.940 52 THR B O 1
ATOM 5048 N N . GLU B 2 53 ? 23.028 29.607 6.792 1.000 0.920 53 GLU B N 1
ATOM 5049 C CA . GLU B 2 53 ? 23.294 31.023 7.037 1.000 0.920 53 GLU B CA 1
ATOM 5050 C C . GLU B 2 53 ? 22.394 31.518 8.174 1.000 0.920 53 GLU B C 1
ATOM 5051 O O . GLU B 2 53 ? 21.209 31.178 8.224 1.000 0.920 53 GLU B O 1
ATOM 5063 N N . VAL B 2 54 ? 22.960 32.310 9.088 1.000 0.940 54 VAL B N 1
ATOM 5064 C CA . VAL B 2 54 ? 22.220 32.954 10.180 1.000 0.940 54 VAL B CA 1
ATOM 5065 C C . VAL B 2 54 ? 22.129 34.440 9.878 1.000 0.940 54 VAL B C 1
ATOM 5066 O O . VAL B 2 54 ? 23.152 35.106 9.726 1.000 0.940 54 VAL B O 1
ATOM 5079 N N . THR B 2 55 ? 20.907 34.945 9.767 1.000 0.910 55 THR B N 1
ATOM 5080 C CA . THR B 2 55 ? 20.630 36.341 9.421 1.000 0.910 55 THR B CA 1
ATOM 5081 C C . THR B 2 55 ? 19.247 36.747 9.924 1.000 0.910 55 THR B C 1
ATOM 5082 O O . THR B 2 55 ? 18.482 35.904 10.385 1.000 0.910 55 THR B O 1
ATOM 5093 N N . ASP B 2 56 ? 18.918 38.034 9.867 1.000 0.910 56 ASP B N 1
ATOM 5094 C CA . ASP B 2 56 ? 17.615 38.533 10.306 1.000 0.910 56 ASP B CA 1
ATOM 5095 C C . ASP B 2 56 ? 16.594 38.450 9.162 1.000 0.910 56 ASP B C 1
ATOM 5096 O O . ASP B 2 56 ? 16.770 39.070 8.109 1.000 0.910 56 ASP B O 1
ATOM 5105 N N . ILE B 2 57 ? 15.536 37.657 9.349 1.000 0.930 57 ILE B N 1
ATOM 5106 C CA . ILE B 2 57 ? 14.482 37.441 8.351 1.000 0.930 57 ILE B CA 1
ATOM 5107 C C . ILE B 2 57 ? 13.146 37.881 8.965 1.000 0.930 57 ILE B C 1
ATOM 5108 O O . ILE B 2 57 ? 12.489 37.085 9.640 1.000 0.930 57 ILE B O 1
ATOM 5124 N N . PRO B 2 58 ? 12.717 39.139 8.750 1.000 0.920 58 PRO B N 1
ATOM 5125 C CA . PRO B 2 58 ? 11.594 39.721 9.483 1.000 0.920 58 PRO B CA 1
ATOM 5126 C C . PRO B 2 58 ? 10.231 39.129 9.100 1.000 0.920 58 PRO B C 1
ATOM 5127 O O . PRO B 2 58 ? 9.320 39.132 9.923 1.000 0.920 58 PRO B O 1
ATOM 5138 N N . ASP B 2 59 ? 10.077 38.612 7.878 1.000 0.900 59 ASP B N 1
ATOM 5139 C CA . ASP B 2 59 ? 8.814 38.071 7.371 1.000 0.900 59 ASP B CA 1
ATOM 5140 C C . ASP B 2 59 ? 9.022 37.058 6.228 1.000 0.900 59 ASP B C 1
ATOM 5141 O O . ASP B 2 59 ? 10.132 36.836 5.728 1.000 0.900 59 ASP B O 1
ATOM 5150 N N . HIS B 2 60 ? 7.927 36.425 5.798 1.000 0.910 60 HIS B N 1
ATOM 5151 C CA . HIS B 2 60 ? 7.949 35.456 4.703 1.000 0.910 60 HIS B CA 1
ATOM 5152 C C . HIS B 2 60 ? 8.303 36.072 3.347 1.000 0.910 60 HIS B C 1
ATOM 5153 O O . HIS B 2 60 ? 8.852 35.357 2.514 1.000 0.910 60 HIS B O 1
ATOM 5167 N N . ALA B 2 61 ? 8.037 37.357 3.094 1.000 0.900 61 ALA B N 1
ATOM 5168 C CA . ALA B 2 61 ? 8.391 37.990 1.822 1.000 0.900 61 ALA B CA 1
ATOM 5169 C C . ALA B 2 61 ? 9.914 38.123 1.681 1.000 0.900 61 ALA B C 1
ATOM 5170 O O . ALA B 2 61 ? 10.474 37.813 0.624 1.000 0.900 61 ALA B O 1
ATOM 5177 N N . VAL B 2 62 ? 10.605 38.504 2.760 1.000 0.920 62 VAL B N 1
ATOM 5178 C CA . VAL B 2 62 ? 12.073 38.499 2.816 1.000 0.920 62 VAL B CA 1
ATOM 5179 C C . VAL B 2 62 ? 12.614 37.072 2.716 1.000 0.920 62 VAL B C 1
ATOM 5180 O O . VAL B 2 62 ? 13.540 36.837 1.940 1.000 0.920 62 VAL B O 1
ATOM 5193 N N . ALA B 2 63 ? 12.002 36.103 3.408 1.000 0.930 63 ALA B N 1
ATOM 5194 C CA . ALA B 2 63 ? 12.401 34.694 3.319 1.000 0.930 63 ALA B CA 1
ATOM 5195 C C . ALA B 2 63 ? 12.334 34.154 1.876 1.000 0.930 63 ALA B C 1
ATOM 5196 O O . ALA B 2 63 ? 13.268 33.498 1.416 1.000 0.930 63 ALA B O 1
ATOM 5203 N N . VAL B 2 64 ? 11.258 34.459 1.141 1.000 0.920 64 VAL B N 1
ATOM 5204 C CA . VAL B 2 64 ? 11.073 34.043 -0.260 1.000 0.920 64 VAL B CA 1
ATOM 5205 C C . VAL B 2 64 ? 12.071 34.731 -1.190 1.000 0.920 64 VAL B C 1
ATOM 5206 O O . VAL B 2 64 ? 12.650 34.084 -2.058 1.000 0.920 64 VAL B O 1
ATOM 5219 N N . LYS B 2 65 ? 12.348 36.025 -1.005 1.000 0.910 65 LYS B N 1
ATOM 5220 C CA . LYS B 2 65 ? 13.390 36.709 -1.792 1.000 0.910 65 LYS B CA 1
ATOM 5221 C C . LYS B 2 65 ? 14.767 36.109 -1.546 1.000 0.910 65 LYS B C 1
ATOM 5222 O O . LYS B 2 65 ? 15.506 35.870 -2.497 1.000 0.910 65 LYS B O 1
ATOM 5241 N N . MET B 2 66 ? 15.098 35.847 -0.283 1.000 0.920 66 MET B N 1
ATOM 5242 C CA . MET B 2 66 ? 16.358 35.213 0.090 1.000 0.920 66 MET B CA 1
ATOM 5243 C C . MET B 2 66 ? 16.479 33.827 -0.544 1.000 0.920 66 MET B C 1
ATOM 5244 O O . MET B 2 66 ? 17.483 33.551 -1.191 1.000 0.920 66 MET B O 1
ATOM 5258 N N . LEU B 2 67 ? 15.437 32.998 -0.439 1.000 0.930 67 LEU B N 1
ATOM 5259 C CA . LEU B 2 67 ? 15.334 31.708 -1.120 1.000 0.930 67 LEU B CA 1
ATOM 5260 C C . LEU B 2 67 ? 15.656 31.827 -2.613 1.000 0.930 67 LEU B C 1
ATOM 5261 O O . LEU B 2 67 ? 16.538 31.131 -3.109 1.000 0.930 67 LEU B O 1
ATOM 5277 N N . LEU B 2 68 ? 14.933 32.688 -3.327 1.000 0.910 68 LEU B N 1
ATOM 5278 C CA . LEU B 2 68 ? 15.052 32.818 -4.777 1.000 0.910 68 LEU B CA 1
ATOM 5279 C C . LEU B 2 68 ? 16.438 33.334 -5.191 1.000 0.910 68 LEU B C 1
ATOM 5280 O O . LEU B 2 68 ? 17.013 32.809 -6.141 1.000 0.910 68 LEU B O 1
ATOM 5296 N N . ASN B 2 69 ? 17.013 34.273 -4.431 1.000 0.910 69 ASN B N 1
ATOM 5297 C CA . ASN B 2 69 ? 18.397 34.719 -4.612 1.000 0.910 69 ASN B CA 1
ATOM 5298 C C . ASN B 2 69 ? 19.404 33.578 -4.387 1.000 0.910 69 ASN B C 1
ATOM 5299 O O . ASN B 2 69 ? 20.391 33.493 -5.111 1.000 0.910 69 ASN B O 1
ATOM 5310 N N . LYS B 2 70 ? 19.165 32.681 -3.419 1.000 0.920 70 LYS B N 1
ATOM 5311 C CA . LYS B 2 70 ? 20.048 31.535 -3.140 1.000 0.920 70 LYS B CA 1
ATOM 5312 C C . LYS B 2 70 ? 19.994 30.476 -4.240 1.000 0.920 70 LYS B C 1
ATOM 5313 O O . LYS B 2 70 ? 21.017 29.863 -4.537 1.000 0.920 70 LYS B O 1
ATOM 5332 N N . LEU B 2 71 ? 18.839 30.281 -4.883 1.000 0.920 71 LEU B N 1
ATOM 5333 C CA . LEU B 2 71 ? 18.722 29.376 -6.033 1.000 0.920 71 LEU B CA 1
ATOM 5334 C C . LEU B 2 71 ? 19.590 29.835 -7.218 1.000 0.920 71 LEU B C 1
ATOM 5335 O O . LEU B 2 71 ? 20.218 28.994 -7.865 1.000 0.920 71 LEU B O 1
ATOM 5351 N N . THR B 2 72 ? 19.656 31.145 -7.482 1.000 0.910 72 THR B N 1
ATOM 5352 C CA . THR B 2 72 ? 20.526 31.730 -8.517 1.000 0.910 72 THR B CA 1
ATOM 5353 C C . THR B 2 72 ? 21.989 31.811 -8.085 1.000 0.910 72 THR B C 1
ATOM 5354 O O . THR B 2 72 ? 22.866 31.461 -8.871 1.000 0.910 72 THR B O 1
ATOM 5365 N N . GLU B 2 73 ? 22.277 32.205 -6.840 1.000 0.910 73 GLU B N 1
ATOM 5366 C CA . GLU B 2 73 ? 23.645 32.316 -6.299 1.000 0.910 73 GLU B CA 1
ATOM 5367 C C . GLU B 2 73 ? 24.404 30.983 -6.369 1.000 0.910 73 GLU B C 1
ATOM 5368 O O . GLU B 2 73 ? 25.545 30.935 -6.825 1.000 0.910 73 GLU B O 1
ATOM 5380 N N . PHE B 2 74 ? 23.753 29.883 -5.981 1.000 0.920 74 PHE B N 1
ATOM 5381 C CA . PHE B 2 74 ? 24.341 28.545 -6.057 1.000 0.920 74 PHE B CA 1
ATOM 5382 C C . PHE B 2 74 ? 24.248 27.906 -7.453 1.000 0.920 74 PHE B C 1
ATOM 5383 O O . PHE B 2 74 ? 24.655 26.758 -7.625 1.000 0.920 74 PHE B O 1
ATOM 5400 N N . GLY B 2 75 ? 23.718 28.617 -8.455 1.000 0.900 75 GLY B N 1
ATOM 5401 C CA . GLY B 2 75 ? 23.630 28.138 -9.837 1.000 0.900 75 GLY B CA 1
ATOM 5402 C C . GLY B 2 75 ? 22.672 26.961 -10.048 1.000 0.900 75 GLY B C 1
ATOM 5403 O O . GLY B 2 75 ? 22.814 26.226 -11.023 1.000 0.900 75 GLY B O 1
ATOM 5407 N N . ILE B 2 76 ? 21.699 26.768 -9.152 1.000 0.900 76 ILE B N 1
ATOM 5408 C CA . ILE B 2 76 ? 20.663 25.725 -9.269 1.000 0.900 76 ILE B CA 1
ATOM 5409 C C . ILE B 2 76 ? 19.687 26.079 -10.408 1.000 0.900 76 ILE B C 1
ATOM 5410 O O . ILE B 2 76 ? 19.190 25.208 -11.132 1.000 0.900 76 ILE B O 1
ATOM 5426 N N . ILE B 2 77 ? 19.444 27.379 -10.587 1.000 0.900 77 ILE B N 1
ATOM 5427 C CA . ILE B 2 77 ? 18.759 27.985 -11.734 1.000 0.900 77 ILE B CA 1
ATOM 5428 C C . ILE B 2 77 ? 19.595 29.166 -12.239 1.000 0.900 77 ILE B C 1
ATOM 5429 O O . ILE B 2 77 ? 20.290 29.807 -11.451 1.000 0.900 77 ILE B O 1
ATOM 5445 N N . LYS B 2 78 ? 19.546 29.474 -13.539 1.000 0.890 78 LYS B N 1
ATOM 5446 C CA . LYS B 2 78 ? 20.244 30.651 -14.082 1.000 0.890 78 LYS B CA 1
ATOM 5447 C C . LYS B 2 78 ? 19.488 31.938 -13.793 1.000 0.890 78 LYS B C 1
ATOM 5448 O O . LYS B 2 78 ? 20.102 32.946 -13.459 1.000 0.890 78 LYS B O 1
ATOM 5467 N N . ASP B 2 79 ? 18.168 31.897 -13.923 1.000 0.870 79 ASP B N 1
ATOM 5468 C CA . ASP B 2 79 ? 17.275 33.005 -13.618 1.000 0.870 79 ASP B CA 1
ATOM 5469 C C . ASP B 2 79 ? 15.899 32.492 -13.168 1.000 0.870 79 ASP B C 1
ATOM 5470 O O . ASP B 2 79 ? 15.594 31.301 -13.258 1.000 0.870 79 ASP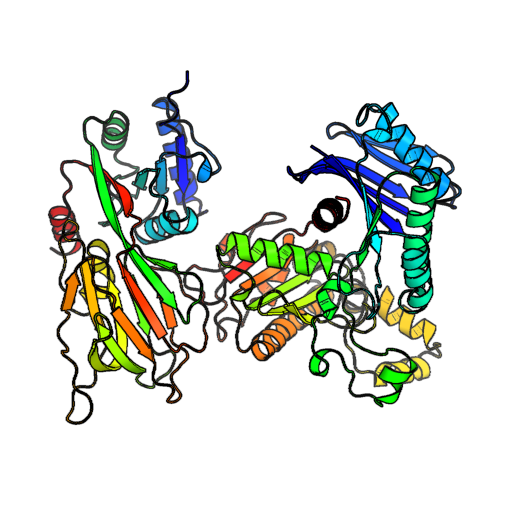 B O 1
ATOM 5479 N N . LEU B 2 80 ? 15.074 33.395 -12.639 1.000 0.860 80 LEU B N 1
ATOM 5480 C CA . LEU B 2 80 ? 13.783 33.057 -12.039 1.000 0.860 80 LEU B CA 1
ATOM 5481 C C . LEU B 2 80 ? 12.752 32.523 -13.045 1.000 0.860 80 LEU B C 1
ATOM 5482 O O . LEU B 2 80 ? 11.815 31.852 -12.622 1.000 0.860 80 LEU B O 1
ATOM 5498 N N . ASN B 2 81 ? 12.923 32.773 -14.350 1.000 0.870 81 ASN B N 1
ATOM 5499 C CA . ASN B 2 81 ? 12.017 32.264 -15.384 1.000 0.870 81 ASN B CA 1
ATOM 5500 C C . ASN B 2 81 ? 12.195 30.764 -15.633 1.000 0.870 81 ASN B C 1
ATOM 5501 O O . ASN B 2 81 ? 11.402 30.177 -16.360 1.000 0.870 81 ASN B O 1
ATOM 5512 N N . GLU B 2 82 ? 13.216 30.133 -15.047 1.000 0.910 82 GLU B N 1
ATOM 5513 C CA . GLU B 2 82 ? 13.319 28.675 -15.054 1.000 0.910 82 GLU B CA 1
ATOM 5514 C C . GLU B 2 82 ? 12.317 28.004 -14.106 1.000 0.910 82 GLU B C 1
ATOM 5515 O O . GLU B 2 82 ? 12.170 26.790 -14.178 1.000 0.910 82 GLU B O 1
ATOM 5527 N N . ILE B 2 83 ? 11.661 28.746 -13.204 1.000 0.940 83 ILE B N 1
ATOM 5528 C CA . ILE B 2 83 ? 10.604 28.204 -12.345 1.000 0.940 83 ILE B CA 1
ATOM 5529 C C . ILE B 2 83 ? 9.285 28.238 -13.124 1.000 0.940 83 ILE B C 1
ATOM 5530 O O . ILE B 2 83 ? 8.682 29.296 -13.288 1.000 0.940 83 ILE B O 1
ATOM 5546 N N . ASP B 2 84 ? 8.820 27.070 -13.568 1.000 0.950 84 ASP B N 1
ATOM 5547 C CA . ASP B 2 84 ? 7.605 26.923 -14.379 1.000 0.950 84 ASP B CA 1
ATOM 5548 C C . ASP B 2 84 ? 6.323 26.869 -13.540 1.000 0.950 84 ASP B C 1
ATOM 5549 O O . ASP B 2 84 ? 5.232 27.091 -14.061 1.000 0.950 84 ASP B O 1
ATOM 5558 N N . GLY B 2 85 ? 6.427 26.550 -12.248 1.000 0.960 85 GLY B N 1
ATOM 5559 C CA . GLY B 2 85 ? 5.259 26.480 -11.380 1.000 0.960 85 GLY B CA 1
ATOM 5560 C C . GLY B 2 85 ? 5.579 26.361 -9.896 1.000 0.960 85 GLY B C 1
ATOM 5561 O O . GLY B 2 85 ? 6.630 25.853 -9.494 1.000 0.960 85 GLY B O 1
ATOM 5565 N N . ILE B 2 86 ? 4.642 26.832 -9.075 1.000 0.970 86 ILE B N 1
ATOM 5566 C CA . ILE B 2 86 ? 4.759 26.862 -7.615 1.000 0.970 86 ILE B CA 1
ATOM 5567 C C . ILE B 2 86 ? 3.603 26.071 -7.005 1.000 0.970 86 ILE B C 1
ATOM 5568 O O . ILE B 2 86 ? 2.440 26.353 -7.266 1.000 0.970 86 ILE B O 1
ATOM 5584 N N . GLY B 2 87 ? 3.895 25.084 -6.168 1.000 0.980 87 GLY B N 1
ATOM 5585 C CA . GLY B 2 87 ? 2.884 24.336 -5.427 1.000 0.980 87 GLY B CA 1
ATOM 5586 C C . GLY B 2 87 ? 2.915 24.697 -3.950 1.000 0.980 87 GLY B C 1
ATOM 5587 O O . GLY B 2 87 ? 3.942 24.539 -3.301 1.000 0.980 87 GLY B O 1
ATOM 5591 N N . HIS B 2 88 ? 1.799 25.158 -3.399 1.000 0.980 88 HIS B N 1
ATOM 5592 C CA . HIS B 2 88 ? 1.653 25.494 -1.988 1.000 0.980 88 HIS B CA 1
ATOM 5593 C C . HIS B 2 88 ? 0.832 24.429 -1.268 1.000 0.980 88 HIS B C 1
ATOM 5594 O O . HIS B 2 88 ? -0.323 24.183 -1.616 1.000 0.980 88 HIS B O 1
ATOM 5608 N N . ARG B 2 89 ? 1.397 23.846 -0.208 1.000 0.980 89 ARG B N 1
ATOM 5609 C CA . ARG B 2 89 ? 0.614 23.064 0.750 1.000 0.980 89 ARG B CA 1
ATOM 5610 C C . ARG B 2 89 ? -0.325 23.997 1.509 1.000 0.980 89 ARG B C 1
ATOM 5611 O O . ARG B 2 89 ? 0.128 24.956 2.137 1.000 0.980 89 ARG B O 1
ATOM 5632 N N . VAL B 2 90 ? -1.611 23.675 1.494 1.000 0.970 90 VAL B N 1
ATOM 5633 C CA . VAL B 2 90 ? -2.639 24.325 2.307 1.000 0.970 90 VAL B CA 1
ATOM 5634 C C . VAL B 2 90 ? -3.284 23.271 3.194 1.000 0.970 90 VAL B C 1
ATOM 5635 O O . VAL B 2 90 ? -3.625 22.183 2.741 1.000 0.970 90 VAL B O 1
ATOM 5648 N N . VAL B 2 91 ? -3.446 23.552 4.482 1.000 0.960 91 VAL B N 1
ATOM 5649 C CA . VAL B 2 91 ? -3.973 22.538 5.407 1.000 0.960 91 VAL B CA 1
ATOM 5650 C C . VAL B 2 91 ? -5.468 22.294 5.177 1.000 0.960 91 VAL B C 1
ATOM 5651 O O . VAL B 2 91 ? -5.897 21.156 4.985 1.000 0.960 91 VAL B O 1
ATOM 5664 N N . HIS B 2 92 ? -6.282 23.348 5.167 1.000 0.960 92 HIS B N 1
ATOM 5665 C CA . HIS B 2 92 ? -7.736 23.207 5.137 1.000 0.960 92 HIS B CA 1
ATOM 5666 C C . HIS B 2 92 ? -8.345 23.815 3.871 1.000 0.960 92 HIS B C 1
ATOM 5667 O O . HIS B 2 92 ? -8.208 25.009 3.631 1.000 0.960 92 HIS B O 1
ATOM 5681 N N . GLY B 2 93 ? -9.036 22.990 3.081 1.000 0.960 93 GLY B N 1
ATOM 5682 C CA . GLY B 2 93 ? -9.799 23.370 1.886 1.000 0.960 93 GLY B CA 1
ATOM 5683 C C . GLY B 2 93 ? -11.315 23.439 2.119 1.000 0.960 93 GLY B C 1
ATOM 5684 O O . GLY B 2 93 ? -12.070 23.841 1.234 1.000 0.960 93 GLY B O 1
ATOM 5688 N N . GLY B 2 94 ? -11.776 23.059 3.316 1.000 0.940 94 GLY B N 1
ATOM 5689 C CA . GLY B 2 94 ? -13.205 22.991 3.627 1.000 0.940 94 GLY B CA 1
ATOM 5690 C C . GLY B 2 94 ? -13.911 21.960 2.746 1.000 0.940 94 GLY B C 1
ATOM 5691 O O . GLY B 2 94 ? -13.286 21.013 2.276 1.000 0.940 94 GLY B O 1
ATOM 5695 N N . GLU B 2 95 ? -15.209 22.144 2.513 1.000 0.940 95 GLU B N 1
ATOM 5696 C CA . GLU B 2 95 ? -15.952 21.341 1.525 1.000 0.940 95 GLU B CA 1
ATOM 5697 C C . GLU B 2 95 ? -15.776 21.849 0.088 1.000 0.940 95 GLU B C 1
ATOM 5698 O O . GLU B 2 95 ? -16.063 21.140 -0.874 1.000 0.940 95 GLU B O 1
ATOM 5710 N N . LYS B 2 96 ? -15.303 23.088 -0.067 1.000 0.920 96 LYS B N 1
ATOM 5711 C CA . LYS B 2 96 ? -15.233 23.767 -1.360 1.000 0.920 96 LYS B CA 1
ATOM 5712 C C . LYS B 2 96 ? -14.138 23.194 -2.258 1.000 0.920 96 LYS B C 1
ATOM 5713 O O . LYS B 2 96 ? -14.363 23.010 -3.453 1.000 0.920 96 LYS B O 1
ATOM 5732 N N . PHE B 2 97 ? -12.975 22.875 -1.687 1.000 0.960 97 PHE B N 1
ATOM 5733 C CA . PHE B 2 97 ? -11.837 22.333 -2.429 1.000 0.960 97 PHE B CA 1
ATOM 5734 C C . PHE B 2 97 ? -11.717 20.815 -2.243 1.000 0.960 97 PHE B C 1
ATOM 5735 O O . PHE B 2 97 ? -11.129 20.325 -1.280 1.000 0.960 97 PHE B O 1
ATOM 5752 N N . SER B 2 98 ? -12.277 20.067 -3.196 1.000 0.950 98 SER B N 1
ATOM 5753 C CA . SER B 2 98 ? -12.184 18.596 -3.279 1.000 0.950 98 SER B CA 1
ATOM 5754 C C . SER B 2 98 ? -10.984 18.091 -4.087 1.000 0.950 98 SER B C 1
ATOM 5755 O O . SER B 2 98 ? -10.722 16.890 -4.128 1.000 0.950 98 SER B O 1
ATOM 5763 N N . ASP B 2 99 ? -10.238 19.006 -4.699 1.000 0.970 99 ASP B N 1
ATOM 5764 C CA . ASP B 2 99 ? -8.983 18.763 -5.401 1.000 0.970 99 ASP B CA 1
ATOM 5765 C C . ASP B 2 99 ? -8.110 20.027 -5.311 1.000 0.970 99 ASP B C 1
ATOM 5766 O O . ASP B 2 99 ? -8.554 21.078 -4.835 1.000 0.970 99 ASP B O 1
ATOM 5775 N N . SER B 2 100 ? -6.867 19.917 -5.760 1.000 0.980 100 SER B N 1
ATOM 5776 C CA . SER B 2 100 ? -5.943 21.040 -5.907 1.000 0.980 100 SER B CA 1
ATOM 5777 C C . SER B 2 100 ? -6.461 22.068 -6.920 1.000 0.980 100 SER B C 1
ATOM 5778 O O . SER B 2 100 ? -7.182 21.722 -7.857 1.000 0.980 100 SER B O 1
ATOM 5786 N N . VAL B 2 101 ? -6.090 23.339 -6.752 1.000 0.970 101 VAL B N 1
ATOM 5787 C CA . VAL B 2 101 ? -6.639 24.448 -7.555 1.000 0.970 101 VAL B CA 1
ATOM 5788 C C . VAL B 2 101 ? -5.567 25.450 -7.975 1.000 0.970 101 VAL B C 1
ATOM 5789 O O . VAL B 2 101 ? -4.633 25.716 -7.219 1.000 0.970 101 VAL B O 1
ATOM 5802 N N . LEU B 2 102 ? -5.717 26.033 -9.169 1.000 0.970 102 LEU B N 1
ATOM 5803 C CA . LEU B 2 102 ? -4.897 27.155 -9.627 1.000 0.970 102 LEU B CA 1
ATOM 5804 C C . LEU B 2 102 ? -5.232 28.415 -8.821 1.000 0.970 102 LEU B C 1
ATOM 5805 O O . LEU B 2 102 ? -6.393 28.805 -8.703 1.000 0.970 102 LEU B O 1
ATOM 5821 N N . LEU B 2 103 ? -4.203 29.063 -8.290 1.000 0.970 103 LEU B N 1
ATOM 5822 C CA . LEU B 2 103 ? -4.340 30.242 -7.455 1.000 0.970 103 LEU B CA 1
ATOM 5823 C C . LEU B 2 103 ? -4.592 31.491 -8.301 1.000 0.970 103 LEU B C 1
ATOM 5824 O O . LEU B 2 103 ? -3.738 31.969 -9.042 1.000 0.970 103 LEU B O 1
ATOM 5840 N N . THR B 2 104 ? -5.773 32.058 -8.113 1.000 0.950 104 THR B N 1
ATOM 5841 C CA . THR B 2 104 ? -6.223 33.367 -8.589 1.000 0.950 104 THR B CA 1
ATOM 5842 C C . THR B 2 104 ? -6.558 34.271 -7.396 1.000 0.950 104 THR B C 1
ATOM 5843 O O . THR B 2 104 ? -6.610 33.809 -6.255 1.000 0.950 104 THR B O 1
ATOM 5854 N N . ASP B 2 105 ? -6.801 35.568 -7.626 1.000 0.950 105 ASP B N 1
ATOM 5855 C CA . ASP B 2 105 ? -7.270 36.469 -6.554 1.000 0.950 105 ASP B CA 1
ATOM 5856 C C . ASP B 2 105 ? -8.586 35.996 -5.918 1.000 0.950 105 ASP B C 1
ATOM 5857 O O . ASP B 2 105 ? -8.780 36.165 -4.716 1.000 0.950 105 ASP B O 1
ATOM 5866 N N . GLU B 2 106 ? -9.453 35.348 -6.701 1.000 0.960 106 GLU B N 1
ATOM 5867 C CA . GLU B 2 106 ? -10.707 34.769 -6.219 1.000 0.960 106 GLU B CA 1
ATOM 5868 C C . GLU B 2 106 ? -10.445 33.562 -5.312 1.000 0.960 106 GLU B C 1
ATOM 5869 O O . GLU B 2 106 ? -10.836 33.580 -4.148 1.000 0.960 106 GLU B O 1
ATOM 5881 N N . THR B 2 107 ? -9.689 32.562 -5.774 1.000 0.950 107 THR B N 1
ATOM 5882 C CA . THR B 2 107 ? -9.417 31.359 -4.965 1.000 0.950 107 THR B CA 1
ATOM 5883 C C . THR B 2 107 ? -8.599 31.668 -3.713 1.000 0.950 107 THR B C 1
ATOM 5884 O O . THR B 2 107 ? -8.782 31.022 -2.690 1.000 0.950 107 THR B O 1
ATOM 5895 N N . ILE B 2 108 ? -7.695 32.656 -3.751 1.000 0.960 108 ILE B N 1
ATOM 5896 C CA . ILE B 2 108 ? -6.948 33.069 -2.551 1.000 0.960 108 ILE B CA 1
ATOM 5897 C C . ILE B 2 108 ? -7.914 33.614 -1.495 1.000 0.960 108 ILE B C 1
ATOM 5898 O O . ILE B 2 108 ? -7.809 33.237 -0.329 1.000 0.960 108 ILE B O 1
ATOM 5914 N N . LYS B 2 109 ? -8.875 34.450 -1.905 1.000 0.960 109 LYS B N 1
ATOM 5915 C CA . LYS B 2 109 ? -9.912 34.977 -1.014 1.000 0.960 109 LYS B CA 1
ATOM 5916 C C . LYS B 2 109 ? -10.812 33.862 -0.471 1.000 0.960 109 LYS B C 1
ATOM 5917 O O . LYS B 2 109 ? -11.124 33.837 0.709 1.000 0.960 109 LYS B O 1
ATOM 5936 N N . GLU B 2 110 ? -11.151 32.876 -1.293 1.000 0.960 110 GLU B N 1
ATOM 5937 C CA . GLU B 2 110 ? -11.913 31.709 -0.836 1.000 0.960 110 GLU B CA 1
ATOM 5938 C C . GLU B 2 110 ? -11.152 30.874 0.205 1.000 0.960 110 GLU B C 1
ATOM 5939 O O . GLU B 2 110 ? -11.768 30.347 1.129 1.000 0.960 110 GLU B O 1
ATOM 5951 N N . ILE B 2 111 ? -9.821 30.765 0.086 1.000 0.960 111 ILE B N 1
ATOM 5952 C CA . ILE B 2 111 ? -8.966 30.107 1.089 1.000 0.960 111 ILE B CA 1
ATOM 5953 C C . ILE B 2 111 ? -8.914 30.931 2.390 1.000 0.960 111 ILE B C 1
ATOM 5954 O O . ILE B 2 111 ? -8.870 30.364 3.488 1.000 0.960 111 ILE B O 1
ATOM 5970 N N . GLU B 2 112 ? -8.940 32.262 2.295 1.000 0.950 112 GLU B N 1
ATOM 5971 C CA . GLU B 2 112 ? -9.069 33.153 3.456 1.000 0.950 112 GLU B CA 1
ATOM 5972 C C . GLU B 2 112 ? -10.396 32.937 4.178 1.000 0.950 112 GLU B C 1
ATOM 5973 O O . GLU B 2 112 ? -10.391 32.721 5.389 1.000 0.950 112 GLU B O 1
ATOM 5985 N N . ASP B 2 113 ? -11.504 32.906 3.439 1.000 0.920 113 ASP B N 1
ATOM 5986 C CA . ASP B 2 113 ? -12.845 32.754 4.003 1.000 0.920 113 ASP B CA 1
ATOM 5987 C C . ASP B 2 113 ? -12.996 31.439 4.803 1.000 0.920 113 ASP B C 1
ATOM 5988 O O . ASP B 2 113 ? -13.662 31.420 5.833 1.000 0.920 113 ASP B O 1
ATOM 5997 N N . ILE B 2 114 ? -12.319 30.350 4.406 1.000 0.920 114 ILE B N 1
ATOM 5998 C CA . ILE B 2 114 ? -12.314 29.060 5.137 1.000 0.920 114 ILE B CA 1
ATOM 5999 C C . ILE B 2 114 ? -11.223 28.948 6.216 1.000 0.920 114 ILE B C 1
ATOM 6000 O O . ILE B 2 114 ? -11.112 27.914 6.884 1.000 0.920 114 ILE B O 1
ATOM 6016 N N . SER B 2 115 ? -10.378 29.970 6.390 1.000 0.920 115 SER B N 1
ATOM 6017 C CA . SER B 2 115 ? -9.232 29.910 7.311 1.000 0.920 115 SER B CA 1
ATOM 6018 C C . SER B 2 115 ? -9.634 29.752 8.775 1.000 0.920 115 SER B C 1
ATOM 6019 O O . SER B 2 115 ? -8.829 29.265 9.569 1.000 0.920 115 SER B O 1
ATOM 6027 N N . GLU B 2 116 ? -10.875 30.088 9.134 1.000 0.890 116 GLU B N 1
ATOM 6028 C CA . GLU B 2 116 ? -11.433 29.842 10.469 1.000 0.890 116 GLU B CA 1
ATOM 6029 C C . GLU B 2 116 ? -11.439 28.356 10.867 1.000 0.890 116 GLU B C 1
ATOM 6030 O O . GLU B 2 116 ? -11.369 28.039 12.053 1.000 0.890 116 GLU B O 1
ATOM 6042 N N . LEU B 2 117 ? -11.447 27.440 9.890 1.000 0.910 117 LEU B N 1
ATOM 6043 C CA . LEU B 2 117 ? -11.386 25.994 10.125 1.000 0.910 117 LEU B CA 1
ATOM 6044 C C . LEU B 2 117 ? -9.970 25.517 10.487 1.000 0.910 117 LEU B C 1
ATOM 6045 O O . LEU B 2 117 ? -9.794 24.460 11.092 1.000 0.910 117 LEU B O 1
ATOM 6061 N N . ALA B 2 118 ? -8.942 26.296 10.142 1.000 0.910 118 ALA B N 1
ATOM 6062 C CA . ALA B 2 118 ? -7.553 26.018 10.495 1.000 0.910 118 ALA B CA 1
ATOM 6063 C C . ALA B 2 118 ? -6.778 27.315 10.792 1.000 0.910 118 ALA B C 1
ATOM 6064 O O . ALA B 2 118 ? -5.795 27.623 10.107 1.000 0.910 118 ALA B O 1
ATOM 6071 N N . PRO B 2 119 ? -7.150 28.044 11.860 1.000 0.880 119 PRO B N 1
ATOM 6072 C CA . PRO B 2 119 ? -6.672 29.403 12.117 1.000 0.880 119 PRO B CA 1
ATOM 6073 C C . PRO B 2 119 ? -5.173 29.459 12.439 1.000 0.880 119 PRO B C 1
ATOM 6074 O O . PRO B 2 119 ? -4.543 30.500 12.301 1.000 0.880 119 PRO B O 1
ATOM 6085 N N . LEU B 2 120 ? -4.575 28.332 12.836 1.000 0.840 120 LEU B N 1
ATOM 6086 C CA . LEU B 2 120 ? -3.136 28.217 13.093 1.000 0.840 120 LEU B CA 1
ATOM 6087 C C . LEU B 2 120 ? -2.303 27.879 11.844 1.000 0.840 120 LEU B C 1
ATOM 6088 O O . LEU B 2 120 ? -1.079 27.928 11.920 1.000 0.840 120 LEU B O 1
ATOM 6104 N N . HIS B 2 121 ? -2.931 27.506 10.723 1.000 0.910 121 HIS B N 1
ATOM 6105 C CA . HIS B 2 121 ? -2.221 26.984 9.548 1.000 0.910 121 HIS B CA 1
ATOM 6106 C C . HIS B 2 121 ? -2.544 27.754 8.273 1.000 0.910 121 HIS B C 1
ATOM 6107 O O . HIS B 2 121 ? -1.632 28.310 7.662 1.000 0.910 121 HIS B O 1
ATOM 6121 N N . ASN B 2 122 ? -3.824 27.839 7.897 1.000 0.940 122 ASN B N 1
ATOM 6122 C CA . ASN B 2 122 ? -4.228 28.481 6.649 1.000 0.940 122 ASN B CA 1
ATOM 6123 C C . ASN B 2 122 ? -3.698 29.919 6.532 1.000 0.940 122 ASN B C 1
ATOM 6124 O O . ASN B 2 122 ? -3.141 30.232 5.479 1.000 0.940 122 ASN B O 1
ATOM 6135 N N . PRO B 2 123 ? -3.739 30.767 7.584 1.000 0.930 123 PRO B N 1
ATOM 6136 C CA . PRO B 2 123 ? -3.173 32.113 7.498 1.000 0.930 123 PRO B CA 1
ATOM 6137 C C . PRO B 2 123 ? -1.686 32.127 7.124 1.000 0.930 123 PRO B C 1
ATOM 6138 O O . PRO B 2 123 ? -1.273 32.912 6.275 1.000 0.930 123 PRO B O 1
ATOM 6149 N N . ALA B 2 124 ? -0.881 31.223 7.690 1.000 0.920 124 ALA B N 1
ATOM 6150 C CA . ALA B 2 124 ? 0.533 31.107 7.339 1.000 0.920 124 ALA B CA 1
ATOM 6151 C C . ALA B 2 124 ? 0.733 30.593 5.903 1.000 0.920 124 ALA B C 1
ATOM 6152 O O . ALA B 2 124 ? 1.616 31.070 5.189 1.000 0.920 124 ALA B O 1
ATOM 6159 N N . ASN B 2 125 ? -0.117 29.664 5.452 1.000 0.950 125 ASN B N 1
ATOM 6160 C CA . ASN B 2 125 ? -0.094 29.182 4.071 1.000 0.950 125 ASN B CA 1
ATOM 6161 C C . ASN B 2 125 ? -0.414 30.322 3.085 1.000 0.950 125 ASN B C 1
ATOM 6162 O O . ASN B 2 125 ? 0.298 30.493 2.097 1.000 0.950 125 ASN B O 1
ATOM 6173 N N . ILE B 2 126 ? -1.422 31.148 3.392 1.000 0.950 126 ILE B N 1
ATOM 6174 C CA . ILE B 2 126 ? -1.809 32.328 2.602 1.000 0.950 126 ILE B CA 1
ATOM 6175 C C . ILE B 2 126 ? -0.688 33.368 2.568 1.000 0.950 126 ILE B C 1
ATOM 6176 O O . ILE B 2 126 ? -0.401 33.909 1.502 1.000 0.950 126 ILE B O 1
ATOM 6192 N N . VAL B 2 127 ? -0.029 33.640 3.700 1.000 0.930 127 VAL B N 1
ATOM 6193 C CA . VAL B 2 127 ? 1.133 34.546 3.744 1.000 0.930 127 VAL B CA 1
ATOM 6194 C C . VAL B 2 127 ? 2.228 34.058 2.792 1.000 0.930 127 VAL B C 1
ATOM 6195 O O . VAL B 2 127 ? 2.744 34.848 2.004 1.000 0.930 127 VAL B O 1
ATOM 6208 N N . GLY B 2 128 ? 2.522 32.753 2.785 1.000 0.940 128 GLY B N 1
ATOM 6209 C CA . GLY B 2 128 ? 3.434 32.151 1.812 1.000 0.940 128 GLY B CA 1
ATOM 6210 C C . GLY B 2 128 ? 2.972 32.337 0.361 1.000 0.940 128 GLY B C 1
ATOM 6211 O O . GLY B 2 128 ? 3.755 32.779 -0.475 1.000 0.940 128 GLY B O 1
ATOM 6215 N N . ILE B 2 129 ? 1.699 32.057 0.062 1.000 0.960 129 ILE B N 1
ATOM 6216 C CA . ILE B 2 129 ? 1.108 32.235 -1.279 1.000 0.960 129 ILE B CA 1
ATOM 6217 C C . ILE B 2 129 ? 1.267 33.680 -1.767 1.000 0.960 129 ILE B C 1
ATOM 6218 O O . ILE B 2 129 ? 1.745 33.918 -2.876 1.000 0.960 129 ILE B O 1
ATOM 6234 N N . LYS B 2 130 ? 0.910 34.660 -0.932 1.000 0.950 130 LYS B N 1
ATOM 6235 C CA . LYS B 2 130 ? 1.014 36.082 -1.277 1.000 0.950 130 LYS B CA 1
ATOM 6236 C C . LYS B 2 130 ? 2.467 36.518 -1.472 1.000 0.950 130 LYS B C 1
ATOM 6237 O O . LYS B 2 130 ? 2.745 37.229 -2.434 1.000 0.950 130 LYS B O 1
ATOM 6256 N N . ALA B 2 131 ? 3.384 36.044 -0.625 1.000 0.930 131 ALA B N 1
ATOM 6257 C CA . ALA B 2 131 ? 4.813 36.330 -0.749 1.000 0.930 131 ALA B CA 1
ATOM 6258 C C . ALA B 2 131 ? 5.387 35.839 -2.089 1.000 0.930 131 ALA B C 1
ATOM 6259 O O . ALA B 2 131 ? 6.127 36.565 -2.749 1.000 0.930 131 ALA B O 1
ATOM 6266 N N . PHE B 2 132 ? 5.012 34.638 -2.536 1.000 0.950 132 PHE B N 1
ATOM 6267 C CA . PHE B 2 132 ? 5.421 34.141 -3.850 1.000 0.950 132 PHE B CA 1
ATOM 6268 C C . PHE B 2 132 ? 4.740 34.886 -5.000 1.000 0.950 132 PHE B C 1
ATOM 6269 O O . PHE B 2 132 ? 5.419 35.224 -5.965 1.000 0.950 132 PHE B O 1
ATOM 6286 N N . LYS B 2 133 ? 3.445 35.209 -4.891 1.000 0.940 133 LYS B N 1
ATOM 6287 C CA . LYS B 2 133 ? 2.719 35.970 -5.922 1.000 0.940 133 LYS B CA 1
ATOM 6288 C C . LYS B 2 133 ? 3.325 37.355 -6.163 1.000 0.940 133 LYS B C 1
ATOM 6289 O O . LYS B 2 133 ? 3.358 37.811 -7.299 1.000 0.940 133 LYS B O 1
ATOM 6308 N N . GLU B 2 134 ? 3.813 38.019 -5.118 1.000 0.910 134 GLU B N 1
ATOM 6309 C CA . GLU B 2 134 ? 4.459 39.329 -5.249 1.000 0.910 134 GLU B CA 1
ATOM 6310 C C . GLU B 2 134 ? 5.818 39.240 -5.966 1.000 0.910 134 GLU B C 1
ATOM 6311 O O . GLU B 2 134 ? 6.150 40.110 -6.770 1.000 0.910 134 GLU B O 1
ATOM 6323 N N . VAL B 2 135 ? 6.602 38.187 -5.699 1.000 0.880 135 VAL B N 1
ATOM 6324 C CA . VAL B 2 135 ? 7.965 38.039 -6.245 1.000 0.880 135 VAL B CA 1
ATOM 6325 C C . VAL B 2 135 ? 7.988 37.339 -7.611 1.000 0.880 135 VAL B C 1
ATOM 6326 O O . VAL B 2 135 ? 8.850 37.634 -8.435 1.000 0.880 135 VAL B O 1
ATOM 6339 N N . LEU B 2 136 ? 7.039 36.440 -7.875 1.000 0.920 136 LEU B N 1
ATOM 6340 C CA . LEU B 2 136 ? 6.901 35.672 -9.117 1.000 0.920 136 LEU B CA 1
ATOM 6341 C C . LEU B 2 136 ? 5.475 35.803 -9.694 1.000 0.920 136 LEU B C 1
ATOM 6342 O O . LEU B 2 136 ? 4.767 34.805 -9.825 1.000 0.920 136 LEU B O 1
ATOM 6358 N N . PRO B 2 137 ? 5.035 37.017 -10.082 1.000 0.900 137 PRO B N 1
ATOM 6359 C CA . PRO B 2 137 ? 3.640 37.285 -10.453 1.000 0.900 137 PRO B CA 1
ATOM 6360 C C . PRO B 2 137 ? 3.167 36.572 -11.725 1.000 0.900 137 PRO B C 1
ATOM 6361 O O . PRO B 2 137 ? 1.967 36.404 -11.919 1.000 0.900 137 PRO B O 1
ATOM 6372 N N . ASN B 2 138 ? 4.098 36.166 -12.592 1.000 0.910 138 ASN B N 1
ATOM 6373 C CA . ASN B 2 138 ? 3.795 35.501 -13.861 1.000 0.910 138 ASN B CA 1
ATOM 6374 C C . ASN B 2 138 ? 3.917 33.972 -13.787 1.000 0.910 138 ASN B C 1
ATOM 6375 O O . ASN B 2 138 ? 3.646 33.305 -14.782 1.000 0.910 138 ASN B O 1
ATOM 6386 N N . VAL B 2 139 ? 4.355 33.417 -12.652 1.000 0.940 139 VAL B N 1
ATOM 6387 C CA . VAL B 2 139 ? 4.529 31.970 -12.493 1.000 0.940 139 VAL B CA 1
ATOM 6388 C C . VAL B 2 139 ? 3.225 31.375 -11.955 1.000 0.940 139 VAL B C 1
ATOM 6389 O O . VAL B 2 139 ? 2.736 31.835 -10.920 1.000 0.940 139 VAL B O 1
ATOM 6402 N N . PRO B 2 140 ? 2.634 30.365 -12.619 1.000 0.960 140 PRO B N 1
ATOM 6403 C CA . PRO B 2 140 ? 1.404 29.743 -12.147 1.000 0.960 140 PRO B CA 1
ATOM 6404 C C . PRO B 2 140 ? 1.628 29.066 -10.791 1.000 0.960 140 PRO B C 1
ATOM 6405 O O . PRO B 2 140 ? 2.609 28.349 -10.580 1.000 0.960 140 PRO B O 1
ATOM 6416 N N . ALA B 2 141 ? 0.694 29.283 -9.866 1.000 0.970 141 ALA B N 1
ATOM 6417 C CA . ALA B 2 141 ? 0.750 28.726 -8.523 1.000 0.970 141 ALA B CA 1
ATOM 6418 C C . ALA B 2 141 ? -0.480 27.857 -8.239 1.000 0.970 141 ALA B C 1
ATOM 6419 O O . ALA B 2 141 ? -1.586 28.196 -8.648 1.000 0.970 141 ALA B O 1
ATOM 6426 N N . VAL B 2 142 ? -0.308 26.746 -7.528 1.000 0.980 142 VAL B N 1
ATOM 6427 C CA . VAL B 2 142 ? -1.372 25.788 -7.201 1.000 0.980 142 VAL B CA 1
ATOM 6428 C C . VAL B 2 142 ? -1.439 25.590 -5.695 1.000 0.980 142 VAL B C 1
ATOM 6429 O O . VAL B 2 142 ? -0.409 25.415 -5.051 1.000 0.980 142 VAL B O 1
ATOM 6442 N N . ALA B 2 143 ? -2.643 25.588 -5.131 1.000 0.980 143 ALA B N 1
ATOM 6443 C CA . ALA B 2 143 ? -2.879 25.169 -3.754 1.000 0.980 143 ALA B CA 1
ATOM 6444 C C . ALA B 2 143 ? -3.276 23.689 -3.714 1.000 0.980 143 ALA B C 1
ATOM 6445 O O . ALA B 2 143 ? -4.177 23.267 -4.439 1.000 0.980 143 ALA B O 1
ATOM 6452 N N . VAL B 2 144 ? -2.609 22.921 -2.853 1.000 0.980 144 VAL B N 1
ATOM 6453 C CA . VAL B 2 144 ? -2.836 21.485 -2.643 1.000 0.980 144 VAL B CA 1
ATOM 6454 C C . VAL B 2 144 ? -3.277 21.276 -1.202 1.000 0.980 144 VAL B C 1
ATOM 6455 O O . VAL B 2 144 ? -2.544 21.629 -0.275 1.000 0.980 144 VAL B O 1
ATOM 6468 N N . PHE B 2 145 ? -4.481 20.733 -1.011 1.000 0.980 145 PHE B N 1
ATOM 6469 C CA . PHE B 2 145 ? -5.140 20.712 0.294 1.000 0.980 145 PHE B CA 1
ATOM 6470 C C . PHE B 2 145 ? -5.003 19.364 1.009 1.000 0.980 145 PHE B C 1
ATOM 6471 O O . PHE B 2 145 ? -5.436 18.337 0.485 1.000 0.980 145 PHE B O 1
ATOM 6488 N N . ASP B 2 146 ? -4.538 19.366 2.263 1.000 0.960 146 ASP B N 1
ATOM 6489 C CA . ASP B 2 146 ? -4.449 18.145 3.092 1.000 0.960 146 ASP B CA 1
ATOM 6490 C C . ASP B 2 146 ? -5.814 17.470 3.330 1.000 0.960 146 ASP B C 1
ATOM 6491 O O . ASP B 2 146 ? -5.881 16.294 3.685 1.000 0.960 146 ASP B O 1
ATOM 6500 N N . THR B 2 147 ? -6.899 18.219 3.160 1.000 0.980 147 THR B N 1
ATOM 6501 C CA . THR B 2 147 ? -8.293 17.802 3.381 1.000 0.980 147 THR B CA 1
ATOM 6502 C C . THR B 2 147 ? -8.989 17.332 2.094 1.000 0.980 147 THR B C 1
ATOM 6503 O O . THR B 2 147 ? -9.991 16.622 2.177 1.000 0.980 147 THR B O 1
ATOM 6514 N N . ALA B 2 148 ? -8.471 17.673 0.904 1.000 0.980 148 ALA B N 1
ATOM 6515 C CA . ALA B 2 148 ? -9.163 17.456 -0.375 1.000 0.980 148 ALA B CA 1
ATOM 6516 C C . ALA B 2 148 ? -9.432 15.973 -0.663 1.000 0.980 148 ALA B C 1
ATOM 6517 O O . ALA B 2 148 ? -10.547 15.594 -1.012 1.000 0.980 148 ALA B O 1
ATOM 6524 N N . PHE B 2 149 ? -8.439 15.108 -0.435 1.000 0.980 149 PHE B N 1
ATOM 6525 C CA . PHE B 2 149 ? -8.574 13.669 -0.692 1.000 0.980 149 PHE B CA 1
ATOM 6526 C C . PHE B 2 149 ? -9.754 13.029 0.066 1.000 0.980 149 PHE B C 1
ATOM 6527 O O . PHE B 2 149 ? -10.406 12.103 -0.424 1.000 0.980 149 PHE B O 1
ATOM 6544 N N . HIS B 2 150 ? -10.073 13.562 1.245 1.000 0.990 150 HIS B N 1
ATOM 6545 C CA . HIS B 2 150 ? -11.143 13.082 2.114 1.000 0.990 150 HIS B CA 1
ATOM 6546 C C . HIS B 2 150 ? -12.529 13.636 1.759 1.000 0.990 150 HIS B C 1
ATOM 6547 O O . HIS B 2 150 ? -13.527 13.174 2.309 1.000 0.990 150 HIS B O 1
ATOM 6561 N N . GLN B 2 151 ? -12.640 14.556 0.795 1.000 0.980 151 GLN B N 1
ATOM 6562 C CA . GLN B 2 151 ? -13.942 15.060 0.335 1.000 0.980 151 GLN B CA 1
ATOM 6563 C C . GLN B 2 151 ? -14.785 14.000 -0.380 1.000 0.980 151 GLN B C 1
ATOM 6564 O O . GLN B 2 151 ? -15.981 14.183 -0.578 1.000 0.980 151 GLN B O 1
ATOM 6578 N N . THR B 2 152 ? -14.189 12.855 -0.711 1.000 0.980 152 THR B N 1
ATOM 6579 C CA . THR B 2 152 ? -14.913 11.696 -1.243 1.000 0.980 152 THR B CA 1
ATOM 6580 C C . THR B 2 152 ? -15.649 10.877 -0.173 1.000 0.980 152 THR B C 1
ATOM 6581 O O . THR B 2 152 ? -16.401 9.966 -0.532 1.000 0.980 152 THR B O 1
ATOM 6592 N N . MET B 2 153 ? -15.498 11.209 1.118 1.000 0.980 153 MET B N 1
ATOM 6593 C CA . MET B 2 153 ? -16.225 10.540 2.200 1.000 0.980 153 MET B CA 1
ATOM 6594 C C . MET B 2 153 ? -17.739 10.773 2.070 1.000 0.980 153 MET B C 1
ATOM 6595 O O . MET B 2 153 ? -18.165 11.920 1.927 1.000 0.980 153 MET B O 1
ATOM 6609 N N . PRO B 2 154 ? -18.574 9.725 2.189 1.000 0.980 154 PRO B N 1
ATOM 6610 C CA . PRO B 2 154 ? -20.023 9.881 2.206 1.000 0.980 154 PRO B CA 1
ATOM 6611 C C . PRO B 2 154 ? -20.505 10.487 3.531 1.000 0.980 154 PRO B C 1
ATOM 6612 O O . PRO B 2 154 ? -19.847 10.365 4.567 1.000 0.980 154 PRO B O 1
ATOM 6623 N N . GLU B 2 155 ? -21.714 11.049 3.514 1.000 0.970 155 GLU B N 1
ATOM 6624 C CA . GLU B 2 155 ? -22.370 11.692 4.664 1.000 0.970 155 GLU B CA 1
ATOM 6625 C C . GLU B 2 155 ? -22.386 10.829 5.931 1.000 0.970 155 GLU B C 1
ATOM 6626 O O . GLU B 2 155 ? -22.063 11.301 7.020 1.000 0.970 155 GLU B O 1
ATOM 6638 N N . GLN B 2 156 ? -22.615 9.524 5.779 1.000 0.970 156 GLN B N 1
ATOM 6639 C CA . GLN B 2 156 ? -22.630 8.561 6.889 1.000 0.970 156 GLN B CA 1
ATOM 6640 C C . GLN B 2 156 ? -21.274 8.430 7.606 1.000 0.970 156 GLN B C 1
ATOM 6641 O O . GLN B 2 156 ? -21.224 7.964 8.741 1.000 0.970 156 GLN B O 1
ATOM 6655 N N . SER B 2 157 ? -20.172 8.764 6.926 1.000 0.980 157 SER B N 1
ATOM 6656 C CA . SER B 2 157 ? -18.812 8.666 7.464 1.000 0.980 157 SER B CA 1
ATOM 6657 C C . SER B 2 157 ? -18.323 9.993 8.048 1.000 0.980 157 SER B C 1
ATOM 6658 O O . SER B 2 157 ? -17.470 9.978 8.945 1.000 0.980 157 SER B O 1
ATOM 6666 N N . TYR B 2 158 ? -18.820 11.129 7.535 1.000 0.980 158 TYR B N 1
ATOM 6667 C CA . TYR B 2 158 ? -18.349 12.445 7.960 1.000 0.980 158 TYR B CA 1
ATOM 6668 C C . TYR B 2 158 ? -19.226 13.152 8.985 1.000 0.980 158 TYR B C 1
ATOM 6669 O O . TYR B 2 158 ? -18.706 13.996 9.719 1.000 0.980 158 TYR B O 1
ATOM 6687 N N . LEU B 2 159 ? -20.522 12.848 9.051 1.000 0.980 159 LEU B N 1
ATOM 6688 C CA . LEU B 2 159 ? -21.385 13.452 10.056 1.000 0.980 159 LEU B CA 1
ATOM 6689 C C . LEU B 2 159 ? -21.050 12.913 11.444 1.000 0.980 159 LEU B C 1
ATOM 6690 O O . LEU B 2 159 ? -20.894 11.710 11.658 1.000 0.980 159 LEU B O 1
ATOM 6706 N N . TYR B 2 160 ? -20.988 13.825 12.408 1.000 0.970 160 TYR B N 1
ATOM 6707 C CA . TYR B 2 160 ? -20.997 13.463 13.817 1.000 0.970 160 TYR B CA 1
ATOM 6708 C C . TYR B 2 160 ? -22.432 13.217 14.282 1.000 0.970 160 TYR B C 1
ATOM 6709 O O . TYR B 2 160 ? -23.360 13.865 13.805 1.000 0.970 160 TYR B O 1
ATOM 6727 N N . SER B 2 161 ? -22.616 12.325 15.261 1.000 0.970 161 SER B N 1
ATOM 6728 C CA . SER B 2 161 ? -23.906 12.077 15.928 1.000 0.970 161 SER B CA 1
ATOM 6729 C C . SER B 2 161 ? -24.286 13.222 16.878 1.000 0.970 161 SER B C 1
ATOM 6730 O O . SER B 2 161 ? -24.428 13.040 18.085 1.000 0.970 161 SER B O 1
ATOM 6738 N N . LEU B 2 162 ? -24.398 14.419 16.316 1.000 0.980 162 LEU B N 1
ATOM 6739 C CA . LEU B 2 162 ? -24.715 15.687 16.961 1.000 0.980 162 LEU B CA 1
ATOM 6740 C C . LEU B 2 162 ? -25.979 16.281 16.321 1.000 0.980 162 LEU B C 1
ATOM 6741 O O . LEU B 2 162 ? -26.443 15.766 15.299 1.000 0.980 162 LEU B O 1
ATOM 6757 N N . PRO B 2 163 ? -26.554 17.356 16.893 1.000 0.980 163 PRO B N 1
ATOM 6758 C CA . PRO B 2 163 ? -27.618 18.092 16.225 1.000 0.980 163 PRO B CA 1
ATOM 6759 C C . PRO B 2 163 ? -27.197 18.460 14.802 1.000 0.980 163 PRO B C 1
ATOM 6760 O O . PRO B 2 163 ? -26.167 19.102 14.611 1.000 0.980 163 PRO B O 1
ATOM 6771 N N . TYR B 2 164 ? -27.993 18.057 13.812 1.000 0.980 164 TYR B N 1
ATOM 6772 C CA . TYR B 2 164 ? -27.664 18.262 12.398 1.000 0.980 164 TYR B CA 1
ATOM 6773 C C . TYR B 2 164 ? -27.461 19.746 12.056 1.000 0.980 164 TYR B C 1
ATOM 6774 O O . TYR B 2 164 ? -26.598 20.092 11.255 1.000 0.980 164 TYR B O 1
ATOM 6792 N N . GLU B 2 165 ? -28.158 20.636 12.766 1.000 0.970 165 GLU B N 1
ATOM 6793 C CA . GLU B 2 165 ? -27.970 22.086 12.675 1.000 0.970 165 GLU B CA 1
ATOM 6794 C C . GLU B 2 165 ? -26.508 22.531 12.876 1.000 0.970 165 GLU B C 1
ATOM 6795 O O . GLU B 2 165 ? -26.132 23.600 12.406 1.000 0.970 165 GLU B O 1
ATOM 6807 N N . TYR B 2 166 ? -25.668 21.750 13.570 1.000 0.970 166 TYR B N 1
ATOM 6808 C CA . TYR B 2 166 ? -24.243 22.058 13.748 1.000 0.970 166 TYR B CA 1
ATOM 6809 C C . TYR B 2 166 ? -23.435 21.850 12.467 1.000 0.970 166 TYR B C 1
ATOM 6810 O O . TYR B 2 166 ? -22.477 22.583 12.220 1.000 0.970 166 TYR B O 1
ATOM 6828 N N . TYR B 2 167 ? -23.833 20.884 11.640 1.000 0.970 167 TYR B N 1
ATOM 6829 C CA . TYR B 2 167 ? -23.291 20.735 10.298 1.000 0.970 167 TYR B CA 1
ATOM 6830 C C . TYR B 2 167 ? -23.769 21.887 9.403 1.000 0.970 167 TYR B C 1
ATOM 6831 O O . TYR B 2 167 ? -22.939 22.582 8.828 1.000 0.970 167 TYR B O 1
ATOM 6849 N N . GLU B 2 168 ? -25.075 22.175 9.372 1.000 0.970 168 GLU B N 1
ATOM 6850 C CA . GLU B 2 168 ? -25.639 23.222 8.500 1.000 0.970 168 GLU B CA 1
ATOM 6851 C C . GLU B 2 168 ? -25.141 24.635 8.825 1.000 0.970 168 GLU B C 1
ATOM 6852 O O . GLU B 2 168 ? -24.861 25.415 7.918 1.000 0.970 168 GLU B O 1
ATOM 6864 N N . LYS B 2 169 ? -25.057 24.989 10.114 1.000 0.950 169 LYS B N 1
ATOM 6865 C CA . LYS B 2 169 ? -24.723 26.357 10.542 1.000 0.950 169 LYS B CA 1
ATOM 6866 C C . LYS B 2 169 ? -23.225 26.614 10.645 1.000 0.950 169 LYS B C 1
ATOM 6867 O O . LYS B 2 169 ? -22.816 27.761 10.500 1.000 0.950 169 LYS B O 1
ATOM 6886 N N . PHE B 2 170 ? -22.428 25.589 10.946 1.000 0.930 170 PHE B N 1
ATOM 6887 C CA . PHE B 2 170 ? -21.011 25.756 11.299 1.000 0.930 170 PHE B CA 1
ATOM 6888 C C . PHE B 2 170 ? -20.063 24.845 10.512 1.000 0.930 170 PHE B C 1
ATOM 6889 O O . PHE B 2 170 ? -18.862 24.851 10.769 1.000 0.930 170 PHE B O 1
ATOM 6906 N N . GLY B 2 171 ? -20.572 24.011 9.601 1.000 0.940 171 GLY B N 1
ATOM 6907 C CA . GLY B 2 171 ? -19.743 23.070 8.848 1.000 0.940 171 GLY B CA 1
ATOM 6908 C C . GLY B 2 171 ? -19.055 22.022 9.730 1.000 0.940 171 GLY B C 1
ATOM 6909 O O . GLY B 2 171 ? -17.975 21.541 9.376 1.000 0.940 171 GLY B O 1
ATOM 6913 N N . ILE B 2 172 ? -19.633 21.675 10.892 1.000 0.960 172 ILE B N 1
ATOM 6914 C CA . ILE B 2 172 ? -19.061 20.675 11.806 1.000 0.960 172 ILE B CA 1
ATOM 6915 C C . ILE B 2 172 ? -19.238 19.280 11.212 1.000 0.960 172 ILE B C 1
ATOM 6916 O O . ILE B 2 172 ? -20.314 18.683 11.246 1.000 0.960 172 ILE B O 1
ATOM 6932 N N . ARG B 2 173 ? -18.134 18.739 10.709 1.000 0.970 173 ARG B N 1
ATOM 6933 C CA . ARG B 2 173 ? -18.025 17.382 10.179 1.000 0.970 173 ARG B CA 1
ATOM 6934 C C . ARG B 2 173 ? -16.596 16.876 10.278 1.000 0.970 173 ARG B C 1
ATOM 6935 O O . ARG B 2 173 ? -15.666 17.618 10.589 1.000 0.970 173 ARG B O 1
ATOM 6956 N N . LYS B 2 174 ? -16.408 15.602 9.971 1.000 0.980 174 LYS B N 1
ATOM 6957 C CA . LYS B 2 174 ? -15.092 15.041 9.693 1.000 0.980 174 LYS B CA 1
ATOM 6958 C C . LYS B 2 174 ? -14.557 15.606 8.374 1.000 0.980 174 LYS B C 1
ATOM 6959 O O . LYS B 2 174 ? -15.195 15.441 7.330 1.000 0.980 174 LYS B O 1
ATOM 6978 N N . TYR B 2 175 ? -13.373 16.206 8.430 1.000 0.980 175 TYR B N 1
ATOM 6979 C CA . TYR B 2 175 ? -12.613 16.616 7.248 1.000 0.980 175 TYR B CA 1
ATOM 6980 C C . TYR B 2 175 ? -11.441 15.675 6.993 1.000 0.980 175 TYR B C 1
ATOM 6981 O O . TYR B 2 175 ? -11.219 15.288 5.855 1.000 0.980 175 TYR B O 1
ATOM 6999 N N . GLY B 2 176 ? -10.742 15.246 8.049 1.000 0.980 176 GLY B N 1
ATOM 7000 C CA . GLY B 2 176 ? -9.532 14.440 7.911 1.000 0.980 176 GLY B CA 1
ATOM 7001 C C . GLY B 2 176 ? -8.325 15.245 7.432 1.000 0.980 176 GLY B C 1
ATOM 7002 O O . GLY B 2 176 ? -8.458 16.339 6.900 1.000 0.980 176 GLY B O 1
ATOM 7006 N N . PHE B 2 177 ? -7.127 14.705 7.633 1.000 0.980 177 PHE B N 1
ATOM 7007 C CA . PHE B 2 177 ? -5.867 15.346 7.249 1.000 0.980 177 PHE B CA 1
ATOM 7008 C C . PHE B 2 177 ? -4.864 14.282 6.793 1.000 0.980 177 PHE B C 1
ATOM 7009 O O . PHE B 2 177 ? -5.171 13.090 6.800 1.000 0.980 177 PHE B O 1
ATOM 7026 N N . HIS B 2 178 ? -3.662 14.717 6.401 1.000 0.980 178 HIS B N 1
ATOM 7027 C CA . HIS B 2 178 ? -2.677 13.893 5.689 1.000 0.980 178 HIS B CA 1
ATOM 7028 C C . HIS B 2 178 ? -3.224 13.325 4.366 1.000 0.980 178 HIS B C 1
ATOM 7029 O O . HIS B 2 178 ? -2.718 12.322 3.861 1.000 0.980 178 HIS B O 1
ATOM 7043 N N . GLY B 2 179 ? -4.246 13.959 3.780 1.000 0.980 179 GLY B N 1
ATOM 7044 C CA . GLY B 2 179 ? -4.907 13.492 2.566 1.000 0.980 179 GLY B CA 1
ATOM 7045 C C . GLY B 2 179 ? -3.944 13.346 1.391 1.000 0.980 179 GLY B C 1
ATOM 7046 O O . GLY B 2 179 ? -4.011 12.347 0.684 1.000 0.980 179 GLY B O 1
ATOM 7050 N N . THR B 2 180 ? -2.988 14.266 1.236 1.000 0.980 180 THR B N 1
ATOM 7051 C CA . THR B 2 180 ? -1.928 14.197 0.214 1.000 0.980 180 THR B CA 1
ATOM 7052 C C . THR B 2 180 ? -1.052 12.954 0.376 1.000 0.980 180 THR B C 1
ATOM 7053 O O . THR B 2 180 ? -0.780 12.255 -0.598 1.000 0.980 180 THR B O 1
ATOM 7064 N N . SER B 2 181 ? -0.664 12.631 1.613 1.000 0.980 181 SER B N 1
ATOM 7065 C CA . SER B 2 181 ? 0.118 11.429 1.912 1.000 0.980 181 SER B CA 1
ATOM 7066 C C . SER B 2 181 ? -0.691 10.155 1.663 1.000 0.980 181 SER B C 1
ATOM 7067 O O . SER B 2 181 ? -0.216 9.245 0.987 1.000 0.980 181 SER B O 1
ATOM 7075 N N . HIS B 2 182 ? -1.940 10.099 2.143 1.000 0.990 182 HIS B N 1
ATOM 7076 C CA . HIS B 2 182 ? -2.832 8.964 1.904 1.000 0.990 182 HIS B CA 1
ATOM 7077 C C . HIS B 2 182 ? -3.090 8.736 0.406 1.000 0.990 182 HIS B C 1
ATOM 7078 O O . HIS B 2 182 ? -3.065 7.588 -0.044 1.000 0.990 182 HIS B O 1
ATOM 7092 N N . LYS B 2 183 ? -3.277 9.808 -0.374 1.000 0.980 183 LYS B N 1
ATOM 7093 C CA . LYS B 2 183 ? -3.402 9.762 -1.838 1.000 0.980 183 LYS B CA 1
ATOM 7094 C C . LYS B 2 183 ? -2.139 9.180 -2.478 1.000 0.980 183 LYS B C 1
ATOM 7095 O O . LYS B 2 183 ? -2.237 8.169 -3.168 1.000 0.980 183 LYS B O 1
ATOM 7114 N N . TYR B 2 184 ? -0.963 9.730 -2.157 1.000 0.980 184 TYR B N 1
ATOM 7115 C CA . TYR B 2 184 ? 0.324 9.255 -2.680 1.000 0.980 184 TYR B CA 1
ATOM 7116 C C . TYR B 2 184 ? 0.519 7.752 -2.462 1.000 0.980 184 TYR B C 1
ATOM 7117 O O . TYR B 2 184 ? 0.721 6.996 -3.410 1.000 0.980 184 TYR B O 1
ATOM 7135 N N . VAL B 2 185 ? 0.433 7.292 -1.208 1.000 0.990 185 VAL B N 1
ATOM 7136 C CA . VAL B 2 185 ? 0.786 5.900 -0.900 1.000 0.990 185 VAL B CA 1
ATOM 7137 C C . VAL B 2 185 ? -0.240 4.905 -1.428 1.000 0.990 185 VAL B C 1
ATOM 7138 O O . VAL B 2 185 ? 0.114 3.760 -1.688 1.000 0.990 185 VAL B O 1
ATOM 7151 N N . THR B 2 186 ? -1.503 5.306 -1.611 1.000 0.990 186 THR B N 1
ATOM 7152 C CA . THR B 2 186 ? -2.516 4.424 -2.211 1.000 0.990 186 THR B CA 1
ATOM 7153 C C . THR B 2 186 ? -2.378 4.321 -3.727 1.000 0.990 186 THR B C 1
ATOM 7154 O O . THR B 2 186 ? -2.503 3.216 -4.257 1.000 0.990 186 THR B O 1
ATOM 7165 N N . GLU B 2 187 ? -2.036 5.413 -4.416 1.000 0.980 187 GLU B N 1
ATOM 7166 C CA . GLU B 2 187 ? -1.630 5.389 -5.830 1.000 0.980 187 GLU B CA 1
ATOM 7167 C C . GLU B 2 187 ? -0.388 4.514 -6.023 1.000 0.980 187 GLU B C 1
ATOM 7168 O O . GLU B 2 187 ? -0.402 3.579 -6.829 1.000 0.980 187 GLU B O 1
ATOM 7180 N N . ARG B 2 188 ? 0.643 4.723 -5.198 1.000 0.980 188 ARG B N 1
ATOM 7181 C CA . ARG B 2 188 ? 1.872 3.929 -5.252 1.000 0.980 188 ARG B CA 1
ATOM 7182 C C . ARG B 2 188 ? 1.637 2.451 -4.930 1.000 0.980 188 ARG B C 1
ATOM 7183 O O . ARG B 2 188 ? 2.191 1.576 -5.593 1.000 0.980 188 ARG B O 1
ATOM 7204 N N . ALA B 2 189 ? 0.771 2.140 -3.963 1.000 0.980 189 ALA B N 1
ATOM 7205 C CA . ALA B 2 189 ? 0.396 0.759 -3.659 1.000 0.980 189 ALA B CA 1
ATOM 7206 C C . ALA B 2 189 ? -0.266 0.067 -4.854 1.000 0.980 189 ALA B C 1
ATOM 7207 O O . ALA B 2 189 ? 0.008 -1.102 -5.113 1.000 0.980 189 ALA B O 1
ATOM 7214 N N . ALA B 2 190 ? -1.121 0.772 -5.594 1.000 0.970 190 ALA B N 1
ATOM 7215 C CA . ALA B 2 190 ? -1.782 0.230 -6.774 1.000 0.970 190 ALA B CA 1
ATOM 7216 C C . ALA B 2 190 ? -0.781 -0.115 -7.891 1.000 0.970 190 ALA B C 1
ATOM 7217 O O . ALA B 2 190 ? -0.864 -1.202 -8.470 1.000 0.970 190 ALA B O 1
ATOM 7224 N N . GLU B 2 191 ? 0.217 0.747 -8.123 1.000 0.950 191 GLU B N 1
ATOM 7225 C CA . GLU B 2 191 ? 1.333 0.470 -9.040 1.000 0.950 191 GLU B CA 1
ATOM 7226 C C . GLU B 2 191 ? 2.105 -0.789 -8.629 1.000 0.950 191 GLU B C 1
ATOM 7227 O O . GLU B 2 191 ? 2.294 -1.696 -9.439 1.000 0.950 191 GLU B O 1
ATOM 7239 N N . LEU B 2 192 ? 2.493 -0.882 -7.355 1.000 0.940 192 LEU B N 1
ATOM 7240 C CA . LEU B 2 192 ? 3.251 -2.015 -6.811 1.000 0.940 192 LEU B CA 1
ATOM 7241 C C . LEU B 2 192 ? 2.467 -3.329 -6.812 1.000 0.940 192 LEU B C 1
ATOM 7242 O O . LEU B 2 192 ? 3.042 -4.404 -6.976 1.000 0.940 192 LEU B O 1
ATOM 7258 N N . LEU B 2 193 ? 1.151 -3.255 -6.615 1.000 0.930 193 LEU B N 1
ATOM 7259 C CA . LEU B 2 193 ? 0.246 -4.397 -6.724 1.000 0.930 193 LEU B CA 1
ATOM 7260 C C . LEU B 2 193 ? -0.057 -4.762 -8.186 1.000 0.930 193 LEU B C 1
ATOM 7261 O O . LEU B 2 193 ? -0.661 -5.810 -8.422 1.000 0.930 193 LEU B O 1
ATOM 7277 N N . GLY B 2 194 ? 0.320 -3.917 -9.153 1.000 0.900 194 GLY B N 1
ATOM 7278 C CA . GLY B 2 194 ? 0.030 -4.104 -10.574 1.000 0.900 194 GLY B CA 1
ATOM 7279 C C . GLY B 2 194 ? -1.466 -4.063 -10.892 1.000 0.900 194 GLY B C 1
ATOM 7280 O O . GLY B 2 194 ? -1.928 -4.758 -11.798 1.000 0.900 194 GLY B O 1
ATOM 7284 N N . ARG B 2 195 ? -2.252 -3.305 -10.118 1.000 0.920 195 ARG B N 1
ATOM 7285 C CA . ARG B 2 195 ? -3.719 -3.282 -10.200 1.000 0.920 195 ARG B CA 1
ATOM 7286 C C . ARG B 2 195 ? -4.233 -1.848 -10.211 1.000 0.920 195 ARG B C 1
ATOM 7287 O O . ARG B 2 195 ? -3.684 -1.003 -9.516 1.000 0.920 195 ARG B O 1
ATOM 7308 N N . PRO B 2 196 ? -5.310 -1.551 -10.950 1.000 0.950 196 PRO B N 1
ATOM 7309 C CA . PRO B 2 196 ? -5.868 -0.211 -10.955 1.000 0.950 196 PRO B CA 1
ATOM 7310 C C . PRO B 2 196 ? -6.536 0.092 -9.606 1.000 0.950 196 PRO B C 1
ATOM 7311 O O . PRO B 2 196 ? -7.219 -0.758 -9.033 1.000 0.950 196 PRO B O 1
ATOM 7322 N N . LEU B 2 197 ? -6.396 1.335 -9.134 1.000 0.960 197 LEU B N 1
ATOM 7323 C CA . LEU B 2 197 ? -6.981 1.826 -7.875 1.000 0.960 197 LEU B CA 1
ATOM 7324 C C . LEU B 2 197 ? -8.474 1.518 -7.729 1.000 0.960 197 LEU B C 1
ATOM 7325 O O . LEU B 2 197 ? -8.928 1.173 -6.641 1.000 0.960 197 LEU B O 1
ATOM 7341 N N . LYS B 2 198 ? -9.228 1.598 -8.832 1.000 0.950 198 LYS B N 1
ATOM 7342 C CA . LYS B 2 198 ? -10.672 1.324 -8.865 1.000 0.950 198 LYS B CA 1
ATOM 7343 C C . LYS B 2 198 ? -11.062 -0.088 -8.391 1.000 0.950 198 LYS B C 1
ATOM 7344 O O . LYS B 2 198 ? -12.195 -0.269 -7.962 1.000 0.950 198 LYS B O 1
ATOM 7363 N N . ASP B 2 199 ? -10.142 -1.056 -8.429 1.000 0.930 199 ASP B N 1
ATOM 7364 C CA . ASP B 2 199 ? -10.405 -2.462 -8.082 1.000 0.930 199 ASP B CA 1
ATOM 7365 C C . ASP B 2 199 ? -9.881 -2.840 -6.678 1.000 0.930 199 ASP B C 1
ATOM 7366 O O . ASP B 2 199 ? -9.888 -4.024 -6.300 1.000 0.930 199 ASP B O 1
ATOM 7375 N N . LEU B 2 200 ? -9.360 -1.858 -5.931 1.000 0.970 200 LEU B N 1
ATOM 7376 C CA . LEU B 2 200 ? -8.632 -2.046 -4.678 1.000 0.970 200 LEU B CA 1
ATOM 7377 C C . LEU B 2 200 ? -9.358 -1.423 -3.480 1.000 0.970 200 LEU B C 1
ATOM 7378 O O . LEU B 2 200 ? -9.882 -0.311 -3.548 1.000 0.970 200 LEU B O 1
ATOM 7394 N N . ARG B 2 201 ? -9.317 -2.143 -2.356 1.000 0.980 201 ARG B N 1
ATOM 7395 C CA . ARG B 2 201 ? -9.681 -1.665 -1.017 1.000 0.980 201 ARG B CA 1
ATOM 7396 C C . ARG B 2 201 ? -8.415 -1.596 -0.177 1.000 0.980 201 ARG B C 1
ATOM 7397 O O . ARG B 2 201 ? -7.821 -2.625 0.140 1.000 0.980 201 ARG B O 1
ATOM 7418 N N . LEU B 2 202 ? -7.967 -0.398 0.150 1.000 0.990 202 LEU B N 1
ATOM 7419 C CA . LEU B 2 202 ? -6.680 -0.145 0.782 1.000 0.990 202 LEU B CA 1
ATOM 7420 C C . LEU B 2 202 ? -6.890 0.527 2.134 1.000 0.990 202 LEU B C 1
ATOM 7421 O O . LEU B 2 202 ? -7.723 1.420 2.277 1.000 0.990 202 LEU B O 1
ATOM 7437 N N . ILE B 2 203 ? -6.103 0.120 3.125 1.000 0.990 203 ILE B N 1
ATOM 7438 C CA . ILE B 2 203 ? -6.007 0.825 4.403 1.000 0.990 203 ILE B CA 1
ATOM 7439 C C . ILE B 2 203 ? -4.633 1.479 4.461 1.000 0.990 203 ILE B C 1
ATOM 7440 O O . ILE B 2 203 ? -3.615 0.791 4.448 1.000 0.990 203 ILE B O 1
ATOM 7456 N N . SER B 2 204 ? -4.601 2.807 4.518 1.000 0.990 204 SER B N 1
ATOM 7457 C CA . SER B 2 204 ? -3.363 3.580 4.609 1.000 0.990 204 SER B CA 1
ATOM 7458 C C . SER B 2 204 ? -3.150 4.061 6.039 1.000 0.990 204 SER B C 1
ATOM 7459 O O . SER B 2 204 ? -3.984 4.783 6.577 1.000 0.990 204 SER B O 1
ATOM 7467 N N . CYS B 2 205 ? -2.041 3.667 6.657 1.000 0.990 205 CYS B N 1
ATOM 7468 C CA . CYS B 2 205 ? -1.632 4.037 8.006 1.000 0.990 205 CYS B CA 1
ATOM 7469 C C . CYS B 2 205 ? -0.470 5.038 7.932 1.000 0.990 205 CYS B C 1
ATOM 7470 O O . CYS B 2 205 ? 0.699 4.646 7.882 1.000 0.990 205 CYS B O 1
ATOM 7478 N N . HIS B 2 206 ? -0.793 6.332 7.952 1.000 0.990 206 HIS B N 1
ATOM 7479 C CA . HIS B 2 206 ? 0.190 7.403 8.091 1.000 0.990 206 HIS B CA 1
ATOM 7480 C C . HIS B 2 206 ? 0.546 7.540 9.566 1.000 0.990 206 HIS B C 1
ATOM 7481 O O . HIS B 2 206 ? -0.208 8.118 10.349 1.000 0.990 206 HIS B O 1
ATOM 7495 N N . LEU B 2 207 ? 1.679 6.969 9.965 1.000 0.990 207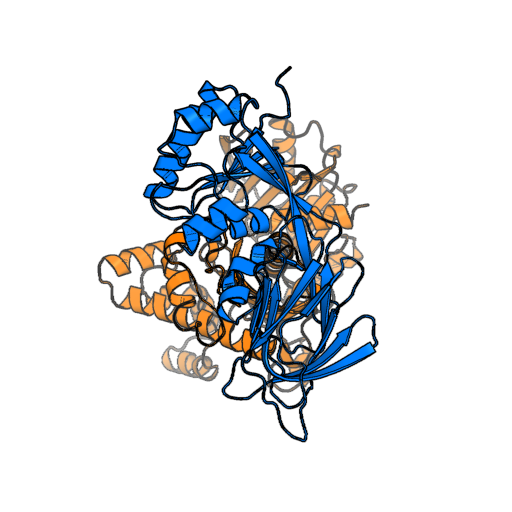 LEU B N 1
ATOM 7496 C CA . LEU B 2 207 ? 2.106 6.935 11.357 1.000 0.990 207 LEU B CA 1
ATOM 7497 C C . LEU B 2 207 ? 3.343 7.817 11.525 1.000 0.990 207 LEU B C 1
ATOM 7498 O O . LEU B 2 207 ? 4.438 7.449 11.109 1.000 0.990 207 LEU B O 1
ATOM 7514 N N . GLY B 2 208 ? 3.178 8.972 12.159 1.000 0.960 208 GLY B N 1
ATOM 7515 C CA . GLY B 2 208 ? 4.258 9.872 12.557 1.000 0.960 208 GLY B CA 1
ATOM 7516 C C . GLY B 2 208 ? 3.968 10.494 13.923 1.000 0.960 208 GLY B C 1
ATOM 7517 O O . GLY B 2 208 ? 3.195 9.952 14.712 1.000 0.960 208 GLY B O 1
ATOM 7521 N N . ASN B 2 209 ? 4.559 11.659 14.206 1.000 0.920 209 ASN B N 1
ATOM 7522 C CA . ASN B 2 209 ? 4.238 12.408 15.429 1.000 0.920 209 ASN B CA 1
ATOM 7523 C C . ASN B 2 209 ? 2.763 12.870 15.436 1.000 0.920 209 ASN B C 1
ATOM 7524 O O . ASN B 2 209 ? 2.099 12.848 16.471 1.000 0.920 209 ASN B O 1
ATOM 7535 N N . GLY B 2 210 ? 2.240 13.227 14.256 1.000 0.960 210 GLY B N 1
ATOM 7536 C CA . GLY B 2 210 ? 0.815 13.151 13.938 1.000 0.960 210 GLY B CA 1
ATOM 7537 C C . GLY B 2 210 ? 0.531 11.841 13.203 1.000 0.960 210 GLY B C 1
ATOM 7538 O O . GLY B 2 210 ? 1.343 11.414 12.385 1.000 0.960 210 GLY B O 1
ATOM 7542 N N . ALA B 2 211 ? -0.599 11.197 13.493 1.000 0.980 211 ALA B N 1
ATOM 7543 C CA . ALA B 2 211 ? -0.941 9.919 12.880 1.000 0.980 211 ALA B CA 1
ATOM 7544 C C . ALA B 2 211 ? -2.411 9.861 12.467 1.000 0.980 211 ALA B C 1
ATOM 7545 O O . ALA B 2 211 ? -3.294 10.304 13.203 1.000 0.980 211 ALA B O 1
ATOM 7552 N N . SER B 2 212 ? -2.671 9.293 11.296 1.000 0.990 212 SER B N 1
ATOM 7553 C CA . SER B 2 212 ? -4.016 9.048 10.788 1.000 0.990 212 SER B CA 1
ATOM 7554 C C . SER B 2 212 ? -4.072 7.764 9.980 1.000 0.990 212 SER B C 1
ATOM 7555 O O . SER B 2 212 ? -3.073 7.268 9.457 1.000 0.990 212 SER B O 1
ATOM 7563 N N . ILE B 2 213 ? -5.271 7.210 9.891 1.000 0.990 213 ILE B N 1
ATOM 7564 C CA . ILE B 2 213 ? -5.551 6.017 9.109 1.000 0.990 213 ILE B CA 1
ATOM 7565 C C . ILE B 2 213 ? -6.688 6.360 8.165 1.000 0.990 213 ILE B C 1
ATOM 7566 O O . ILE B 2 213 ? -7.665 6.956 8.606 1.000 0.990 213 ILE B O 1
ATOM 7582 N N . ALA B 2 214 ? -6.580 5.968 6.902 1.000 0.990 214 ALA B N 1
ATOM 7583 C CA . ALA B 2 214 ? -7.614 6.174 5.899 1.000 0.990 214 ALA B CA 1
ATOM 7584 C C . ALA B 2 214 ? -8.079 4.839 5.312 1.000 0.990 214 ALA B C 1
ATOM 7585 O O . ALA B 2 214 ? -7.261 3.968 5.004 1.000 0.990 214 ALA B O 1
ATOM 7592 N N . ALA B 2 215 ? -9.392 4.710 5.134 1.000 0.990 215 ALA B N 1
ATOM 7593 C CA . ALA B 2 215 ? -10.020 3.668 4.336 1.000 0.990 215 ALA B CA 1
ATOM 7594 C C . ALA B 2 215 ? -10.205 4.197 2.911 1.000 0.990 215 ALA B C 1
ATOM 7595 O O . ALA B 2 215 ? -10.920 5.184 2.706 1.000 0.990 215 ALA B O 1
ATOM 7602 N N . VAL B 2 216 ? -9.549 3.567 1.940 1.000 0.990 216 VAL B N 1
ATOM 7603 C CA . VAL B 2 216 ? -9.574 3.978 0.535 1.000 0.990 216 VAL B CA 1
ATOM 7604 C C . VAL B 2 216 ? -10.143 2.850 -0.314 1.000 0.990 216 VAL B C 1
ATOM 7605 O O . VAL B 2 216 ? -9.505 1.820 -0.504 1.000 0.990 216 VAL B O 1
ATOM 7618 N N . GLU B 2 217 ? -11.342 3.052 -0.846 1.000 0.980 217 GLU B N 1
ATOM 7619 C CA . GLU B 2 217 ? -12.058 2.084 -1.674 1.000 0.980 217 GLU B CA 1
ATOM 7620 C C . GLU B 2 217 ? -12.209 2.631 -3.090 1.000 0.980 217 GLU B C 1
ATOM 7621 O O . GLU B 2 217 ? -12.718 3.733 -3.299 1.000 0.980 217 GLU B O 1
ATOM 7633 N N . GLY B 2 218 ? -11.727 1.883 -4.083 1.000 0.970 218 GLY B N 1
ATOM 7634 C CA . GLY B 2 218 ? -11.812 2.301 -5.480 1.000 0.970 218 GLY B CA 1
ATOM 7635 C C . GLY B 2 218 ? -11.087 3.625 -5.765 1.000 0.970 218 GLY B C 1
ATOM 7636 O O . GLY B 2 218 ? -11.508 4.384 -6.637 1.000 0.970 218 GLY B O 1
ATOM 7640 N N . GLY B 2 219 ? -10.041 3.934 -4.991 1.000 0.970 219 GLY B N 1
ATOM 7641 C CA . GLY B 2 219 ? -9.300 5.199 -5.038 1.000 0.970 219 GLY B CA 1
ATOM 7642 C C . GLY B 2 219 ? -9.978 6.395 -4.365 1.000 0.970 219 GLY B C 1
ATOM 7643 O O . GLY B 2 219 ? -9.466 7.507 -4.456 1.000 0.970 219 GLY B O 1
ATOM 7647 N N . LYS B 2 220 ? -11.099 6.186 -3.670 1.000 0.980 220 LYS B N 1
ATOM 7648 C CA . LYS B 2 220 ? -11.805 7.223 -2.911 1.000 0.980 220 LYS B CA 1
ATOM 7649 C C . LYS B 2 220 ? -11.633 6.997 -1.418 1.000 0.980 220 LYS B C 1
ATOM 7650 O O . LYS B 2 220 ? -11.781 5.874 -0.943 1.000 0.980 220 LYS B O 1
ATOM 7669 N N . SER B 2 221 ? -11.351 8.054 -0.664 1.000 0.990 221 SER B N 1
ATOM 7670 C CA . SER B 2 221 ? -11.360 7.989 0.795 1.000 0.990 221 SER B CA 1
ATOM 7671 C C . SER B 2 221 ? -12.803 7.908 1.285 1.000 0.990 221 SER B C 1
ATOM 7672 O O . SER B 2 221 ? -13.560 8.865 1.171 1.000 0.990 221 SER B O 1
ATOM 7680 N N . ILE B 2 222 ? -13.191 6.763 1.843 1.000 0.990 222 ILE B N 1
ATOM 7681 C CA . ILE B 2 222 ? -14.546 6.557 2.377 1.000 0.990 222 ILE B CA 1
ATOM 7682 C C . ILE B 2 222 ? -14.630 6.805 3.886 1.000 0.990 222 ILE B C 1
ATOM 7683 O O . ILE B 2 222 ? -15.726 6.976 4.423 1.000 0.990 222 ILE B O 1
ATOM 7699 N N . ASP B 2 223 ? -13.485 6.800 4.570 1.000 0.990 223 ASP B N 1
ATOM 7700 C CA . ASP B 2 223 ? -13.344 7.152 5.981 1.000 0.990 223 ASP B CA 1
ATOM 7701 C C . ASP B 2 223 ? -11.880 7.506 6.306 1.000 0.990 223 ASP B C 1
ATOM 7702 O O . ASP B 2 223 ? -10.949 7.104 5.598 1.000 0.990 223 ASP B O 1
ATOM 7711 N N . THR B 2 224 ? -11.674 8.244 7.393 1.000 0.990 224 THR B N 1
ATOM 7712 C CA . THR B 2 224 ? -10.366 8.582 7.958 1.000 0.990 224 THR B CA 1
ATOM 7713 C C . THR B 2 224 ? -10.465 8.807 9.466 1.000 0.990 224 THR B C 1
ATOM 7714 O O . THR B 2 224 ? -11.523 9.152 9.999 1.000 0.990 224 THR B O 1
ATOM 7725 N N . SER B 2 225 ? -9.378 8.545 10.190 1.000 0.990 225 SER B N 1
ATOM 7726 C CA . SER B 2 225 ? -9.401 8.529 11.654 1.000 0.990 225 SER B CA 1
ATOM 7727 C C . SER B 2 225 ? -9.425 9.936 12.243 1.000 0.990 225 SER B C 1
ATOM 7728 O O . SER B 2 225 ? -9.971 10.140 13.326 1.000 0.990 225 SER B O 1
ATOM 7736 N N . MET B 2 226 ? -8.808 10.901 11.553 1.000 0.980 226 MET B N 1
ATOM 7737 C CA . MET B 2 226 ? -8.846 12.303 11.964 1.000 0.980 226 MET B CA 1
ATOM 7738 C C . MET B 2 226 ? -10.213 12.927 11.683 1.000 0.980 226 MET B C 1
ATOM 7739 O O . MET B 2 226 ? -10.945 12.495 10.800 1.000 0.980 226 MET B O 1
ATOM 7753 N N . GLY B 2 227 ? -10.557 13.935 12.482 1.000 0.980 227 GLY B N 1
ATOM 7754 C CA . GLY B 2 227 ? -11.906 14.472 12.598 1.000 0.980 227 GLY B CA 1
ATOM 7755 C C . GLY B 2 227 ? -12.107 15.814 11.903 1.000 0.980 227 GLY B C 1
ATOM 7756 O O . GLY B 2 227 ? -11.534 16.096 10.853 1.000 0.980 227 GLY B O 1
ATOM 7760 N N . PHE B 2 228 ? -12.905 16.659 12.554 1.000 0.970 228 PHE B N 1
ATOM 7761 C CA . PHE B 2 228 ? -12.933 18.106 12.360 1.000 0.970 228 PHE B CA 1
ATOM 7762 C C . PHE B 2 228 ? -11.547 18.715 12.600 1.000 0.970 228 PHE B C 1
ATOM 7763 O O . PHE B 2 228 ? -11.135 19.640 11.916 1.000 0.970 228 PHE B O 1
ATOM 7780 N N . THR B 2 229 ? -10.794 18.145 13.546 1.000 0.950 229 THR B N 1
ATOM 7781 C CA . THR B 2 229 ? -9.415 18.539 13.838 1.000 0.950 229 THR B CA 1
ATOM 7782 C C . THR B 2 229 ? -8.463 17.338 13.798 1.000 0.950 229 THR B C 1
ATOM 7783 O O . THR B 2 229 ? -8.903 16.183 13.907 1.000 0.950 229 THR B O 1
ATOM 7794 N N . PRO B 2 230 ? -7.141 17.588 13.735 1.000 0.960 230 PRO B N 1
ATOM 7795 C CA . PRO B 2 230 ? -6.118 16.546 13.829 1.000 0.960 230 PRO B CA 1
ATOM 7796 C C . PRO B 2 230 ? -5.984 15.891 15.216 1.000 0.960 230 PRO B C 1
ATOM 7797 O O . PRO B 2 230 ? -5.055 15.112 15.423 1.000 0.960 230 PRO B O 1
ATOM 7808 N N . LEU B 2 231 ? -6.828 16.247 16.195 1.000 0.970 231 LEU B N 1
ATOM 7809 C CA . LEU B 2 231 ? -6.807 15.659 17.540 1.000 0.970 231 LEU B CA 1
ATOM 7810 C C . LEU B 2 231 ? -7.505 14.296 17.587 1.000 0.970 231 LEU B C 1
ATOM 7811 O O . LEU B 2 231 ? -7.092 13.427 18.350 1.000 0.970 231 LEU B O 1
ATOM 7827 N N . ALA B 2 232 ? -8.560 14.119 16.792 1.000 0.980 232 ALA B N 1
ATOM 7828 C CA . ALA B 2 232 ? -9.322 12.878 16.754 1.000 0.980 232 ALA B CA 1
ATOM 7829 C C . ALA B 2 232 ? -8.532 11.745 16.079 1.000 0.980 232 ALA B C 1
ATOM 7830 O O . ALA B 2 232 ? -7.620 11.978 15.284 1.000 0.980 232 ALA B O 1
ATOM 7837 N N . GLY B 2 233 ? -8.918 10.508 16.380 1.000 0.980 233 GLY B N 1
ATOM 7838 C CA . GLY B 2 233 ? -8.350 9.316 15.768 1.000 0.980 233 GLY B CA 1
ATOM 7839 C C . GLY B 2 233 ? -7.589 8.443 16.755 1.000 0.980 233 GLY B C 1
ATOM 7840 O O . GLY B 2 233 ? -8.106 8.059 17.808 1.000 0.980 233 GLY B O 1
ATOM 7844 N N . VAL B 2 234 ? -6.370 8.084 16.370 1.000 0.980 234 VAL B N 1
ATOM 7845 C CA . VAL B 2 234 ? -5.429 7.298 17.174 1.000 0.980 234 VAL B CA 1
ATOM 7846 C C . VAL B 2 234 ? -4.694 8.173 18.186 1.000 0.980 234 VAL B C 1
ATOM 7847 O O . VAL B 2 234 ? -4.632 9.393 18.041 1.000 0.980 234 VAL B O 1
ATOM 7860 N N . ALA B 2 235 ? -4.103 7.544 19.202 1.000 0.980 235 ALA B N 1
ATOM 7861 C CA . ALA B 2 235 ? -3.092 8.217 20.011 1.000 0.980 235 ALA B CA 1
ATOM 7862 C C . ALA B 2 235 ? -1.903 8.616 19.120 1.000 0.980 235 ALA B C 1
ATOM 7863 O O . ALA B 2 235 ? -1.596 7.923 18.151 1.000 0.980 235 ALA B O 1
ATOM 7870 N N . MET B 2 236 ? -1.245 9.728 19.440 1.000 0.980 236 MET B N 1
ATOM 7871 C CA . MET B 2 236 ? -0.110 10.254 18.666 1.000 0.980 236 MET B CA 1
ATOM 7872 C C . MET B 2 236 ? 1.041 10.618 19.612 1.000 0.980 236 MET B C 1
ATOM 7873 O O . MET B 2 236 ? 1.007 10.220 20.775 1.000 0.980 236 MET B O 1
ATOM 7887 N N . GLY B 2 237 ? 2.048 11.379 19.173 1.000 0.970 237 GLY B N 1
ATOM 7888 C CA . GLY B 2 237 ? 3.175 11.726 20.049 1.000 0.970 237 GLY B CA 1
ATOM 7889 C C . GLY B 2 237 ? 2.757 12.540 21.278 1.000 0.970 237 GLY B C 1
ATOM 7890 O O . GLY B 2 237 ? 3.064 12.157 22.404 1.000 0.970 237 GLY B O 1
ATOM 7894 N N . THR B 2 238 ? 1.999 13.623 21.078 1.000 0.980 238 THR B N 1
ATOM 7895 C CA . THR B 2 238 ? 1.477 14.473 22.172 1.000 0.980 238 THR B CA 1
ATOM 7896 C C . THR B 2 238 ? -0.046 14.592 22.207 1.000 0.980 238 THR B C 1
ATOM 7897 O O . THR B 2 238 ? -0.595 15.211 23.123 1.000 0.980 238 THR B O 1
ATOM 7908 N N . ARG B 2 239 ? -0.738 14.035 21.202 1.000 0.980 239 ARG B N 1
ATOM 7909 C CA . ARG B 2 239 ? -2.196 14.132 21.055 1.000 0.980 239 ARG B CA 1
ATOM 7910 C C . ARG B 2 239 ? -2.897 12.912 21.633 1.000 0.980 239 ARG B C 1
ATOM 7911 O O . ARG B 2 239 ? -2.459 11.783 21.411 1.000 0.980 239 ARG B O 1
ATOM 7932 N N . SER B 2 240 ? -4.005 13.140 22.336 1.000 0.980 240 SER B N 1
ATOM 7933 C CA . SER B 2 240 ? -4.779 12.073 22.983 1.000 0.980 240 SER B CA 1
ATOM 7934 C C . SER B 2 240 ? -5.386 11.068 22.001 1.000 0.980 240 SER B C 1
ATOM 7935 O O . SER B 2 240 ? -5.555 9.906 22.365 1.000 0.980 240 SER B O 1
ATOM 7943 N N . GLY B 2 241 ? -5.724 11.494 20.779 1.000 0.980 241 GLY B N 1
ATOM 7944 C CA . GLY B 2 241 ? -6.659 10.743 19.944 1.000 0.980 241 GLY B CA 1
ATOM 7945 C C . GLY B 2 241 ? -8.075 10.811 20.517 1.000 0.980 241 GLY B C 1
ATOM 7946 O O . GLY B 2 241 ? -8.398 11.695 21.320 1.000 0.980 241 GLY B O 1
ATOM 7950 N N . ASN B 2 242 ? -8.910 9.841 20.148 1.000 0.980 242 ASN B N 1
ATOM 7951 C CA . ASN B 2 242 ? -10.262 9.722 20.690 1.000 0.980 242 ASN B CA 1
ATOM 7952 C C . ASN B 2 242 ? -10.254 9.360 22.183 1.000 0.980 242 ASN B C 1
ATOM 7953 O O . ASN B 2 242 ? -9.639 8.375 22.599 1.000 0.980 242 ASN B O 1
ATOM 7964 N N . ILE B 2 243 ? -11.022 10.122 22.958 1.000 0.980 243 ILE B N 1
ATOM 7965 C CA . ILE B 2 243 ? -11.312 9.902 24.377 1.000 0.980 243 ILE B CA 1
ATOM 7966 C C . ILE B 2 243 ? -12.814 10.111 24.624 1.000 0.980 243 ILE B C 1
ATOM 7967 O O . ILE B 2 243 ? -13.512 10.628 23.752 1.000 0.980 243 ILE B O 1
ATOM 7983 N N . ASP B 2 244 ? -13.315 9.720 25.796 1.000 0.980 244 ASP B N 1
ATOM 7984 C CA . ASP B 2 244 ? -14.695 10.021 26.194 1.000 0.980 244 ASP B CA 1
ATOM 7985 C C . ASP B 2 244 ? -14.877 11.552 26.328 1.000 0.980 244 ASP B C 1
ATOM 7986 O O . ASP B 2 244 ? -14.145 12.177 27.102 1.000 0.980 244 ASP B O 1
ATOM 7995 N N . PRO B 2 245 ? -15.811 12.184 25.590 1.000 0.960 245 PRO B N 1
ATOM 7996 C CA . PRO B 2 245 ? -16.019 13.631 25.646 1.000 0.960 245 PRO B CA 1
ATOM 7997 C C . PRO B 2 245 ? -16.444 14.129 27.036 1.000 0.960 245 PRO B C 1
ATOM 7998 O O . PRO B 2 245 ? -16.164 15.282 27.367 1.000 0.960 245 PRO B O 1
ATOM 8009 N N . ALA B 2 246 ? -17.046 13.282 27.881 1.000 0.970 246 ALA B N 1
ATOM 8010 C CA . ALA B 2 246 ? -17.387 13.629 29.262 1.000 0.970 246 ALA B CA 1
ATOM 8011 C C . ALA B 2 246 ? -16.145 13.881 30.138 1.000 0.970 246 ALA B C 1
ATOM 80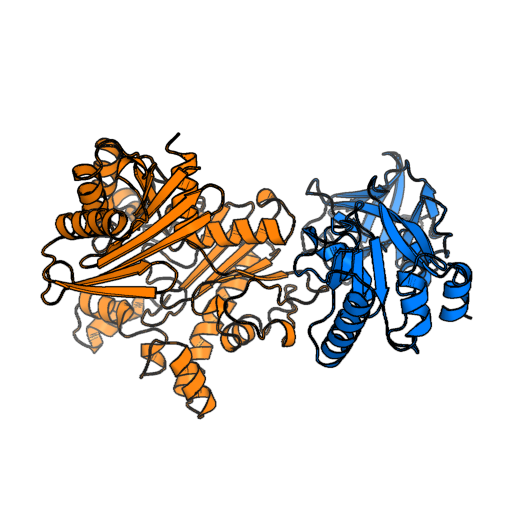12 O O . ALA B 2 246 ? -16.244 14.532 31.181 1.000 0.970 246 ALA B O 1
ATOM 8019 N N . LEU B 2 247 ? -14.960 13.429 29.704 1.000 0.970 247 LEU B N 1
ATOM 8020 C CA . LEU B 2 247 ? -13.705 13.723 30.394 1.000 0.970 247 LEU B CA 1
ATOM 8021 C C . LEU B 2 247 ? -13.356 15.206 30.353 1.000 0.970 247 LEU B C 1
ATOM 8022 O O . LEU B 2 247 ? -12.722 15.684 31.284 1.000 0.970 247 LEU B O 1
ATOM 8038 N N . ILE B 2 248 ? -13.764 15.945 29.320 1.000 0.970 248 ILE B N 1
ATOM 8039 C CA . ILE B 2 248 ? -13.413 17.363 29.185 1.000 0.970 248 ILE B CA 1
ATOM 8040 C C . ILE B 2 248 ? -13.957 18.180 30.373 1.000 0.970 248 ILE B C 1
ATOM 8041 O O . ILE B 2 248 ? -13.140 18.713 31.125 1.000 0.970 248 ILE B O 1
ATOM 8057 N N . PRO B 2 249 ? -15.282 18.246 30.628 1.000 0.970 249 PRO B N 1
ATOM 8058 C CA . PRO B 2 249 ? -15.808 18.990 31.773 1.000 0.970 249 PRO B CA 1
ATOM 8059 C C . PRO B 2 249 ? -15.371 18.396 33.118 1.000 0.970 249 PRO B C 1
ATOM 8060 O O . PRO B 2 249 ? -15.119 19.154 34.051 1.000 0.970 249 PRO B O 1
ATOM 8071 N N . TYR B 2 250 ? -15.221 17.067 33.225 1.000 0.980 250 TYR B N 1
ATOM 8072 C CA . TYR B 2 250 ? -14.729 16.427 34.449 1.000 0.980 250 TYR B CA 1
ATOM 8073 C C . TYR B 2 250 ? -13.301 16.876 34.794 1.000 0.980 250 TYR B C 1
ATOM 8074 O O . TYR B 2 250 ? -13.011 17.190 35.947 1.000 0.980 250 TYR B O 1
ATOM 8092 N N . ILE B 2 251 ? -12.409 16.958 33.799 1.000 0.980 251 ILE B N 1
ATOM 8093 C CA . ILE B 2 251 ? -11.051 17.485 33.977 1.000 0.980 251 ILE B CA 1
ATOM 8094 C C . ILE B 2 251 ? -11.115 18.960 34.367 1.000 0.980 251 ILE B C 1
ATOM 8095 O O . ILE B 2 251 ? -10.485 19.323 35.354 1.000 0.980 251 ILE B O 1
ATOM 8111 N N . MET B 2 252 ? -11.894 19.784 33.658 1.000 0.980 252 MET B N 1
ATOM 8112 C CA . MET B 2 252 ? -12.050 21.210 33.984 1.000 0.980 252 MET B CA 1
ATOM 8113 C C . MET B 2 252 ? -12.469 21.415 35.447 1.000 0.980 252 MET B C 1
ATOM 8114 O O . MET B 2 252 ? -11.868 22.220 36.152 1.000 0.980 252 MET B O 1
ATOM 8128 N N . GLU B 2 253 ? -13.450 20.649 35.935 1.000 0.980 253 GLU B N 1
ATOM 8129 C CA . GLU B 2 253 ? -13.900 20.712 37.330 1.000 0.980 253 GLU B CA 1
ATOM 8130 C C . GLU B 2 253 ? -12.796 20.292 38.315 1.000 0.980 253 GLU B C 1
ATOM 8131 O O . GLU B 2 253 ? -12.582 20.962 39.326 1.000 0.980 253 GLU B O 1
ATOM 8143 N N . LYS B 2 254 ? -12.080 19.190 38.043 1.000 0.980 254 LYS B N 1
ATOM 8144 C CA . LYS B 2 254 ? -11.052 18.665 38.959 1.000 0.980 254 LYS B CA 1
ATOM 8145 C C . LYS B 2 254 ? -9.747 19.464 38.957 1.000 0.980 254 LYS B C 1
ATOM 8146 O O . LYS B 2 254 ? -9.043 19.422 39.963 1.000 0.980 254 LYS B O 1
ATOM 8165 N N . THR B 2 255 ? -9.408 20.167 37.876 1.000 0.980 255 THR B N 1
ATOM 8166 C CA . THR B 2 255 ? -8.150 20.931 37.756 1.000 0.980 255 THR B CA 1
ATOM 8167 C C . THR B 2 255 ? -8.340 22.444 37.817 1.000 0.980 255 THR B C 1
ATOM 8168 O O . THR B 2 255 ? -7.359 23.167 37.978 1.000 0.980 255 THR B O 1
ATOM 8179 N N . GLY B 2 256 ? -9.575 22.931 37.679 1.000 0.980 256 GLY B N 1
ATOM 8180 C CA . GLY B 2 256 ? -9.870 24.354 37.517 1.000 0.980 256 GLY B CA 1
ATOM 8181 C C . GLY B 2 256 ? -9.447 24.924 36.157 1.000 0.980 256 GLY B C 1
ATOM 8182 O O . GLY B 2 256 ? -9.448 26.141 36.000 1.000 0.980 256 GLY B O 1
ATOM 8186 N N . GLN B 2 257 ? -9.065 24.077 35.192 1.000 0.970 257 GLN B N 1
ATOM 8187 C CA . GLN B 2 257 ? -8.641 24.511 33.860 1.000 0.970 257 GLN B CA 1
ATOM 8188 C C . GLN B 2 257 ? -9.816 25.007 33.016 1.000 0.970 257 GLN B C 1
ATOM 8189 O O . GLN B 2 257 ? -10.924 24.467 33.052 1.000 0.970 257 GLN B O 1
ATOM 8203 N N . THR B 2 258 ? -9.533 26.002 32.185 1.000 0.980 258 THR B N 1
ATOM 8204 C CA . THR B 2 258 ? -10.427 26.451 31.117 1.000 0.980 258 THR B CA 1
ATOM 8205 C C . THR B 2 258 ? -10.534 25.412 29.998 1.000 0.980 258 THR B C 1
ATOM 8206 O O . THR B 2 258 ? -9.701 24.508 29.872 1.000 0.980 258 THR B O 1
ATOM 8217 N N . ALA B 2 259 ? -11.554 25.559 29.145 1.000 0.960 259 ALA B N 1
ATOM 8218 C CA . ALA B 2 259 ? -11.734 24.695 27.980 1.000 0.960 259 ALA B CA 1
ATOM 8219 C C . ALA B 2 259 ? -10.486 24.702 27.078 1.000 0.960 259 ALA B C 1
ATOM 8220 O O . ALA B 2 259 ? -10.014 23.633 26.693 1.000 0.960 259 ALA B O 1
ATOM 8227 N N . ASP B 2 260 ? -9.903 25.880 26.829 1.000 0.960 260 ASP B N 1
ATOM 8228 C CA . ASP B 2 260 ? -8.683 26.035 26.029 1.000 0.960 260 ASP B CA 1
ATOM 8229 C C . ASP B 2 260 ? -7.470 25.344 26.667 1.000 0.960 260 ASP B C 1
ATOM 8230 O O . ASP B 2 260 ? -6.693 24.680 25.981 1.000 0.960 260 ASP B O 1
ATOM 8239 N N . GLU B 2 261 ? -7.310 25.425 27.989 1.000 0.970 261 GLU B N 1
ATOM 8240 C CA . GLU B 2 261 ? -6.210 24.760 28.699 1.000 0.970 261 GLU B CA 1
ATOM 8241 C C . GLU B 2 261 ? -6.338 23.228 28.697 1.000 0.970 261 GLU B C 1
ATOM 8242 O O . GLU B 2 261 ? -5.331 22.522 28.536 1.000 0.970 261 GLU B O 1
ATOM 8254 N N . VAL B 2 262 ? -7.558 22.692 28.833 1.000 0.980 262 VAL B N 1
ATOM 8255 C CA . VAL B 2 262 ? -7.812 21.250 28.684 1.000 0.980 262 VAL B CA 1
ATOM 8256 C C . VAL B 2 262 ? -7.541 20.814 27.245 1.000 0.980 262 VAL B C 1
ATOM 8257 O O . VAL B 2 262 ? -6.833 19.828 27.036 1.000 0.980 262 VAL B O 1
ATOM 8270 N N . LEU B 2 263 ? -7.990 21.575 26.242 1.000 0.960 263 LEU B N 1
ATOM 8271 C CA . LEU B 2 263 ? -7.708 21.290 24.830 1.000 0.960 263 LEU B CA 1
ATOM 8272 C C . LEU B 2 263 ? -6.205 21.326 24.523 1.000 0.960 263 LEU B C 1
ATOM 8273 O O . LEU B 2 263 ? -5.693 20.488 23.774 1.000 0.960 263 LEU B O 1
ATOM 8289 N N . ASN B 2 264 ? -5.479 22.262 25.136 1.000 0.970 264 ASN B N 1
ATOM 8290 C CA . ASN B 2 264 ? -4.026 22.345 25.052 1.000 0.970 264 ASN B CA 1
ATOM 8291 C C . ASN B 2 264 ? -3.364 21.111 25.691 1.000 0.970 264 ASN B C 1
ATOM 8292 O O . ASN B 2 264 ? -2.408 20.567 25.141 1.000 0.970 264 ASN B O 1
ATOM 8303 N N . THR B 2 265 ? -3.906 20.594 26.799 1.000 0.980 265 THR B N 1
ATOM 8304 C CA . THR B 2 265 ? -3.456 19.333 27.420 1.000 0.980 265 THR B CA 1
ATOM 8305 C C . THR B 2 265 ? -3.675 18.142 26.482 1.000 0.980 265 THR B C 1
ATOM 8306 O O . THR B 2 265 ? -2.752 17.347 26.272 1.000 0.980 265 THR B O 1
ATOM 8317 N N . LEU B 2 266 ? -4.845 18.060 25.841 1.000 0.980 266 LEU B N 1
ATOM 8318 C CA . LEU B 2 266 ? -5.167 17.014 24.865 1.000 0.980 266 LEU B CA 1
ATOM 8319 C C . LEU B 2 266 ? -4.287 17.073 23.609 1.000 0.980 266 LEU B C 1
ATOM 8320 O O . LEU B 2 266 ? -3.989 16.026 23.043 1.000 0.980 266 LEU B O 1
ATOM 8336 N N . ASN B 2 267 ? -3.827 18.260 23.194 1.000 0.970 267 ASN B N 1
ATOM 8337 C CA . ASN B 2 267 ? -2.969 18.435 22.016 1.000 0.970 267 ASN B CA 1
ATOM 8338 C C . ASN B 2 267 ? -1.458 18.323 22.296 1.000 0.970 267 ASN B C 1
ATOM 8339 O O . ASN B 2 267 ? -0.705 17.913 21.408 1.000 0.970 267 ASN B O 1
ATOM 8350 N N . LYS B 2 268 ? -0.991 18.734 23.483 1.000 0.970 268 LYS B N 1
ATOM 8351 C CA . LYS B 2 268 ? 0.443 18.941 23.775 1.000 0.970 268 LYS B CA 1
ATOM 8352 C C . LYS B 2 268 ? 1.009 18.056 24.887 1.000 0.970 268 LYS B C 1
ATOM 8353 O O . LYS B 2 268 ? 2.226 17.950 24.981 1.000 0.970 268 LYS B O 1
ATOM 8372 N N . LYS B 2 269 ? 0.177 17.461 25.747 1.000 0.980 269 LYS B N 1
ATOM 8373 C CA . LYS B 2 269 ? 0.624 16.740 26.961 1.000 0.980 269 LYS B CA 1
ATOM 8374 C C . LYS B 2 269 ? 0.058 15.322 27.076 1.000 0.980 269 LYS B C 1
ATOM 8375 O O . LYS B 2 269 ? 0.160 14.700 28.127 1.000 0.980 269 LYS B O 1
ATOM 8394 N N . SER B 2 270 ? -0.576 14.837 26.017 1.000 0.980 270 SER B N 1
ATOM 8395 C CA . SER B 2 270 ? -1.268 13.551 25.978 1.000 0.980 270 SER B CA 1
ATOM 8396 C C . SER B 2 270 ? -0.529 12.581 25.051 1.000 0.980 270 SER B C 1
ATOM 8397 O O . SER B 2 270 ? 0.664 12.750 24.802 1.000 0.980 270 SER B O 1
ATOM 8405 N N . GLY B 2 271 ? -1.208 11.545 24.553 1.000 0.980 271 GLY B N 1
ATOM 8406 C CA . GLY B 2 271 ? -0.614 10.580 23.629 1.000 0.980 271 GLY B CA 1
ATOM 8407 C C . GLY B 2 271 ? 0.537 9.795 24.258 1.000 0.980 271 GLY B C 1
ATOM 8408 O O . GLY B 2 271 ? 0.525 9.511 25.457 1.000 0.980 271 GLY B O 1
ATOM 8412 N N . LEU B 2 272 ? 1.535 9.466 23.442 1.000 0.980 272 LEU B N 1
ATOM 8413 C CA . LEU B 2 272 ? 2.749 8.772 23.858 1.000 0.980 272 LEU B CA 1
ATOM 8414 C C . LEU B 2 272 ? 3.466 9.504 25.002 1.000 0.980 272 LEU B C 1
ATOM 8415 O O . LEU B 2 272 ? 3.800 8.862 25.992 1.000 0.980 272 LEU B O 1
ATOM 8431 N N . LEU B 2 273 ? 3.610 10.833 24.928 1.000 0.980 273 LEU B N 1
ATOM 8432 C CA . LEU B 2 273 ? 4.203 11.652 25.993 1.000 0.980 273 LEU B CA 1
ATOM 8433 C C . LEU B 2 273 ? 3.416 11.565 27.298 1.000 0.980 273 LEU B C 1
ATOM 8434 O O . LEU B 2 273 ? 3.999 11.378 28.364 1.000 0.980 273 LEU B O 1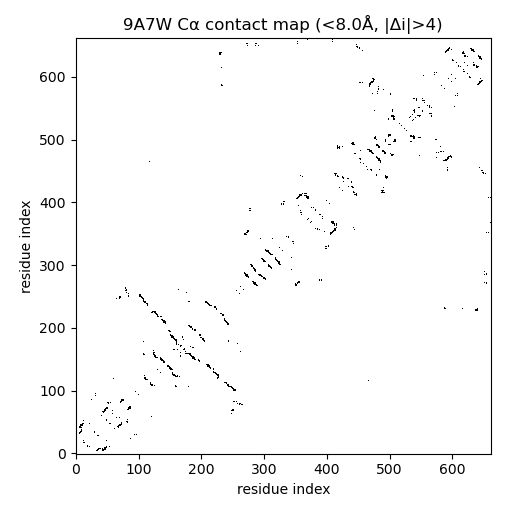
ATOM 8450 N N . GLY B 2 274 ? 2.092 11.692 27.215 1.000 0.980 274 GLY B N 1
ATOM 8451 C CA . GLY B 2 274 ? 1.232 11.633 28.394 1.000 0.980 274 GLY B CA 1
ATOM 8452 C C . GLY B 2 274 ? 1.321 10.285 29.116 1.000 0.980 274 GLY B C 1
ATOM 8453 O O . GLY B 2 274 ? 1.383 10.243 30.346 1.000 0.980 274 GLY B O 1
ATOM 8457 N N . ILE B 2 275 ? 1.372 9.177 28.366 1.000 0.980 275 ILE B N 1
ATOM 8458 C CA . ILE B 2 275 ? 1.394 7.819 28.933 1.000 0.980 275 ILE B CA 1
ATOM 8459 C C . ILE B 2 275 ? 2.801 7.412 29.373 1.000 0.980 275 ILE B C 1
ATOM 8460 O O . ILE B 2 275 ? 2.943 6.883 30.475 1.000 0.980 275 ILE B O 1
ATOM 8476 N N . SER B 2 276 ? 3.836 7.696 28.580 1.000 0.970 276 SER B N 1
ATOM 8477 C CA . SER B 2 276 ? 5.230 7.381 28.920 1.000 0.970 276 SER B CA 1
ATOM 8478 C C . SER B 2 276 ? 5.730 8.255 30.077 1.000 0.970 276 SER B C 1
ATOM 8479 O O . SER B 2 276 ? 6.381 7.771 31.001 1.000 0.970 276 SER B O 1
ATOM 8487 N N . GLY B 2 277 ? 5.345 9.535 30.072 1.000 0.970 277 GLY B N 1
ATOM 8488 C CA . GLY B 2 277 ? 5.746 10.546 31.044 1.000 0.970 277 GLY B CA 1
ATOM 8489 C C . GLY B 2 277 ? 7.094 11.208 30.758 1.000 0.970 277 GLY B C 1
ATOM 8490 O O . GLY B 2 277 ? 7.504 12.043 31.559 1.000 0.970 277 GLY B O 1
ATOM 8494 N N . PHE B 2 278 ? 7.781 10.863 29.661 1.000 0.950 278 PHE B N 1
ATOM 8495 C CA . PHE B 2 278 ? 9.125 11.390 29.379 1.000 0.950 278 PHE B CA 1
ATOM 8496 C C . PHE B 2 278 ? 9.366 11.811 27.926 1.000 0.950 278 PHE B C 1
ATOM 8497 O O . PHE B 2 278 ? 10.100 12.770 27.708 1.000 0.950 278 PHE B O 1
ATOM 8514 N N . SER B 2 279 ? 8.767 11.147 26.932 1.000 0.960 279 SER B N 1
ATOM 8515 C CA . SER B 2 279 ? 8.996 11.494 25.522 1.000 0.960 279 SER B CA 1
ATOM 8516 C C . SER B 2 279 ? 7.771 11.251 24.646 1.000 0.960 279 SER B C 1
ATOM 8517 O O . SER B 2 279 ? 6.959 10.362 24.909 1.000 0.960 279 SER B O 1
ATOM 8525 N N . SER B 2 280 ? 7.661 12.064 23.594 1.000 0.960 280 SER B N 1
ATOM 8526 C CA . SER B 2 280 ? 6.740 11.886 22.467 1.000 0.960 280 SER B CA 1
ATOM 8527 C C . SER B 2 280 ? 7.382 11.170 21.273 1.000 0.960 280 SER B C 1
ATOM 8528 O O . SER B 2 280 ? 6.662 10.782 20.354 1.000 0.960 280 SER B O 1
ATOM 8536 N N . ASP B 2 281 ? 8.717 11.061 21.231 1.000 0.950 281 ASP B N 1
ATOM 8537 C CA . ASP B 2 281 ? 9.427 10.374 20.149 1.000 0.950 281 ASP B CA 1
ATOM 8538 C C . ASP B 2 281 ? 9.378 8.868 20.392 1.000 0.950 281 ASP B C 1
ATOM 8539 O O . ASP B 2 281 ? 9.800 8.360 21.429 1.000 0.950 281 ASP B O 1
ATOM 8548 N N . LEU B 2 282 ? 8.851 8.137 19.415 1.000 0.950 282 LEU B N 1
ATOM 8549 C CA . LEU B 2 282 ? 8.690 6.696 19.516 1.000 0.950 282 LEU B CA 1
ATOM 8550 C C . LEU B 2 282 ? 10.030 5.962 19.701 1.000 0.950 282 LEU B C 1
ATOM 8551 O O . LEU B 2 282 ? 10.053 4.910 20.333 1.000 0.950 282 LEU B O 1
ATOM 8567 N N . ARG B 2 283 ? 11.140 6.488 19.166 1.000 0.950 283 ARG B N 1
ATOM 8568 C CA . ARG B 2 283 ? 12.463 5.851 19.282 1.000 0.950 283 ARG B CA 1
ATOM 8569 C C . ARG B 2 283 ? 12.901 5.776 20.740 1.000 0.950 283 ARG B C 1
ATOM 8570 O O . ARG B 2 283 ? 13.258 4.693 21.197 1.000 0.950 283 ARG B O 1
ATOM 8591 N N . ASP B 2 284 ? 12.739 6.876 21.468 1.000 0.960 284 ASP B N 1
ATOM 8592 C CA . ASP B 2 284 ? 13.032 6.951 22.900 1.000 0.960 284 ASP B CA 1
ATOM 8593 C C . ASP B 2 284 ? 12.172 5.952 23.689 1.000 0.960 284 ASP B C 1
ATOM 8594 O O . ASP B 2 284 ? 12.634 5.301 24.623 1.000 0.960 284 ASP B O 1
ATOM 8603 N N . ILE B 2 285 ? 10.903 5.797 23.298 1.000 0.960 285 ILE B N 1
ATOM 8604 C CA . ILE B 2 285 ? 9.966 4.894 23.976 1.000 0.960 285 ILE B CA 1
ATOM 8605 C C . ILE B 2 285 ? 10.334 3.427 23.730 1.000 0.960 285 ILE B C 1
ATOM 8606 O O . ILE B 2 285 ? 10.311 2.619 24.659 1.000 0.960 285 ILE B O 1
ATOM 8622 N N . VAL B 2 286 ? 10.697 3.067 22.499 1.000 0.950 286 VAL B N 1
ATOM 8623 C CA . VAL B 2 286 ? 11.152 1.709 22.162 1.000 0.950 286 VAL B CA 1
ATOM 8624 C C . VAL B 2 286 ? 12.434 1.355 22.911 1.000 0.950 286 VAL B C 1
ATOM 8625 O O . VAL B 2 286 ? 12.569 0.226 23.382 1.000 0.950 286 VAL B O 1
ATOM 8638 N N . GLU B 2 287 ? 13.362 2.297 23.049 1.000 0.960 287 GLU B N 1
ATOM 8639 C CA . GLU B 2 287 ? 14.605 2.084 23.791 1.000 0.960 287 GLU B CA 1
ATOM 8640 C C . GLU B 2 287 ? 14.346 1.886 25.288 1.000 0.960 287 GLU B C 1
ATOM 8641 O O . GLU B 2 287 ? 14.722 0.850 25.835 1.000 0.960 287 GLU B O 1
ATOM 8653 N N . ALA B 2 288 ? 13.566 2.769 25.919 1.000 0.970 288 ALA B N 1
ATOM 8654 C CA . ALA B 2 288 ? 13.175 2.619 27.323 1.000 0.970 288 ALA B CA 1
ATOM 8655 C C . ALA B 2 288 ? 12.439 1.294 27.595 1.000 0.970 288 ALA B C 1
ATOM 8656 O O . ALA B 2 288 ? 12.570 0.694 28.660 1.000 0.970 288 ALA B O 1
ATOM 8663 N N . THR B 2 289 ? 11.669 0.808 26.622 1.000 0.960 289 THR B N 1
ATOM 8664 C CA . THR B 2 289 ? 10.992 -0.491 26.712 1.000 0.960 289 THR B CA 1
ATOM 8665 C C . THR B 2 289 ? 11.994 -1.649 26.758 1.000 0.960 289 THR B C 1
ATOM 8666 O O . THR B 2 289 ? 11.840 -2.560 27.569 1.000 0.960 289 THR B O 1
ATOM 8677 N N . LYS B 2 290 ? 13.059 -1.601 25.944 1.000 0.950 290 LYS B N 1
ATOM 8678 C CA . LYS B 2 290 ? 14.147 -2.601 25.963 1.000 0.950 290 LYS B CA 1
ATOM 8679 C C . LYS B 2 290 ? 14.905 -2.601 27.294 1.000 0.950 290 LYS B C 1
ATOM 8680 O O . LYS B 2 290 ? 15.379 -3.649 27.719 1.000 0.950 290 LYS B O 1
ATOM 8699 N N . GLU B 2 291 ? 14.967 -1.454 27.965 1.000 0.970 291 GLU B N 1
ATOM 8700 C CA . GLU B 2 291 ? 15.530 -1.301 29.313 1.000 0.970 291 GLU B CA 1
ATOM 8701 C C . GLU B 2 291 ? 14.573 -1.743 30.441 1.000 0.970 291 GLU B C 1
ATOM 8702 O O . GLU B 2 291 ? 14.960 -1.752 31.609 1.000 0.970 291 GLU B O 1
ATOM 8714 N N . GLY B 2 292 ? 13.334 -2.138 30.119 1.000 0.970 292 GLY B N 1
ATOM 8715 C CA . GLY B 2 292 ? 12.347 -2.631 31.085 1.000 0.970 292 GLY B CA 1
ATOM 8716 C C . GLY B 2 292 ? 11.382 -1.575 31.635 1.000 0.970 292 GLY B C 1
ATOM 8717 O O . GLY B 2 292 ? 10.760 -1.801 32.671 1.000 0.970 292 GLY B O 1
ATOM 8721 N N . ASN B 2 293 ? 11.225 -0.420 30.979 1.000 0.970 293 ASN B N 1
ATOM 8722 C CA . ASN B 2 293 ? 10.272 0.608 31.405 1.000 0.970 293 ASN B CA 1
ATOM 8723 C C . ASN B 2 293 ? 8.817 0.211 31.085 1.000 0.970 293 ASN B C 1
ATOM 8724 O O . ASN B 2 293 ? 8.357 0.310 29.947 1.000 0.970 293 ASN B O 1
ATOM 8735 N N . GLU B 2 294 ? 8.055 -0.168 32.114 1.000 0.970 294 GLU B N 1
ATOM 8736 C CA . GLU B 2 294 ? 6.658 -0.607 31.971 1.000 0.970 294 GLU B CA 1
ATOM 8737 C C . GLU B 2 294 ? 5.713 0.472 31.421 1.000 0.970 294 GLU B C 1
ATOM 8738 O O . GLU B 2 294 ? 4.776 0.163 30.679 1.000 0.970 294 GLU B O 1
ATOM 8750 N N . ARG B 2 295 ? 5.933 1.754 31.754 1.000 0.970 295 ARG B N 1
ATOM 8751 C CA . ARG B 2 295 ? 5.121 2.852 31.198 1.000 0.970 295 ARG B CA 1
ATOM 8752 C C . ARG B 2 295 ? 5.417 3.070 29.722 1.000 0.970 295 ARG B C 1
ATOM 8753 O O . ARG B 2 295 ? 4.497 3.410 28.981 1.000 0.970 295 ARG B O 1
ATOM 8774 N N . ALA B 2 296 ? 6.665 2.876 29.298 1.000 0.970 296 ALA B N 1
ATOM 8775 C CA . ALA B 2 296 ? 7.036 2.916 27.890 1.000 0.970 296 ALA B CA 1
ATOM 8776 C C . ALA B 2 296 ? 6.360 1.773 27.115 1.000 0.970 296 ALA B C 1
ATOM 8777 O O . ALA B 2 296 ? 5.715 2.040 26.102 1.000 0.970 296 ALA B O 1
ATOM 8784 N N . GLU B 2 297 ? 6.381 0.545 27.650 1.000 0.980 297 GLU B N 1
ATOM 8785 C CA . GLU B 2 297 ? 5.649 -0.592 27.067 1.000 0.980 297 GLU B CA 1
ATOM 8786 C C . GLU B 2 297 ? 4.141 -0.303 27.000 1.000 0.980 297 GLU B C 1
ATOM 8787 O O . GLU B 2 297 ? 3.514 -0.468 25.956 1.000 0.980 297 GLU B O 1
ATOM 8799 N N . THR B 2 298 ? 3.558 0.227 28.081 1.000 0.980 298 THR B N 1
ATOM 8800 C CA . THR B 2 298 ? 2.137 0.608 28.119 1.000 0.980 298 THR B CA 1
ATOM 8801 C C . THR B 2 298 ? 1.812 1.675 27.069 1.000 0.980 298 THR B C 1
ATOM 8802 O O . THR B 2 298 ? 0.781 1.593 26.400 1.000 0.980 298 THR B O 1
ATOM 8813 N N . ALA B 2 299 ? 2.678 2.678 26.897 1.000 0.980 299 ALA B N 1
ATOM 8814 C CA . ALA B 2 299 ? 2.506 3.718 25.887 1.000 0.980 299 ALA B CA 1
ATOM 8815 C C . ALA B 2 299 ? 2.537 3.138 24.465 1.000 0.980 299 ALA B C 1
ATOM 8816 O O . ALA B 2 299 ? 1.664 3.473 23.659 1.000 0.980 299 ALA B O 1
ATOM 8823 N N . LEU B 2 300 ? 3.487 2.239 24.175 1.000 0.970 300 LEU B N 1
ATOM 8824 C CA . LEU B 2 300 ? 3.565 1.542 22.888 1.000 0.970 300 LEU B CA 1
ATOM 8825 C C . LEU B 2 300 ? 2.326 0.699 22.626 1.000 0.970 300 LEU B C 1
ATOM 8826 O O . LEU B 2 300 ? 1.781 0.766 21.523 1.000 0.970 300 LEU B O 1
ATOM 8842 N N . GLU B 2 301 ? 1.850 -0.046 23.622 1.000 0.970 301 GLU B N 1
ATOM 8843 C CA . GLU B 2 301 ? 0.668 -0.873 23.420 1.000 0.970 301 GLU B CA 1
ATOM 8844 C C . GLU B 2 301 ? -0.602 -0.054 23.235 1.000 0.970 301 GLU B C 1
ATOM 8845 O O . GLU B 2 301 ? -1.426 -0.370 22.380 1.000 0.970 301 GLU B O 1
ATOM 8857 N N . VAL B 2 302 ? -0.766 1.058 23.956 1.000 0.980 302 VAL B N 1
ATOM 8858 C CA . VAL B 2 302 ? -1.898 1.955 23.695 1.000 0.980 302 VAL B CA 1
ATOM 8859 C C . VAL B 2 302 ? -1.832 2.495 22.269 1.000 0.980 302 VAL B C 1
ATOM 8860 O O . VAL B 2 302 ? -2.852 2.484 21.581 1.000 0.980 302 VAL B O 1
ATOM 8873 N N . PHE B 2 303 ? -0.661 2.922 21.800 1.000 0.980 303 PHE B N 1
ATOM 8874 C CA . PHE B 2 303 ? -0.487 3.428 20.441 1.000 0.980 303 PHE B CA 1
ATOM 8875 C C . PHE B 2 303 ? -0.823 2.366 19.380 1.000 0.980 303 PHE B C 1
ATOM 8876 O O . PHE B 2 303 ? -1.718 2.583 18.556 1.000 0.980 303 PHE B O 1
ATOM 8893 N N . ALA B 2 304 ? -0.191 1.190 19.448 1.000 0.980 304 ALA B N 1
ATOM 8894 C CA . ALA B 2 304 ? -0.402 0.098 18.499 1.000 0.980 304 ALA B CA 1
ATOM 8895 C C . ALA B 2 304 ? -1.842 -0.444 18.533 1.000 0.980 304 ALA B C 1
ATOM 8896 O O . ALA B 2 304 ? -2.473 -0.592 17.484 1.000 0.980 304 ALA B O 1
ATOM 8903 N N . SER B 2 305 ? -2.411 -0.642 19.728 1.000 0.980 305 SER B N 1
ATOM 8904 C CA . SER B 2 305 ? -3.792 -1.104 19.929 1.000 0.980 305 SER B CA 1
ATOM 8905 C C . SER B 2 305 ? -4.823 -0.205 19.246 1.000 0.980 305 SER B C 1
ATOM 8906 O O . SER B 2 305 ? -5.823 -0.691 18.707 1.000 0.980 305 SER B O 1
ATOM 8914 N N . ARG B 2 306 ? -4.618 1.120 19.257 1.000 0.980 306 ARG B N 1
ATOM 8915 C CA . ARG B 2 306 ? -5.543 2.049 18.590 1.000 0.980 306 ARG B CA 1
ATOM 8916 C C . ARG B 2 306 ? -5.476 1.896 17.074 1.000 0.980 306 ARG B C 1
ATOM 8917 O O . ARG B 2 306 ? -6.532 1.833 16.454 1.000 0.980 306 ARG B O 1
ATOM 8938 N N . ILE B 2 307 ? -4.282 1.775 16.495 1.000 0.990 307 ILE B N 1
ATOM 8939 C CA . ILE B 2 307 ? -4.104 1.560 15.049 1.000 0.990 307 ILE B CA 1
ATOM 8940 C C . ILE B 2 307 ? -4.727 0.223 14.627 1.000 0.990 307 ILE B C 1
ATOM 8941 O O . ILE B 2 307 ? -5.516 0.180 13.685 1.000 0.990 307 ILE B O 1
ATOM 8957 N N . HIS B 2 308 ? -4.451 -0.842 15.383 1.000 0.980 308 HIS B N 1
ATOM 8958 C CA . HIS B 2 308 ? -5.015 -2.175 15.177 1.000 0.980 308 HIS B CA 1
ATOM 8959 C C . HIS B 2 308 ? -6.556 -2.154 15.131 1.000 0.980 308 HIS B C 1
ATOM 8960 O O . HIS B 2 308 ? -7.166 -2.683 14.201 1.000 0.980 308 HIS B O 1
ATOM 8974 N N . LYS B 2 309 ? -7.208 -1.464 16.083 1.000 0.980 309 LYS B N 1
ATOM 8975 C CA . LYS B 2 309 ? -8.676 -1.298 16.096 1.000 0.980 309 LYS B CA 1
ATOM 8976 C C . LYS B 2 309 ? -9.214 -0.589 14.848 1.000 0.980 309 LYS B C 1
ATOM 8977 O O . LYS B 2 309 ? -10.279 -0.961 14.358 1.000 0.980 309 LYS B O 1
ATOM 8996 N N . TYR B 2 310 ? -8.500 0.411 14.328 1.000 0.990 310 TYR B N 1
ATOM 8997 C CA . TYR B 2 310 ? -8.903 1.120 13.108 1.000 0.990 310 TYR B CA 1
ATOM 8998 C C . TYR B 2 310 ? -8.771 0.258 11.854 1.000 0.990 310 TYR B C 1
ATOM 8999 O O . TYR B 2 310 ? -9.666 0.301 11.015 1.000 0.990 310 TYR B O 1
ATOM 9017 N N . ILE B 2 311 ? -7.719 -0.561 11.745 1.000 0.990 311 ILE B N 1
ATOM 9018 C CA . ILE B 2 311 ? -7.585 -1.522 10.639 1.000 0.990 311 ILE B CA 1
ATOM 9019 C C . ILE B 2 311 ? -8.797 -2.462 10.615 1.000 0.990 311 ILE B C 1
ATOM 9020 O O . ILE B 2 311 ? -9.431 -2.616 9.572 1.000 0.990 311 ILE B O 1
ATOM 9036 N N . GLY B 2 312 ? -9.170 -3.024 11.770 1.000 0.980 312 GLY B N 1
ATOM 9037 C CA . GLY B 2 312 ? -10.362 -3.869 11.886 1.000 0.980 312 GLY B CA 1
ATOM 9038 C C . GLY B 2 312 ? -11.653 -3.137 11.496 1.000 0.980 312 GLY B C 1
ATOM 9039 O O . GLY B 2 312 ? -12.422 -3.638 10.676 1.000 0.980 312 GLY B O 1
ATOM 9043 N N . SER B 2 313 ? -11.866 -1.928 12.029 1.000 0.980 313 SER B N 1
ATOM 9044 C CA . SER B 2 313 ? -13.039 -1.091 11.722 1.000 0.980 313 SER B CA 1
ATOM 9045 C C . SER B 2 313 ? -13.170 -0.792 10.224 1.000 0.980 313 SER B C 1
ATOM 9046 O O . SER B 2 313 ? -14.241 -0.946 9.638 1.000 0.980 313 SER B O 1
ATOM 9054 N N . TYR B 2 314 ? -12.072 -0.412 9.570 1.000 0.980 314 TYR B N 1
ATOM 9055 C CA . TYR B 2 314 ? -12.074 -0.036 8.157 1.000 0.980 314 TYR B CA 1
ATOM 9056 C C . TYR B 2 314 ? -12.142 -1.221 7.205 1.000 0.980 314 TYR B C 1
ATOM 9057 O O . TYR B 2 314 ? -12.808 -1.123 6.175 1.000 0.980 314 TYR B O 1
ATOM 9075 N N . ALA B 2 315 ? -11.550 -2.358 7.563 1.000 0.980 315 ALA B N 1
ATOM 9076 C CA . ALA B 2 315 ? -11.766 -3.589 6.817 1.000 0.980 315 ALA B CA 1
ATOM 9077 C C . ALA B 2 315 ? -13.236 -4.027 6.886 1.000 0.980 315 ALA B C 1
ATOM 9078 O O . ALA B 2 315 ? -13.803 -4.408 5.865 1.000 0.980 315 ALA B O 1
ATOM 9085 N N . ALA B 2 316 ? -13.883 -3.916 8.054 1.000 0.960 316 ALA B N 1
ATOM 9086 C CA . ALA B 2 316 ? -15.319 -4.166 8.175 1.000 0.960 316 ALA B CA 1
ATOM 9087 C C . ALA B 2 316 ? -16.136 -3.168 7.335 1.000 0.960 316 ALA B C 1
ATOM 9088 O O . ALA B 2 316 ? -17.062 -3.570 6.634 1.000 0.960 316 ALA B O 1
ATOM 9095 N N . ARG B 2 317 ? -15.754 -1.882 7.335 1.000 0.970 317 ARG B N 1
ATOM 9096 C CA . ARG B 2 317 ? -16.420 -0.828 6.551 1.000 0.970 317 ARG B CA 1
ATOM 9097 C C . ARG B 2 317 ? -16.379 -1.081 5.041 1.000 0.970 317 ARG B C 1
ATOM 9098 O O . ARG B 2 317 ? -17.393 -0.858 4.386 1.000 0.970 317 ARG B O 1
ATOM 9119 N N . MET B 2 318 ? -15.245 -1.546 4.515 1.000 0.960 318 MET B N 1
ATOM 9120 C CA . MET B 2 318 ? -15.039 -1.882 3.093 1.000 0.960 318 MET B CA 1
ATOM 9121 C C . MET B 2 318 ? -15.421 -3.333 2.745 1.000 0.960 318 MET B C 1
ATOM 9122 O O . MET B 2 318 ? -15.208 -3.791 1.621 1.000 0.960 318 MET B O 1
ATOM 9136 N N . SER B 2 319 ? -15.952 -4.101 3.705 1.000 0.940 319 SER B N 1
ATOM 9137 C CA . SER B 2 319 ? -16.249 -5.535 3.534 1.000 0.940 319 SER B CA 1
ATOM 9138 C C . SER B 2 319 ? -15.046 -6.347 3.020 1.000 0.940 319 SER B C 1
ATOM 9139 O O . SER B 2 319 ? -15.165 -7.211 2.148 1.000 0.940 319 SER B O 1
ATOM 9147 N N . GLY B 2 320 ? -13.857 -6.037 3.536 1.000 0.950 320 GLY B N 1
ATOM 9148 C CA . GLY B 2 320 ? -12.583 -6.647 3.170 1.000 0.950 320 GLY B CA 1
ATOM 9149 C C . GLY B 2 320 ? -11.486 -5.616 2.926 1.000 0.950 320 GLY B C 1
ATOM 9150 O O . GLY B 2 320 ? -11.694 -4.407 2.990 1.000 0.950 320 GLY B O 1
ATOM 9154 N N . VAL B 2 321 ? -10.285 -6.110 2.649 1.000 0.970 321 VAL B N 1
ATOM 9155 C CA . VAL B 2 321 ? -9.101 -5.287 2.397 1.000 0.970 321 VAL B CA 1
ATOM 9156 C C . VAL B 2 321 ? -8.160 -6.049 1.465 1.000 0.970 321 VAL B C 1
ATOM 9157 O O . VAL B 2 321 ? -8.007 -7.262 1.577 1.000 0.970 321 VAL B O 1
ATOM 9170 N N . ASP B 2 322 ? -7.576 -5.352 0.496 1.000 0.970 322 ASP B N 1
ATOM 9171 C CA . ASP B 2 322 ? -6.580 -5.886 -0.434 1.000 0.970 322 ASP B CA 1
ATOM 9172 C C . ASP B 2 322 ? -5.161 -5.682 0.098 1.000 0.970 322 ASP B C 1
ATOM 9173 O O . ASP B 2 322 ? -4.333 -6.590 0.008 1.000 0.970 322 ASP B O 1
ATOM 9182 N N . ALA B 2 323 ? -4.888 -4.506 0.672 1.000 0.990 323 ALA B N 1
ATOM 9183 C CA . ALA B 2 323 ? -3.608 -4.228 1.302 1.000 0.990 323 ALA B CA 1
ATOM 9184 C C . ALA B 2 323 ? -3.692 -3.227 2.462 1.000 0.990 323 ALA B C 1
ATOM 9185 O O . ALA B 2 323 ? -4.544 -2.335 2.484 1.000 0.990 323 ALA B O 1
ATOM 9192 N N . ILE B 2 324 ? -2.760 -3.374 3.402 1.000 0.990 324 ILE B N 1
ATOM 9193 C CA . ILE B 2 324 ? -2.485 -2.443 4.499 1.000 0.990 324 ILE B CA 1
ATOM 9194 C C . ILE B 2 324 ? -1.126 -1.795 4.231 1.000 0.990 324 ILE B C 1
ATOM 9195 O O . ILE B 2 324 ? -0.144 -2.494 3.975 1.000 0.990 324 ILE B O 1
ATOM 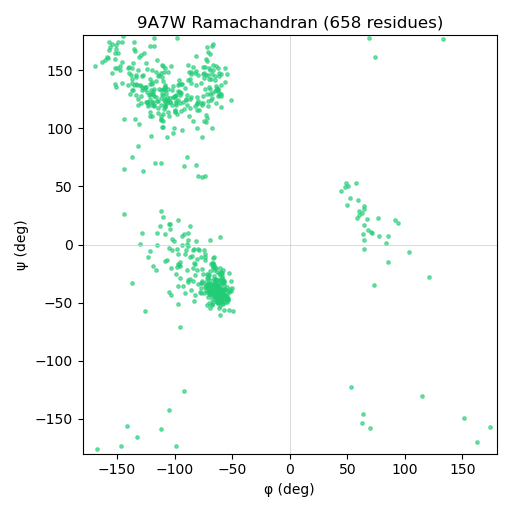9211 N N . ILE B 2 325 ? -1.067 -0.469 4.295 1.000 0.990 325 ILE B N 1
ATOM 9212 C CA . ILE B 2 325 ? 0.111 0.320 3.930 1.000 0.990 325 ILE B CA 1
ATOM 9213 C C . ILE B 2 325 ? 0.592 1.088 5.156 1.000 0.990 325 ILE B C 1
ATOM 9214 O O . ILE B 2 325 ? -0.158 1.888 5.709 1.000 0.990 325 ILE B O 1
ATOM 9230 N N . PHE B 2 326 ? 1.843 0.894 5.555 1.000 0.990 326 PHE B N 1
ATOM 9231 C CA . PHE B 2 326 ? 2.505 1.714 6.563 1.000 0.990 326 PHE B CA 1
ATOM 9232 C C . PHE B 2 326 ? 3.359 2.787 5.895 1.000 0.990 326 PHE B C 1
ATOM 9233 O O . PHE B 2 326 ? 4.149 2.495 4.999 1.000 0.990 326 PHE B O 1
ATOM 9250 N N . THR B 2 327 ? 3.209 4.024 6.360 1.000 0.990 327 THR B N 1
ATOM 9251 C CA . THR B 2 327 ? 3.950 5.184 5.859 1.000 0.990 327 THR B CA 1
ATOM 9252 C C . THR B 2 327 ? 4.233 6.184 6.983 1.000 0.990 327 THR B C 1
ATOM 9253 O O . THR B 2 327 ? 3.725 6.034 8.098 1.000 0.990 327 THR B O 1
ATOM 9264 N N . ALA B 2 328 ? 4.998 7.230 6.671 1.000 0.980 328 ALA B N 1
ATOM 9265 C CA . ALA B 2 328 ? 5.473 8.288 7.549 1.000 0.980 328 ALA B CA 1
ATOM 9266 C C . ALA B 2 328 ? 6.498 7.810 8.585 1.000 0.980 328 ALA B C 1
ATOM 9267 O O . ALA B 2 328 ? 6.850 6.634 8.657 1.000 0.980 328 ALA B O 1
ATOM 9274 N N . GLY B 2 329 ? 7.013 8.745 9.388 1.000 0.970 329 GLY B N 1
ATOM 9275 C CA . GLY B 2 329 ? 8.222 8.536 10.190 1.000 0.970 329 GLY B CA 1
ATOM 9276 C C . GLY B 2 329 ? 8.223 7.277 11.067 1.000 0.970 329 GLY B C 1
ATOM 9277 O O . GLY B 2 329 ? 9.247 6.606 11.157 1.000 0.970 329 GLY B O 1
ATOM 9281 N N . ILE B 2 330 ? 7.091 6.915 11.675 1.000 0.980 330 ILE B N 1
ATOM 9282 C CA . ILE B 2 330 ? 6.938 5.676 12.448 1.000 0.980 330 ILE B CA 1
ATOM 9283 C C . ILE B 2 330 ? 6.632 4.493 11.528 1.000 0.980 330 ILE B C 1
ATOM 9284 O O . ILE B 2 330 ? 7.276 3.454 11.659 1.000 0.980 330 ILE B O 1
ATOM 9300 N N . GLY B 2 331 ? 5.670 4.627 10.611 1.000 0.980 331 GLY B N 1
ATOM 9301 C CA . GLY B 2 331 ? 5.210 3.513 9.776 1.000 0.980 331 GLY B CA 1
ATOM 9302 C C . GLY B 2 331 ? 6.312 2.955 8.874 1.000 0.980 331 GLY B C 1
ATOM 9303 O O . GLY B 2 331 ? 6.414 1.744 8.695 1.000 0.980 331 GLY B O 1
ATOM 9307 N N . GLU B 2 332 ? 7.194 3.821 8.384 1.000 0.980 332 GLU B N 1
ATOM 9308 C CA . GLU B 2 332 ? 8.335 3.469 7.534 1.000 0.980 332 GLU B CA 1
ATOM 9309 C C . GLU B 2 332 ? 9.492 2.834 8.317 1.000 0.980 332 GLU B C 1
ATOM 9310 O O . GLU B 2 332 ? 10.182 1.957 7.799 1.000 0.980 332 GLU B O 1
ATOM 9322 N N . ASN B 2 333 ? 9.709 3.233 9.576 1.000 0.970 333 ASN B N 1
ATOM 9323 C CA . ASN B 2 333 ? 10.963 2.945 10.290 1.000 0.970 333 ASN B CA 1
ATOM 9324 C C . ASN B 2 333 ? 10.824 2.040 11.520 1.000 0.970 333 ASN B C 1
ATOM 9325 O O . ASN B 2 333 ? 11.813 1.444 11.949 1.000 0.970 333 ASN B O 1
ATOM 9336 N N . SER B 2 334 ? 9.640 1.943 12.124 1.000 0.970 334 SER B N 1
ATOM 9337 C CA . SER B 2 334 ? 9.452 1.164 13.348 1.000 0.970 334 SER B CA 1
ATOM 9338 C C . SER B 2 334 ? 9.001 -0.256 13.031 1.000 0.970 334 SER B C 1
ATOM 9339 O O . SER B 2 334 ? 7.813 -0.525 12.843 1.000 0.970 334 SER B O 1
ATOM 9347 N N . VAL B 2 335 ? 9.971 -1.171 13.035 1.000 0.970 335 VAL B N 1
ATOM 9348 C CA . VAL B 2 335 ? 9.732 -2.620 12.982 1.000 0.970 335 VAL B CA 1
ATOM 9349 C C . VAL B 2 335 ? 8.789 -3.008 14.122 1.000 0.970 335 VAL B C 1
ATOM 9350 O O . VAL B 2 335 ? 7.744 -3.603 13.878 1.000 0.970 335 VAL B O 1
ATOM 9363 N N . GLU B 2 336 ? 9.094 -2.560 15.343 1.000 0.960 336 GLU B N 1
ATOM 9364 C CA . GLU B 2 336 ? 8.381 -2.911 16.571 1.000 0.960 336 GLU B CA 1
ATOM 9365 C C . GLU B 2 336 ? 6.898 -2.495 16.573 1.000 0.960 336 GLU B C 1
ATOM 9366 O O . GLU B 2 336 ? 6.051 -3.243 17.071 1.000 0.960 336 GLU B O 1
ATOM 9378 N N . VAL B 2 337 ? 6.558 -1.321 16.020 1.000 0.970 337 VAL B N 1
ATOM 9379 C CA . VAL B 2 337 ? 5.156 -0.880 15.908 1.000 0.970 337 VAL B CA 1
ATOM 9380 C C . VAL B 2 337 ? 4.410 -1.696 14.866 1.000 0.970 337 VAL B C 1
ATOM 9381 O O . VAL B 2 337 ? 3.297 -2.134 15.153 1.000 0.970 337 VAL B O 1
ATOM 9394 N N . ARG B 2 338 ? 4.997 -1.930 13.683 1.000 0.980 338 ARG B N 1
ATOM 9395 C CA . ARG B 2 338 ? 4.341 -2.738 12.642 1.000 0.980 338 ARG B CA 1
ATOM 9396 C C . ARG B 2 338 ? 4.003 -4.132 13.165 1.000 0.980 338 ARG B C 1
ATOM 9397 O O . ARG B 2 338 ? 2.874 -4.574 12.980 1.000 0.980 338 ARG B O 1
ATOM 9418 N N . GLU B 2 339 ? 4.910 -4.777 13.902 1.000 0.970 339 GLU B N 1
ATOM 9419 C CA . GLU B 2 339 ? 4.641 -6.089 14.515 1.000 0.970 339 GLU B CA 1
ATOM 9420 C C . GLU B 2 339 ? 3.469 -6.057 15.499 1.000 0.970 339 GLU B C 1
ATOM 9421 O O . GLU B 2 339 ? 2.566 -6.891 15.406 1.000 0.970 339 GLU B O 1
ATOM 9433 N N . ARG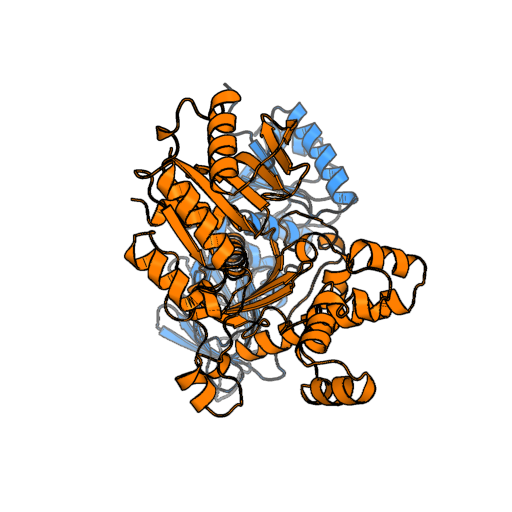 B 2 340 ? 3.463 -5.099 16.440 1.000 0.970 340 ARG B N 1
ATOM 9434 C CA . ARG B 2 340 ? 2.383 -4.968 17.437 1.000 0.970 340 ARG B CA 1
ATOM 9435 C C . ARG B 2 340 ? 1.036 -4.676 16.779 1.000 0.970 340 ARG B C 1
ATOM 9436 O O . ARG B 2 340 ? 0.028 -5.241 17.187 1.000 0.970 340 ARG B O 1
ATOM 9457 N N . VAL B 2 341 ? 1.016 -3.838 15.741 1.000 0.980 341 VAL B N 1
ATOM 9458 C CA . VAL B 2 341 ? -0.206 -3.508 14.992 1.000 0.980 341 VAL B CA 1
ATOM 9459 C C . VAL B 2 341 ? -0.742 -4.716 14.220 1.000 0.980 341 VAL B C 1
ATOM 9460 O O . VAL B 2 341 ? -1.954 -4.922 14.188 1.000 0.980 341 VAL B O 1
ATOM 9473 N N . LEU B 2 342 ? 0.133 -5.504 13.591 1.000 0.980 342 LEU B N 1
ATOM 9474 C CA . LEU B 2 342 ? -0.261 -6.615 12.718 1.000 0.980 342 LEU B CA 1
ATOM 9475 C C . LEU B 2 342 ? -0.632 -7.899 13.468 1.000 0.980 342 LEU B C 1
ATOM 9476 O O . LEU B 2 342 ? -1.330 -8.750 12.917 1.000 0.980 342 LEU B O 1
ATOM 9492 N N . ARG B 2 343 ? -0.165 -8.058 14.709 1.000 0.960 343 ARG B N 1
ATOM 9493 C CA . ARG B 2 343 ? -0.423 -9.247 15.527 1.000 0.960 343 ARG B CA 1
ATOM 9494 C C . ARG B 2 343 ? -1.926 -9.453 15.743 1.000 0.960 343 ARG B C 1
ATOM 9495 O O . ARG B 2 343 ? -2.615 -8.540 16.187 1.000 0.960 343 ARG B O 1
ATOM 9516 N N . GLY B 2 344 ? -2.423 -10.663 15.479 1.000 0.960 344 GLY B N 1
ATOM 9517 C CA . GLY B 2 344 ? -3.828 -11.019 15.700 1.000 0.960 344 GLY B CA 1
ATOM 9518 C C . GLY B 2 344 ? -4.770 -10.673 14.543 1.000 0.960 344 GLY B C 1
ATOM 9519 O O . GLY B 2 344 ? -5.980 -10.799 14.708 1.000 0.960 344 GLY B O 1
ATOM 9523 N N . LEU B 2 345 ? -4.256 -10.233 13.388 1.000 0.970 345 LEU B N 1
ATOM 9524 C CA . LEU B 2 345 ? -5.051 -9.950 12.182 1.000 0.970 345 LEU B CA 1
ATOM 9525 C C . LEU B 2 345 ? -5.131 -11.152 11.210 1.000 0.970 345 LEU B C 1
ATOM 9526 O O . LEU B 2 345 ? -5.678 -11.040 10.110 1.000 0.970 345 LEU B O 1
ATOM 9542 N N . GLU B 2 346 ? -4.629 -12.327 11.592 1.000 0.940 346 GLU B N 1
ATOM 9543 C CA . GLU B 2 346 ? -4.593 -13.523 10.740 1.000 0.940 346 GLU B CA 1
ATOM 9544 C C . GLU B 2 346 ? -6.003 -13.985 10.341 1.000 0.940 346 GLU B C 1
ATOM 9545 O O . GLU B 2 346 ? -6.227 -14.379 9.197 1.000 0.940 346 GLU B O 1
ATOM 9557 N N . PHE B 2 347 ? -6.980 -13.875 11.253 1.000 0.910 347 PHE B N 1
ATOM 9558 C CA . PHE B 2 347 ? -8.377 -14.273 11.014 1.000 0.910 347 PHE B CA 1
ATOM 9559 C C . PHE B 2 347 ? -9.038 -13.512 9.854 1.000 0.910 347 PHE B C 1
ATOM 9560 O O . PHE B 2 347 ? -9.987 -14.005 9.250 1.000 0.910 347 PHE B O 1
ATOM 9577 N N . MET B 2 348 ? -8.539 -12.314 9.542 1.000 0.920 348 MET B N 1
ATOM 9578 C CA . MET B 2 348 ? -9.001 -11.479 8.434 1.000 0.920 348 MET B CA 1
ATOM 9579 C C . MET B 2 348 ? -8.041 -11.499 7.235 1.000 0.920 348 MET B C 1
ATOM 9580 O O . MET B 2 348 ? -8.175 -10.690 6.321 1.000 0.920 348 MET B O 1
ATOM 9594 N N . GLY B 2 349 ? -7.093 -12.441 7.211 1.000 0.950 349 GLY B N 1
ATOM 9595 C CA . GLY B 2 349 ? -6.224 -12.701 6.067 1.000 0.950 349 GLY B CA 1
ATOM 9596 C C . GLY B 2 349 ? -4.904 -11.932 6.065 1.000 0.950 349 GLY B C 1
ATOM 9597 O O . GLY B 2 349 ? -4.313 -11.783 4.997 1.000 0.950 349 GLY B O 1
ATOM 9601 N N . VAL B 2 350 ? -4.431 -11.441 7.213 1.000 0.980 350 VAL B N 1
ATOM 9602 C CA . VAL B 2 350 ? -3.143 -10.740 7.323 1.000 0.980 350 VAL B CA 1
ATOM 9603 C C . VAL B 2 350 ? -2.081 -11.686 7.888 1.000 0.980 350 VAL B C 1
ATOM 9604 O O . VAL B 2 350 ? -2.002 -11.897 9.094 1.000 0.980 350 VAL B O 1
ATOM 9617 N N . TYR B 2 351 ? -1.243 -12.240 7.013 1.000 0.970 351 TYR B N 1
ATOM 9618 C CA . TYR B 2 351 ? -0.096 -13.080 7.364 1.000 0.970 351 TYR B CA 1
ATOM 9619 C C . TYR B 2 351 ? 1.197 -12.373 6.955 1.000 0.970 351 TYR B C 1
ATOM 9620 O O . TYR B 2 351 ? 1.480 -12.185 5.769 1.000 0.970 351 TYR B O 1
ATOM 9638 N N . TRP B 2 352 ? 1.997 -11.976 7.938 1.000 0.940 352 TRP B N 1
ATOM 9639 C CA . TRP B 2 352 ? 3.200 -11.173 7.738 1.000 0.940 352 TRP B CA 1
ATOM 9640 C C . TRP B 2 352 ? 4.465 -11.917 8.148 1.000 0.940 352 TRP B C 1
ATOM 9641 O O . TRP B 2 352 ? 4.435 -12.769 9.034 1.000 0.940 352 TRP B O 1
ATOM 9662 N N . ASP B 2 353 ? 5.563 -11.613 7.462 1.000 0.930 353 ASP B N 1
ATOM 9663 C CA . ASP B 2 353 ? 6.856 -12.261 7.642 1.000 0.930 353 ASP B CA 1
ATOM 9664 C C . ASP B 2 353 ? 7.757 -11.383 8.527 1.000 0.930 353 ASP B C 1
ATOM 9665 O O . ASP B 2 353 ? 8.139 -10.285 8.105 1.000 0.930 353 ASP B O 1
ATOM 9674 N N . PRO B 2 354 ? 8.126 -11.841 9.740 1.000 0.930 354 PRO B N 1
ATOM 9675 C CA . PRO B 2 354 ? 9.038 -11.108 10.613 1.000 0.930 354 PRO B CA 1
ATOM 9676 C C . PRO B 2 354 ? 10.392 -10.810 9.968 1.000 0.930 354 PRO B C 1
ATOM 9677 O O . PRO B 2 354 ? 10.976 -9.760 10.231 1.000 0.930 354 PRO B O 1
ATOM 9688 N N . ALA B 2 355 ? 10.880 -11.690 9.089 1.000 0.890 355 ALA B N 1
ATOM 9689 C CA . ALA B 2 355 ? 12.134 -11.461 8.385 1.000 0.890 355 ALA B CA 1
ATOM 9690 C C . ALA B 2 355 ? 12.002 -10.313 7.372 1.000 0.890 355 ALA B C 1
ATOM 9691 O O . ALA B 2 355 ? 12.870 -9.444 7.326 1.000 0.890 355 ALA B O 1
ATOM 9698 N N . LEU B 2 356 ? 10.900 -10.255 6.610 1.000 0.910 356 LEU B N 1
ATOM 9699 C CA . LEU B 2 356 ? 10.649 -9.161 5.658 1.000 0.910 356 LEU B CA 1
ATOM 9700 C C . LEU B 2 356 ? 10.323 -7.836 6.359 1.000 0.910 356 LEU B C 1
ATOM 9701 O O . LEU B 2 356 ? 10.608 -6.771 5.821 1.000 0.910 356 LEU B O 1
ATOM 9717 N N . ASN B 2 357 ? 9.741 -7.885 7.561 1.000 0.950 357 ASN B N 1
ATOM 9718 C CA . ASN B 2 357 ? 9.416 -6.691 8.339 1.000 0.950 357 ASN B CA 1
ATOM 9719 C C . ASN B 2 357 ? 10.656 -5.933 8.853 1.000 0.950 357 ASN B C 1
ATOM 9720 O O . ASN B 2 357 ? 10.537 -4.760 9.220 1.000 0.950 357 ASN B O 1
ATOM 9731 N N . ASN B 2 358 ? 11.837 -6.561 8.870 1.000 0.930 358 ASN B N 1
ATOM 9732 C CA . ASN B 2 358 ? 13.077 -5.967 9.374 1.000 0.930 358 ASN B CA 1
ATOM 9733 C C . ASN B 2 358 ? 13.749 -5.016 8.359 1.000 0.930 358 ASN B C 1
ATOM 9734 O O . ASN B 2 358 ? 14.891 -5.208 7.947 1.000 0.930 358 ASN B O 1
ATOM 9745 N N . VAL B 2 359 ? 13.018 -3.977 7.961 1.000 0.920 359 VAL B N 1
ATOM 9746 C CA . VAL B 2 359 ? 13.422 -2.953 6.988 1.000 0.920 359 VAL B CA 1
ATOM 9747 C C . VAL B 2 359 ? 13.013 -1.564 7.487 1.000 0.920 359 VAL B C 1
ATOM 9748 O O . VAL B 2 359 ? 12.063 -1.428 8.267 1.000 0.920 359 VAL B O 1
ATOM 9761 N N . ARG B 2 360 ? 13.739 -0.514 7.084 1.000 0.950 360 ARG B N 1
ATOM 9762 C CA . ARG B 2 360 ? 13.487 0.867 7.521 1.000 0.950 360 ARG B CA 1
ATOM 9763 C C . ARG B 2 360 ? 13.637 1.847 6.370 1.000 0.950 360 ARG B C 1
ATOM 9764 O O . ARG B 2 360 ? 14.670 1.844 5.716 1.000 0.950 360 ARG B O 1
ATOM 9785 N N . GLY B 2 361 ? 12.637 2.701 6.176 1.000 0.940 361 GLY B N 1
ATOM 9786 C CA . GLY B 2 361 ? 12.711 3.802 5.209 1.000 0.940 361 GLY B CA 1
ATOM 9787 C C . GLY B 2 361 ? 12.747 3.365 3.742 1.000 0.940 361 GLY B C 1
ATOM 9788 O O . GLY B 2 361 ? 13.020 4.190 2.878 1.000 0.940 361 GLY B O 1
ATOM 9792 N N . GLU B 2 362 ? 12.465 2.094 3.455 1.000 0.940 362 GLU B N 1
ATOM 9793 C CA . GLU B 2 362 ? 12.457 1.539 2.103 1.000 0.940 362 GLU B CA 1
ATOM 9794 C C . GLU B 2 362 ? 11.072 0.996 1.754 1.000 0.940 362 GLU B C 1
ATOM 9795 O O . GLU B 2 362 ? 10.313 0.538 2.615 1.000 0.940 362 GLU B O 1
ATOM 9807 N N . GLU B 2 363 ? 10.750 1.052 0.467 1.000 0.960 363 GLU B N 1
ATOM 9808 C CA . GLU B 2 363 ? 9.537 0.460 -0.077 1.000 0.960 363 GLU B CA 1
ATOM 9809 C C . GLU B 2 363 ? 9.650 -1.070 -0.067 1.000 0.960 363 GLU B C 1
ATOM 9810 O O . GLU B 2 363 ? 10.584 -1.635 -0.634 1.000 0.960 363 GLU B O 1
ATOM 9822 N N . ALA B 2 364 ? 8.707 -1.756 0.582 1.000 0.950 364 ALA B N 1
ATOM 9823 C CA . ALA B 2 364 ? 8.785 -3.205 0.753 1.000 0.950 364 ALA B CA 1
ATOM 9824 C C . ALA B 2 364 ? 7.415 -3.864 0.937 1.000 0.950 364 ALA B C 1
ATOM 9825 O O . ALA B 2 364 ? 6.513 -3.316 1.569 1.000 0.950 364 ALA B O 1
ATOM 9832 N N . PHE B 2 365 ? 7.286 -5.102 0.457 1.000 0.960 365 PHE B N 1
ATOM 9833 C CA . PHE B 2 365 ? 6.226 -6.013 0.886 1.000 0.960 365 PHE B CA 1
ATOM 9834 C C . PHE B 2 365 ? 6.712 -6.817 2.090 1.000 0.960 365 PHE B C 1
ATOM 9835 O O . PHE B 2 365 ? 7.753 -7.464 2.016 1.000 0.960 365 PHE B O 1
ATOM 9852 N N . ILE B 2 366 ? 5.925 -6.828 3.164 1.000 0.970 366 ILE B N 1
ATOM 9853 C CA . ILE B 2 366 ? 6.247 -7.553 4.403 1.000 0.970 366 ILE B CA 1
ATOM 9854 C C . ILE B 2 366 ? 5.259 -8.687 4.704 1.000 0.970 366 ILE B C 1
ATOM 9855 O O . ILE B 2 366 ? 5.394 -9.394 5.696 1.000 0.970 366 ILE B O 1
ATOM 9871 N N . SER B 2 367 ? 4.249 -8.881 3.851 1.000 0.960 367 SER B N 1
ATOM 9872 C CA . SER B 2 367 ? 3.331 -10.024 3.913 1.000 0.960 367 SER B CA 1
ATOM 9873 C C . SER B 2 367 ? 3.902 -11.277 3.250 1.000 0.960 367 SER B C 1
ATOM 9874 O O . SER B 2 367 ? 4.551 -11.177 2.206 1.000 0.960 367 SER B O 1
ATOM 9882 N N . TYR B 2 368 ? 3.552 -12.462 3.755 1.000 0.940 368 TYR B N 1
ATOM 9883 C CA . TYR B 2 368 ? 3.817 -13.708 3.036 1.000 0.940 368 TYR B CA 1
ATOM 9884 C C . TYR B 2 368 ? 3.036 -13.777 1.711 1.000 0.940 368 TYR B C 1
ATOM 9885 O O . TYR B 2 368 ? 1.929 -13.241 1.616 1.000 0.940 368 TYR B O 1
ATOM 9903 N N . PRO B 2 369 ? 3.523 -14.527 0.703 1.000 0.920 369 PRO B N 1
ATOM 9904 C CA . PRO B 2 369 ? 2.794 -14.723 -0.555 1.000 0.920 369 PRO B CA 1
ATOM 9905 C C . PRO B 2 369 ? 1.381 -15.296 -0.372 1.000 0.920 369 PRO B C 1
ATOM 9906 O O . PRO B 2 369 ? 0.432 -14.850 -1.021 1.000 0.920 369 PRO B O 1
ATOM 9917 N N . HIS B 2 370 ? 1.227 -16.237 0.566 1.000 0.950 370 HIS B N 1
ATOM 9918 C CA . HIS B 2 370 ? -0.048 -16.880 0.887 1.000 0.950 370 HIS B CA 1
ATOM 9919 C C . HIS B 2 370 ? -1.012 -15.981 1.675 1.000 0.950 370 HIS B C 1
ATOM 9920 O O . HIS B 2 370 ? -2.135 -16.404 1.923 1.000 0.950 370 HIS B O 1
ATOM 9934 N N . SER B 2 371 ? -0.597 -14.771 2.069 1.000 0.970 371 SER B N 1
ATOM 9935 C CA . SER B 2 371 ? -1.455 -13.807 2.757 1.000 0.970 371 SER B CA 1
ATOM 9936 C C . SER B 2 371 ? -2.497 -13.234 1.794 1.000 0.970 371 SER B C 1
ATOM 9937 O O . SER B 2 371 ? -2.096 -12.595 0.813 1.000 0.970 371 SER B O 1
ATOM 9945 N N . PRO B 2 372 ? -3.811 -13.415 2.032 1.000 0.960 372 PRO B N 1
ATOM 9946 C CA . PRO B 2 372 ? -4.845 -12.775 1.217 1.000 0.960 372 PRO B CA 1
ATOM 9947 C C . PRO B 2 372 ? -4.724 -11.246 1.196 1.000 0.960 372 PRO B C 1
ATOM 9948 O O . PRO B 2 372 ? -4.909 -10.624 0.152 1.000 0.960 372 PRO B O 1
ATOM 9959 N N . VAL B 2 373 ? -4.369 -10.647 2.336 1.000 0.980 373 VAL B N 1
ATOM 9960 C CA . VAL B 2 373 ? -4.137 -9.208 2.483 1.000 0.980 373 VAL B CA 1
ATOM 9961 C C . VAL B 2 373 ? -2.645 -8.936 2.368 1.000 0.980 373 VAL B C 1
ATOM 9962 O O . VAL B 2 373 ? -1.843 -9.512 3.110 1.000 0.980 373 VAL B O 1
ATOM 9975 N N . LYS B 2 374 ? -2.246 -8.057 1.450 1.000 0.980 374 LYS B N 1
ATOM 9976 C CA . LYS B 2 374 ? -0.841 -7.646 1.345 1.000 0.980 374 LYS B CA 1
ATOM 9977 C C . LYS B 2 374 ? -0.520 -6.606 2.411 1.000 0.980 374 LYS B C 1
ATOM 9978 O O . LYS B 2 374 ? -1.357 -5.783 2.765 1.000 0.980 374 LYS B O 1
ATOM 9997 N N . VAL B 2 375 ? 0.697 -6.636 2.931 1.000 0.990 375 VAL B N 1
ATOM 9998 C CA . VAL B 2 375 ? 1.172 -5.633 3.886 1.000 0.990 375 VAL B CA 1
ATOM 9999 C C . VAL B 2 375 ? 2.412 -4.992 3.305 1.000 0.990 375 VAL B C 1
ATOM 10000 O O . VAL B 2 375 ? 3.323 -5.693 2.861 1.000 0.990 375 VAL B O 1
ATOM 10013 N N . MET B 2 376 ? 2.409 -3.667 3.266 1.000 0.980 376 MET B N 1
ATOM 10014 C CA . MET B 2 376 ? 3.367 -2.881 2.508 1.000 0.980 376 MET B CA 1
ATOM 10015 C C . MET B 2 376 ? 3.911 -1.746 3.360 1.000 0.980 376 MET B C 1
ATOM 10016 O O . MET B 2 376 ? 3.191 -1.163 4.169 1.000 0.980 376 MET B O 1
ATOM 10030 N N . ILE B 2 377 ? 5.172 -1.416 3.137 1.000 0.990 377 ILE B N 1
ATOM 10031 C CA . ILE B 2 377 ? 5.791 -0.178 3.583 1.000 0.990 377 ILE B CA 1
ATOM 10032 C C . ILE B 2 377 ? 5.995 0.651 2.329 1.000 0.990 377 ILE B C 1
ATOM 10033 O O . ILE B 2 377 ? 6.578 0.164 1.362 1.000 0.990 377 ILE B O 1
ATOM 10049 N N . ILE B 2 378 ? 5.477 1.871 2.329 1.000 0.990 378 ILE B N 1
ATOM 10050 C CA . ILE B 2 378 ? 5.639 2.805 1.219 1.000 0.990 378 ILE B CA 1
ATOM 10051 C C . ILE B 2 378 ? 6.008 4.141 1.842 1.000 0.990 378 ILE B C 1
ATOM 10052 O O . ILE B 2 378 ? 5.138 4.744 2.465 1.000 0.990 378 ILE B O 1
ATOM 10068 N N . PRO B 2 379 ? 7.264 4.597 1.715 1.000 0.980 379 PRO B N 1
ATOM 10069 C CA . PRO B 2 379 ? 7.638 5.924 2.167 1.000 0.980 379 PRO B CA 1
ATOM 10070 C C . PRO B 2 379 ? 6.826 7.001 1.457 1.000 0.980 379 PRO B C 1
ATOM 10071 O O . PRO B 2 379 ? 6.745 6.994 0.231 1.000 0.980 379 PRO B O 1
ATOM 10082 N N . THR B 2 380 ? 6.198 7.905 2.208 1.000 0.970 380 THR B N 1
ATOM 10083 C CA . THR B 2 380 ? 5.380 8.966 1.601 1.000 0.970 380 THR B CA 1
ATOM 10084 C C . THR B 2 380 ? 6.256 10.053 0.993 1.000 0.970 380 THR B C 1
ATOM 10085 O O . THR B 2 380 ? 7.276 10.423 1.567 1.000 0.970 380 THR B O 1
ATOM 10096 N N . ASP B 2 381 ? 5.790 10.647 -0.105 1.000 0.950 381 ASP B N 1
ATOM 10097 C CA . ASP B 2 381 ? 6.384 11.852 -0.687 1.000 0.950 381 ASP B CA 1
ATOM 10098 C C . ASP B 2 381 ? 5.292 12.890 -0.992 1.000 0.950 381 ASP B C 1
ATOM 10099 O O . ASP B 2 381 ? 4.703 12.946 -2.074 1.000 0.950 381 ASP B O 1
ATOM 10108 N N . GLU B 2 382 ? 4.945 13.680 0.030 1.000 0.950 382 GLU B N 1
ATOM 10109 C CA . GLU B 2 382 ? 3.914 14.718 -0.095 1.000 0.950 382 GLU B CA 1
ATOM 10110 C C . GLU B 2 382 ? 4.356 15.839 -1.049 1.000 0.950 382 GLU B C 1
ATOM 10111 O O . GLU B 2 382 ? 3.526 16.389 -1.773 1.000 0.950 382 GLU B O 1
ATOM 10123 N N . GLU B 2 383 ? 5.647 16.183 -1.074 1.000 0.960 383 GLU B N 1
ATOM 10124 C CA . GLU B 2 383 ? 6.168 17.240 -1.939 1.000 0.960 383 GLU B CA 1
ATOM 10125 C C . GLU B 2 383 ? 6.142 16.858 -3.429 1.000 0.960 383 GLU B C 1
ATOM 10126 O O . GLU B 2 383 ? 5.789 17.706 -4.254 1.000 0.960 383 GLU B O 1
ATOM 10138 N N . VAL B 2 384 ? 6.406 15.593 -3.782 1.000 0.960 384 VAL B N 1
ATOM 10139 C CA . VAL B 2 384 ? 6.220 15.096 -5.158 1.000 0.960 384 VAL B CA 1
ATOM 10140 C C . VAL B 2 384 ? 4.756 15.185 -5.591 1.000 0.960 384 VAL B C 1
ATOM 10141 O O . VAL B 2 384 ? 4.483 15.610 -6.714 1.000 0.960 384 VAL B O 1
ATOM 10154 N N . MET B 2 385 ? 3.792 14.863 -4.719 1.000 0.960 385 MET B N 1
ATOM 10155 C CA . MET B 2 385 ? 2.368 15.025 -5.057 1.000 0.960 385 MET B CA 1
ATOM 10156 C C . MET B 2 385 ? 1.996 16.474 -5.337 1.000 0.960 385 MET B C 1
ATOM 10157 O O . MET B 2 385 ? 1.242 16.746 -6.273 1.000 0.960 385 MET B O 1
ATOM 10171 N N . ILE B 2 386 ? 2.556 17.402 -4.559 1.000 0.970 386 ILE B N 1
ATOM 10172 C CA . ILE B 2 386 ? 2.372 18.829 -4.803 1.000 0.970 386 ILE B CA 1
ATOM 10173 C C . ILE B 2 386 ? 2.920 19.194 -6.187 1.000 0.970 386 ILE B C 1
ATOM 10174 O O . ILE B 2 386 ? 2.221 19.832 -6.973 1.000 0.970 386 ILE B O 1
ATOM 10190 N N . ALA B 2 387 ? 4.130 18.740 -6.528 1.000 0.970 387 ALA B N 1
ATOM 10191 C CA . ALA B 2 387 ? 4.728 19.003 -7.834 1.000 0.970 387 ALA B CA 1
ATOM 10192 C C . ALA B 2 387 ? 3.914 18.402 -8.998 1.000 0.970 387 ALA B C 1
ATOM 10193 O O . ALA B 2 387 ? 3.721 19.062 -10.021 1.000 0.970 387 ALA B O 1
ATOM 10200 N N . ARG B 2 388 ? 3.383 17.182 -8.842 1.000 0.970 388 ARG B N 1
ATOM 10201 C CA . ARG B 2 388 ? 2.510 16.527 -9.833 1.000 0.970 388 ARG B CA 1
ATOM 10202 C C . ARG B 2 388 ? 1.236 17.327 -10.098 1.000 0.970 388 ARG B C 1
ATOM 10203 O O . ARG B 2 388 ? 0.865 17.510 -11.258 1.000 0.970 388 ARG B O 1
ATOM 10224 N N . ASP B 2 389 ? 0.587 17.824 -9.047 1.000 0.970 389 ASP B N 1
ATOM 10225 C CA . ASP B 2 389 ? -0.631 18.625 -9.186 1.000 0.970 389 ASP B CA 1
ATOM 10226 C C . ASP B 2 389 ? -0.365 19.978 -9.857 1.000 0.970 389 ASP B C 1
ATOM 10227 O O . ASP B 2 389 ? -1.180 20.421 -10.668 1.000 0.970 389 ASP B O 1
ATOM 10236 N N . VAL B 2 390 ? 0.803 20.590 -9.628 1.000 0.970 390 VAL B N 1
ATOM 10237 C CA . VAL B 2 390 ? 1.223 21.779 -10.387 1.000 0.970 390 VAL B CA 1
ATOM 10238 C C . VAL B 2 390 ? 1.373 21.450 -11.872 1.000 0.970 390 VAL B C 1
ATOM 10239 O O . VAL B 2 390 ? 0.772 22.126 -12.700 1.000 0.970 390 VAL B O 1
ATOM 10252 N N . VAL B 2 391 ? 2.093 20.381 -12.236 1.000 0.960 391 VAL B N 1
ATOM 10253 C CA . VAL B 2 391 ? 2.262 19.969 -13.649 1.000 0.960 391 VAL B CA 1
ATOM 10254 C C . VAL B 2 391 ? 0.919 19.670 -14.326 1.000 0.960 391 VAL B C 1
ATOM 10255 O O . VAL B 2 391 ? 0.766 19.882 -15.532 1.000 0.960 391 VAL B O 1
ATOM 10268 N N . ARG B 2 392 ? -0.059 19.167 -13.566 1.000 0.950 392 ARG B N 1
ATOM 10269 C CA . ARG B 2 392 ? -1.409 18.872 -14.055 1.000 0.950 392 ARG B CA 1
ATOM 10270 C C . ARG B 2 392 ? -2.238 20.133 -14.309 1.000 0.950 392 ARG B C 1
ATOM 10271 O O . ARG B 2 392 ? -2.994 20.144 -15.277 1.000 0.950 392 ARG B O 1
ATOM 10292 N N . LEU B 2 393 ? -2.125 21.149 -13.452 1.000 0.950 393 LEU B N 1
ATOM 10293 C CA . LEU B 2 393 ? -3.010 22.323 -13.443 1.000 0.950 393 LEU B CA 1
ATOM 10294 C C . LEU B 2 393 ? -2.400 23.595 -14.055 1.000 0.950 393 LEU B C 1
ATOM 10295 O O . LEU B 2 393 ? -3.151 24.490 -14.424 1.000 0.950 393 LEU B O 1
ATOM 10311 N N . ALA B 2 394 ? -1.075 23.694 -14.169 1.000 0.860 394 ALA B N 1
ATOM 10312 C CA . ALA B 2 394 ? -0.370 24.882 -14.665 1.000 0.860 394 ALA B CA 1
ATOM 10313 C C . ALA B 2 394 ? -0.161 24.915 -16.197 1.000 0.860 394 ALA B C 1
ATOM 10314 O O . ALA B 2 394 ? 0.610 25.740 -16.685 1.000 0.860 394 ALA B O 1
ATOM 10321 N N . LYS B 2 395 ? -0.793 24.004 -16.948 1.000 0.670 395 LYS B N 1
ATOM 10322 C CA . LYS B 2 395 ? -0.692 23.916 -18.416 1.000 0.670 395 LYS B CA 1
ATOM 10323 C C . LYS B 2 395 ? -1.670 24.820 -19.155 1.000 0.670 395 LYS B C 1
ATOM 10324 O O . LYS B 2 395 ? -2.811 24.970 -18.670 1.000 0.670 395 LYS B O 1
#